Protein AF-0000000069048969 (afdb_homodimer)

Organism: Acyrthosiphon pisum (NCBI:txid7029)

Structure (mmCIF, N/CA/C/O backbone):
data_AF-0000000069048969-model_v1
#
loop_
_entity.id
_entity.type
_entity.pdbx_description
1 polymer 'Peptidase C1A papain C-terminal domain-containing protein'
#
loop_
_atom_site.group_PDB
_atom_site.id
_atom_site.type_symbol
_atom_site.label_atom_id
_atom_site.label_alt_id
_atom_site.label_comp_id
_atom_site.label_asym_id
_atom_site.label_entity_id
_atom_site.label_seq_id
_atom_site.pdbx_PDB_ins_code
_atom_site.Cartn_x
_atom_site.Cartn_y
_atom_site.Cartn_z
_atom_site.occupancy
_atom_site.B_iso_or_equiv
_atom_site.auth_seq_id
_atom_site.auth_comp_id
_atom_site.auth_asym_id
_atom_site.auth_atom_id
_atom_site.pdbx_PDB_model_num
ATOM 1 N N . MET A 1 1 ? -49.656 -63.688 37.656 1 24.09 1 MET A N 1
ATOM 2 C CA . MET A 1 1 ? -50.375 -62.5 37.188 1 24.09 1 MET A CA 1
ATOM 3 C C . MET A 1 1 ? -49.844 -61.25 37.812 1 24.09 1 MET A C 1
ATOM 5 O O . MET A 1 1 ? -50.469 -60.188 37.75 1 24.09 1 MET A O 1
ATOM 9 N N . ALA A 1 2 ? -48.75 -61.344 38.531 1 23.81 2 ALA A N 1
ATOM 10 C CA . ALA A 1 2 ? -48.031 -60.469 39.438 1 23.81 2 ALA A CA 1
ATOM 11 C C . ALA A 1 2 ? -47.594 -59.188 38.719 1 23.81 2 ALA A C 1
ATOM 13 O O . ALA A 1 2 ? -46.719 -59.219 37.844 1 23.81 2 ALA A O 1
ATOM 14 N N . LYS A 1 3 ? -48.625 -58.344 38.375 1 23.72 3 LYS A N 1
ATOM 15 C CA . LYS A 1 3 ? -48.594 -57.156 37.531 1 23.72 3 LYS A CA 1
ATOM 16 C C . LYS A 1 3 ? -47.625 -56.125 38.125 1 23.72 3 LYS A C 1
ATOM 18 O O . LYS A 1 3 ? -47.844 -55.656 39.25 1 23.72 3 LYS A O 1
ATOM 23 N N . ILE A 1 4 ? -46.312 -56.344 38.062 1 25.88 4 ILE A N 1
ATOM 24 C CA . ILE A 1 4 ? -45.25 -55.5 38.625 1 25.88 4 ILE A CA 1
ATOM 25 C C . ILE A 1 4 ? -45.469 -54.031 38.219 1 25.88 4 ILE A C 1
ATOM 27 O O . ILE A 1 4 ? -45.531 -53.75 37 1 25.88 4 ILE A O 1
ATOM 31 N N . LEU A 1 5 ? -46.219 -53.281 39 1 24.41 5 LEU A N 1
ATOM 32 C CA . LEU A 1 5 ? -46.625 -51.875 38.969 1 24.41 5 LEU A CA 1
ATOM 33 C C . LEU A 1 5 ? -45.406 -50.969 38.812 1 24.41 5 LEU A C 1
ATOM 35 O O . LEU A 1 5 ? -44.5 -50.969 39.688 1 24.41 5 LEU A O 1
ATOM 39 N N . PHE A 1 6 ? -44.75 -50.906 37.625 1 26 6 PHE A N 1
ATOM 40 C CA . PHE A 1 6 ? -43.562 -50.125 37.344 1 26 6 PHE A CA 1
ATOM 41 C C . PHE A 1 6 ? -43.781 -48.656 37.656 1 26 6 PHE A C 1
ATOM 43 O O . PHE A 1 6 ? -44.656 -48.031 37.094 1 26 6 PHE A O 1
ATOM 50 N N . LEU A 1 7 ? -43.688 -48.281 38.969 1 23.2 7 LEU A N 1
ATOM 51 C CA . LEU A 1 7 ? -43.875 -46.938 39.5 1 23.2 7 LEU A CA 1
ATOM 52 C C . LEU A 1 7 ? -42.969 -45.938 38.781 1 23.2 7 LEU A C 1
ATOM 54 O O . LEU A 1 7 ? -41.75 -46.125 38.781 1 23.2 7 LEU A O 1
ATOM 58 N N . VAL A 1 8 ? -43.375 -45.25 37.719 1 24.72 8 VAL A N 1
ATOM 59 C CA . VAL A 1 8 ? -42.781 -44.25 36.812 1 24.72 8 VAL A CA 1
ATOM 60 C C . VAL A 1 8 ? -42.438 -43 37.625 1 24.72 8 VAL A C 1
ATOM 62 O O . VAL A 1 8 ? -43.312 -42.25 38.062 1 24.72 8 VAL A O 1
ATOM 65 N N . SER A 1 9 ? -41.719 -43.094 38.75 1 21.86 9 SER A N 1
ATOM 66 C CA . SER A 1 9 ? -41.531 -41.875 39.562 1 21.86 9 SER A CA 1
ATOM 67 C C . SER A 1 9 ? -40.969 -40.719 38.719 1 21.86 9 SER A C 1
ATOM 69 O O . SER A 1 9 ? -39.969 -40.906 38.031 1 21.86 9 SER A O 1
ATOM 71 N N . ILE A 1 10 ? -41.75 -39.75 38.281 1 25.84 10 ILE A N 1
ATOM 72 C CA . ILE A 1 10 ? -41.656 -38.5 37.531 1 25.84 10 ILE A CA 1
ATOM 73 C C . ILE A 1 10 ? -40.719 -37.531 38.25 1 25.84 10 ILE A C 1
ATOM 75 O O . ILE A 1 10 ? -41.062 -37.031 39.344 1 25.84 10 ILE A O 1
ATOM 79 N N . MET A 1 11 ? -39.5 -37.906 38.656 1 23.58 11 MET A N 1
ATOM 80 C CA . MET A 1 11 ? -38.781 -36.969 39.5 1 23.58 11 MET A CA 1
ATOM 81 C C . MET A 1 11 ? -38.75 -35.562 38.844 1 23.58 11 MET A C 1
ATOM 83 O O . MET A 1 11 ? -38.5 -35.469 37.656 1 23.58 11 MET A O 1
ATOM 87 N N . LEU A 1 12 ? -39.469 -34.594 39.438 1 23.25 12 LEU A N 1
ATOM 88 C CA . LEU A 1 12 ? -39.688 -33.156 39.219 1 23.25 12 LEU A CA 1
ATOM 89 C C . LEU A 1 12 ? -38.344 -32.406 39.156 1 23.25 12 LEU A C 1
ATOM 91 O O . LEU A 1 12 ? -37.594 -32.375 40.125 1 23.25 12 LEU A O 1
ATOM 95 N N . LEU A 1 13 ? -37.469 -32.594 38.156 1 25.14 13 LEU A N 1
ATOM 96 C CA . LEU A 1 13 ? -36.219 -31.891 38.062 1 25.14 13 LEU A CA 1
ATOM 97 C C . LEU A 1 13 ? -36.406 -30.391 38.219 1 25.14 13 LEU A C 1
ATOM 99 O O . LEU A 1 13 ? -37.25 -29.797 37.5 1 25.14 13 LEU A O 1
ATOM 103 N N . GLY A 1 14 ? -36.25 -29.781 39.406 1 23.75 14 GLY A N 1
ATOM 104 C CA . GLY A 1 14 ? -36.375 -28.406 39.844 1 23.75 14 GLY A CA 1
ATOM 105 C C . GLY A 1 14 ? -35.625 -27.422 38.938 1 23.75 14 GLY A C 1
ATOM 106 O O . GLY A 1 14 ? -34.656 -27.797 38.281 1 23.75 14 GLY A O 1
ATOM 107 N N . PRO A 1 15 ? -36.312 -26.203 38.531 1 26.33 15 PRO A N 1
ATOM 108 C CA . PRO A 1 15 ? -35.938 -25.125 37.594 1 26.33 15 PRO A CA 1
ATOM 109 C C . PRO A 1 15 ? -34.688 -24.375 38.031 1 26.33 15 PRO A C 1
ATOM 111 O O . PRO A 1 15 ? -34.656 -23.828 39.156 1 26.33 15 PRO A O 1
ATOM 114 N N . TYR A 1 16 ? -33.469 -24.938 38.031 1 24.89 16 TYR A N 1
ATOM 115 C CA . TYR A 1 16 ? -32.344 -24.094 38.438 1 24.89 16 TYR A CA 1
ATOM 116 C C . TYR A 1 16 ? -32.406 -22.734 37.75 1 24.89 16 TYR A C 1
ATOM 118 O O . TYR A 1 16 ? -32.5 -22.656 36.531 1 24.89 16 TYR A O 1
ATOM 126 N N . ILE A 1 17 ? -32.969 -21.688 38.406 1 23.5 17 ILE A N 1
ATOM 127 C CA . ILE A 1 17 ? -33.062 -20.266 38.125 1 23.5 17 ILE A CA 1
ATOM 128 C C . ILE A 1 17 ? -31.656 -19.719 37.812 1 23.5 17 ILE A C 1
ATOM 130 O O . ILE A 1 17 ? -30.766 -19.734 38.656 1 23.5 17 ILE A O 1
ATOM 134 N N . THR A 1 18 ? -31.078 -20.016 36.625 1 23.17 18 THR A N 1
ATOM 135 C CA . THR A 1 18 ? -29.859 -19.375 36.156 1 23.17 18 THR A CA 1
ATOM 136 C C . THR A 1 18 ? -29.969 -17.859 36.281 1 23.17 18 THR A C 1
ATOM 138 O O . THR A 1 18 ? -30.844 -17.234 35.688 1 23.17 18 THR A O 1
ATOM 141 N N . GLU A 1 19 ? -29.75 -17.312 37.469 1 22.86 19 GLU A N 1
ATOM 142 C CA . GLU A 1 19 ? -29.578 -15.867 37.625 1 22.86 19 GLU A CA 1
ATOM 143 C C . GLU A 1 19 ? -28.656 -15.289 36.562 1 22.86 19 GLU A C 1
ATOM 145 O O . GLU A 1 19 ? -27.484 -15.648 36.5 1 22.86 19 GLU A O 1
ATOM 150 N N . GLN A 1 20 ? -29.203 -14.953 35.406 1 24.39 20 GLN A N 1
ATOM 151 C CA . GLN A 1 20 ? -28.688 -14.102 34.344 1 24.39 20 GLN A CA 1
ATOM 152 C C . GLN A 1 20 ? -28.172 -12.773 34.906 1 24.39 20 GLN A C 1
ATOM 154 O O . GLN A 1 20 ? -28.969 -11.93 35.312 1 24.39 20 GLN A O 1
ATOM 159 N N . SER A 1 21 ? -27.188 -12.773 35.781 1 23.39 21 SER A N 1
ATOM 160 C CA . SER A 1 21 ? -26.656 -11.445 36.094 1 23.39 21 SER A CA 1
ATOM 161 C C . SER A 1 21 ? -26.469 -10.609 34.812 1 23.39 21 SER A C 1
ATOM 163 O O . SER A 1 21 ? -25.812 -11.039 33.875 1 23.39 21 SER A O 1
ATOM 165 N N . LYS A 1 22 ? -27.438 -9.805 34.531 1 24.92 22 LYS A N 1
ATOM 166 C CA . LYS A 1 22 ? -27.516 -8.656 33.656 1 24.92 22 LYS A CA 1
ATOM 167 C C . LYS A 1 22 ? -26.297 -7.766 33.781 1 24.92 22 LYS A C 1
ATOM 169 O O . LYS A 1 22 ? -26.25 -6.895 34.656 1 24.92 22 LYS A O 1
ATOM 174 N N . LEU A 1 23 ? -25.078 -8.273 33.688 1 25.73 23 LEU A N 1
ATOM 175 C CA . LEU A 1 23 ? -24.047 -7.258 33.594 1 25.73 23 LEU A CA 1
ATOM 176 C C . LEU A 1 23 ? -24.406 -6.195 32.562 1 25.73 23 LEU A C 1
ATOM 178 O O . LEU A 1 23 ? -24.562 -6.508 31.391 1 25.73 23 LEU A O 1
ATOM 182 N N . SER A 1 24 ? -25.047 -5.164 33 1 24.17 24 SER A N 1
ATOM 183 C CA . SER A 1 24 ? -25.469 -4.008 32.219 1 24.17 24 SER A CA 1
ATOM 184 C C . SER A 1 24 ? -24.344 -3.506 31.312 1 24.17 24 SER A C 1
ATOM 186 O O . SER A 1 24 ? -23.25 -3.195 31.781 1 24.17 24 SER A O 1
ATOM 188 N N . LYS A 1 25 ? -24.328 -3.805 30.078 1 29.33 25 LYS A N 1
ATOM 189 C CA . LYS A 1 25 ? -23.578 -3.51 28.859 1 29.33 25 LYS A CA 1
ATOM 190 C C . LYS A 1 25 ? -23.297 -2.014 28.734 1 29.33 25 LYS A C 1
ATOM 192 O O . LYS A 1 25 ? -22.656 -1.573 27.781 1 29.33 25 LYS A O 1
ATOM 197 N N . GLY A 1 26 ? -24 -1.175 29.531 1 28.2 26 GLY A N 1
ATOM 198 C CA . GLY A 1 26 ? -23.984 0.257 29.281 1 28.2 26 GLY A CA 1
ATOM 199 C C . GLY A 1 26 ? -22.672 0.914 29.641 1 28.2 26 GLY A C 1
ATOM 200 O O . GLY A 1 26 ? -22.312 1.957 29.078 1 28.2 26 GLY A O 1
ATOM 201 N N . ASP A 1 27 ? -22.031 0.578 30.797 1 30 27 ASP A N 1
ATOM 202 C CA . ASP A 1 27 ? -21.062 1.457 31.469 1 30 27 ASP A CA 1
ATOM 203 C C . ASP A 1 27 ? -19.688 1.356 30.812 1 30 27 ASP A C 1
ATOM 205 O O . ASP A 1 27 ? -18.781 2.127 31.141 1 30 27 ASP A O 1
ATOM 209 N N . VAL A 1 28 ? -19.359 0.27 30.281 1 30.62 28 VAL A N 1
ATOM 210 C CA . VAL A 1 28 ? -17.969 0.176 29.844 1 30.62 28 VAL A CA 1
ATOM 211 C C . VAL A 1 28 ? -17.766 1.063 28.609 1 30.62 28 VAL A C 1
ATOM 213 O O . VAL A 1 28 ? -16.656 1.549 28.375 1 30.62 28 VAL A O 1
ATOM 216 N N . GLU A 1 29 ? -18.797 1.225 27.812 1 32.91 29 GLU A N 1
ATOM 217 C CA . GLU A 1 29 ? -18.734 1.897 26.516 1 32.91 29 GLU A CA 1
ATOM 218 C C . GLU A 1 29 ? -18.484 3.395 26.688 1 32.91 29 GLU A C 1
ATOM 220 O O . GLU A 1 29 ? -17.734 3.998 25.922 1 32.91 29 GLU A O 1
ATOM 225 N N . THR A 1 30 ? -19.078 4.023 27.828 1 34.31 30 THR A N 1
ATOM 226 C CA . THR A 1 30 ? -18.969 5.445 28.125 1 34.31 30 THR A CA 1
ATOM 227 C C . THR A 1 30 ? -17.594 5.785 28.688 1 34.31 30 THR A C 1
ATOM 229 O O . THR A 1 30 ? -17.062 6.859 28.406 1 34.31 30 THR A O 1
ATOM 232 N N . ASN A 1 31 ? -16.969 4.84 29.359 1 34.75 31 ASN A N 1
ATOM 233 C CA . ASN A 1 31 ? -15.773 5.191 30.109 1 34.75 31 ASN A CA 1
ATOM 234 C C . ASN A 1 31 ? -14.555 5.324 29.203 1 34.75 31 ASN A C 1
ATOM 236 O O . ASN A 1 31 ? -13.711 6.191 29.422 1 34.75 31 ASN A O 1
ATOM 240 N N . THR A 1 32 ? -14.531 4.484 28.156 1 35.5 32 THR A N 1
ATOM 241 C CA . THR A 1 32 ? -13.305 4.574 27.359 1 35.5 32 THR A CA 1
ATOM 242 C C . THR A 1 32 ? -13.312 5.82 26.484 1 35.5 32 THR A C 1
ATOM 244 O O . THR A 1 32 ? -12.289 6.492 26.344 1 35.5 32 THR A O 1
ATOM 247 N N . LEU A 1 33 ? -14.453 6.262 25.938 1 34.06 33 LEU A N 1
ATOM 248 C CA . LEU A 1 33 ? -14.539 7.555 25.266 1 34.06 33 LEU A CA 1
ATOM 249 C C . LEU A 1 33 ? -14.344 8.695 26.25 1 34.06 33 LEU A C 1
ATOM 251 O O . LEU A 1 33 ? -13.633 9.656 25.969 1 34.06 33 LEU A O 1
ATOM 255 N N . GLU A 1 34 ? -15.008 8.578 27.438 1 37 34 GLU A N 1
ATOM 256 C CA . GLU A 1 34 ? -14.844 9.578 28.5 1 37 34 GLU A CA 1
ATOM 257 C C . GLU A 1 34 ? -13.406 9.609 29.016 1 37 34 GLU A C 1
ATOM 259 O O . GLU A 1 34 ? -12.867 10.68 29.281 1 37 34 GLU A O 1
ATOM 264 N N . PHE A 1 35 ? -12.828 8.508 29.172 1 36.66 35 PHE A N 1
ATOM 265 C CA . PHE A 1 35 ? -11.438 8.461 29.609 1 36.66 35 PHE A CA 1
ATOM 266 C C . PHE A 1 35 ? -10.516 9.102 28.562 1 36.66 35 PHE A C 1
ATOM 268 O O . PHE A 1 35 ? -9.633 9.883 28.922 1 36.66 35 PHE A O 1
ATOM 275 N N . PHE A 1 36 ? -10.719 8.812 27.328 1 34.91 36 PHE A N 1
ATOM 276 C CA . PHE A 1 36 ? -9.938 9.438 26.266 1 34.91 36 PHE A CA 1
ATOM 277 C C . PHE A 1 36 ? -10.266 10.922 26.141 1 34.91 36 PHE A C 1
ATOM 279 O O . PHE A 1 36 ? -9.375 11.742 25.938 1 34.91 36 PHE A O 1
ATOM 286 N N . LEU A 1 37 ? -11.539 11.266 26.266 1 35.88 37 LEU A N 1
ATOM 287 C CA . LEU A 1 37 ? -11.898 12.68 26.344 1 35.88 37 LEU A CA 1
ATOM 288 C C . LEU A 1 37 ? -11.359 13.32 27.609 1 35.88 37 LEU A C 1
ATOM 290 O O . LEU A 1 37 ? -10.945 14.477 27.609 1 35.88 37 LEU A O 1
ATOM 294 N N . GLU A 1 38 ? -11.508 12.633 28.719 1 36.06 38 GLU A N 1
ATOM 295 C CA . GLU A 1 38 ? -11.008 13.172 29.984 1 36.06 38 GLU A CA 1
ATOM 296 C C . GLU A 1 38 ? -9.484 13.297 29.969 1 36.06 38 GLU A C 1
ATOM 298 O O . GLU A 1 38 ? -8.938 14.297 30.422 1 36.06 38 GLU A O 1
ATOM 303 N N . LYS A 1 39 ? -8.797 12.195 29.516 1 38.66 39 LYS A N 1
ATOM 304 C CA . LYS A 1 39 ? -7.344 12.336 29.469 1 38.66 39 LYS A CA 1
ATOM 305 C C . LYS A 1 39 ? -6.918 13.344 28.406 1 38.66 39 LYS A C 1
ATOM 307 O O . LYS A 1 39 ? -5.891 14.008 28.562 1 38.66 39 LYS A O 1
ATOM 312 N N . SER A 1 40 ? -7.594 13.352 27.312 1 35.75 40 SER A N 1
ATOM 313 C CA . SER A 1 40 ? -7.383 14.43 26.359 1 35.75 40 SER A CA 1
ATOM 314 C C . SER A 1 40 ? -7.715 15.789 26.969 1 35.75 40 SER A C 1
ATOM 316 O O . SER A 1 40 ? -7.109 16.797 26.609 1 35.75 40 SER A O 1
ATOM 318 N N . LYS A 1 41 ? -8.648 15.805 27.922 1 35.41 41 LYS A N 1
ATOM 319 C CA . LYS A 1 41 ? -8.914 17.016 28.688 1 35.41 41 LYS A CA 1
ATOM 320 C C . LYS A 1 41 ? -7.719 17.375 29.578 1 35.41 41 LYS A C 1
ATOM 322 O O . LYS A 1 41 ? -7.422 18.547 29.781 1 35.41 41 LYS A O 1
ATOM 327 N N . VAL A 1 42 ? -7.133 16.375 30.25 1 34.59 42 VAL A N 1
ATOM 328 C CA . VAL A 1 42 ? -6.059 16.719 31.188 1 34.59 42 VAL A CA 1
ATOM 329 C C . VAL A 1 42 ? -4.871 17.281 30.406 1 34.59 42 VAL A C 1
ATOM 331 O O . VAL A 1 42 ? -4.246 18.25 30.844 1 34.59 42 VAL A O 1
ATOM 334 N N . GLU A 1 43 ? -4.5 16.5 29.391 1 35.34 43 GLU A N 1
ATOM 335 C CA . GLU A 1 43 ? -3.297 17.031 28.766 1 35.34 43 GLU A CA 1
ATOM 336 C C . GLU A 1 43 ? -3.609 18.297 27.969 1 35.34 43 GLU A C 1
ATOM 338 O O . GLU A 1 43 ? -2.697 19 27.516 1 35.34 43 GLU A O 1
ATOM 343 N N . ALA A 1 44 ? -4.852 18.547 27.594 1 33.91 44 ALA A N 1
ATOM 344 C CA . ALA A 1 44 ? -5.219 19.844 27.016 1 33.91 44 ALA A CA 1
ATOM 345 C C . ALA A 1 44 ? -4.875 20.984 27.969 1 33.91 44 ALA A C 1
ATOM 347 O O . ALA A 1 44 ? -4.48 22.062 27.531 1 33.91 44 ALA A O 1
ATOM 348 N N . ALA A 1 45 ? -5.32 20.984 29.25 1 32.44 45 ALA A N 1
ATOM 349 C CA . ALA A 1 45 ? -5.426 22.219 30.047 1 32.44 45 ALA A CA 1
ATOM 350 C C . ALA A 1 45 ? -4.047 22.734 30.422 1 32.44 45 ALA A C 1
ATOM 352 O O . ALA A 1 45 ? -3.891 23.391 31.469 1 32.44 45 ALA A O 1
ATOM 353 N N . THR A 1 46 ? -2.961 22.125 30.234 1 32.16 46 THR A N 1
ATOM 354 C CA . THR A 1 46 ? -1.999 23.172 30.547 1 32.16 46 THR A CA 1
ATOM 355 C C . THR A 1 46 ? -2.229 24.406 29.656 1 32.16 46 THR A C 1
ATOM 357 O O . THR A 1 46 ? -2.305 24.281 28.438 1 32.16 46 THR A O 1
ATOM 360 N N . LYS A 1 47 ? -2.781 25.5 30.109 1 34.28 47 LYS A N 1
ATOM 361 C CA . LYS A 1 47 ? -3.072 26.859 29.656 1 34.28 47 LYS A CA 1
ATOM 362 C C . LYS A 1 47 ? -2 27.375 28.688 1 34.28 47 LYS A C 1
ATOM 364 O O . LYS A 1 47 ? -1.139 28.172 29.078 1 34.28 47 LYS A O 1
ATOM 369 N N . SER A 1 48 ? -1.188 26.578 28.109 1 35.84 48 SER A N 1
ATOM 370 C CA . SER A 1 48 ? -0.314 27.375 27.266 1 35.84 48 SER A CA 1
ATOM 371 C C . SER A 1 48 ? -1.122 28.234 26.281 1 35.84 48 SER A C 1
ATOM 373 O O . SER A 1 48 ? -2.225 27.859 25.891 1 35.84 48 SER A O 1
ATOM 375 N N . LYS A 1 49 ? -0.941 29.516 26.203 1 35.97 49 LYS A N 1
ATOM 376 C CA . LYS A 1 49 ? -1.511 30.562 25.359 1 35.97 49 LYS A CA 1
ATOM 377 C C . LYS A 1 49 ? -1.72 30.062 23.938 1 35.97 49 LYS A C 1
ATOM 379 O O . LYS A 1 49 ? -0.753 29.781 23.234 1 35.97 49 LYS A O 1
ATOM 384 N N . ILE A 1 50 ? -2.695 29.375 23.703 1 38.69 50 ILE A N 1
ATOM 385 C CA . ILE A 1 50 ? -3.188 29.141 22.359 1 38.69 50 ILE A CA 1
ATOM 386 C C . ILE A 1 50 ? -2.955 30.375 21.5 1 38.69 50 ILE A C 1
ATOM 388 O O . ILE A 1 50 ? -3.512 31.438 21.781 1 38.69 50 ILE A O 1
ATOM 392 N N . MET A 1 51 ? -1.76 30.672 21.109 1 39.12 51 MET A N 1
ATOM 393 C CA . MET A 1 51 ? -1.555 31.797 20.219 1 39.12 51 MET A CA 1
ATOM 394 C C . MET A 1 51 ? -2.506 31.734 19.016 1 39.12 51 MET A C 1
ATOM 396 O O . MET A 1 51 ? -2.609 30.688 18.375 1 39.12 51 MET A O 1
ATOM 400 N N . TYR A 1 52 ? -3.572 32.438 19.219 1 39.84 52 TYR A N 1
ATOM 401 C CA . TYR A 1 52 ? -4.496 32.656 18.109 1 39.84 52 TYR A CA 1
ATOM 402 C C . TYR A 1 52 ? -3.777 33.25 16.906 1 39.84 52 TYR A C 1
ATOM 404 O O . TYR A 1 52 ? -2.744 33.906 17.047 1 39.84 52 TYR A O 1
ATOM 412 N N . LYS A 1 53 ? -4.301 32.906 15.68 1 50.59 53 LYS A N 1
ATOM 413 C CA . LYS A 1 53 ? -3.936 33.281 14.312 1 50.59 53 LYS A CA 1
ATOM 414 C C . LYS A 1 53 ? -3.627 34.75 14.195 1 50.59 53 LYS A C 1
ATOM 416 O O . LYS A 1 53 ? -4.391 35.594 14.68 1 50.59 53 LYS A O 1
ATOM 421 N N . THR A 1 54 ? -2.451 35.219 14.344 1 45.75 54 THR A N 1
ATOM 422 C CA . THR A 1 54 ? -2.207 36.562 13.875 1 45.75 54 THR A CA 1
ATOM 423 C C . THR A 1 54 ? -2.463 36.688 12.375 1 45.75 54 THR A C 1
ATOM 425 O O . THR A 1 54 ? -2.287 35.719 11.641 1 45.75 54 THR A O 1
ATOM 428 N N . ARG A 1 55 ? -3.367 37.594 11.977 1 46.22 55 ARG A N 1
ATOM 429 C CA . ARG A 1 55 ? -3.654 37.906 10.586 1 46.22 55 ARG A CA 1
ATOM 430 C C . ARG A 1 55 ? -2.367 38.062 9.781 1 46.22 55 ARG A C 1
ATOM 432 O O . ARG A 1 55 ? -1.41 38.688 10.227 1 46.22 55 ARG A O 1
ATOM 439 N N . ASN A 1 56 ? -2.006 37.094 8.945 1 51.09 56 ASN A N 1
ATOM 440 C CA . ASN A 1 56 ? -0.953 37.312 7.957 1 51.09 56 ASN A CA 1
ATOM 441 C C . ASN A 1 56 ? -1.494 38 6.703 1 51.09 56 ASN A C 1
ATOM 443 O O . ASN A 1 56 ? -2.326 37.438 5.992 1 51.09 56 ASN A O 1
ATOM 447 N N . PRO A 1 57 ? -1.267 39.219 6.527 1 47.88 57 PRO A N 1
ATOM 448 C CA . PRO A 1 57 ? -1.741 40 5.383 1 47.88 57 PRO A CA 1
ATOM 449 C C . PRO A 1 57 ? -1.562 39.281 4.055 1 47.88 57 PRO A C 1
ATOM 451 O O . PRO A 1 57 ? -2.17 39.656 3.051 1 47.88 57 PRO A O 1
ATOM 454 N N . LYS A 1 58 ? -0.74 38.25 4.066 1 53 58 LYS A N 1
ATOM 455 C CA . LYS A 1 58 ? -0.499 37.625 2.775 1 53 58 LYS A CA 1
ATOM 456 C C . LYS A 1 58 ? -1.656 36.719 2.389 1 53 58 LYS A C 1
ATOM 458 O O . LYS A 1 58 ? -1.738 36.25 1.246 1 53 58 LYS A O 1
ATOM 463 N N . TYR A 1 59 ? -2.436 36.531 3.326 1 58.78 59 TYR A N 1
ATOM 464 C CA . TYR A 1 59 ? -3.58 35.688 2.979 1 58.78 59 TYR A CA 1
ATOM 465 C C . TYR A 1 59 ? -4.816 36.562 2.719 1 58.78 59 TYR A C 1
ATOM 467 O O . TYR A 1 59 ? -5.07 37.531 3.434 1 58.78 59 TYR A O 1
ATOM 475 N N . VAL A 1 60 ? -5.359 36.406 1.541 1 58.69 60 VAL A N 1
ATOM 476 C CA . VAL A 1 60 ? -6.629 37.062 1.221 1 58.69 60 VAL A CA 1
ATOM 477 C C . VAL A 1 60 ? -7.766 36.344 1.951 1 58.69 60 VAL A C 1
ATOM 479 O O . VAL A 1 60 ? -7.945 35.125 1.797 1 58.69 60 VAL A O 1
ATOM 482 N N . ILE A 1 61 ? -8.281 37.094 2.812 1 67 61 ILE A N 1
ATOM 483 C CA . ILE A 1 61 ? -9.438 36.531 3.51 1 67 61 ILE A CA 1
ATOM 484 C C . ILE A 1 61 ? -10.562 36.281 2.514 1 67 61 ILE A C 1
ATOM 486 O O . ILE A 1 61 ? -10.938 37.156 1.744 1 67 61 ILE A O 1
ATOM 490 N N . ASP A 1 62 ? -10.906 35 2.318 1 69.12 62 ASP A N 1
ATOM 491 C CA . ASP A 1 62 ? -12.039 34.562 1.501 1 69.12 62 ASP A CA 1
ATOM 492 C C . ASP A 1 62 ? -13.312 34.469 2.342 1 69.12 62 ASP A C 1
ATOM 494 O O . ASP A 1 62 ? -13.43 33.562 3.176 1 69.12 62 ASP A O 1
ATOM 498 N N . ASN A 1 63 ? -14.242 35.375 2.166 1 75.56 63 ASN A N 1
ATOM 499 C CA . ASN A 1 63 ? -15.469 35.406 2.959 1 75.56 63 ASN A CA 1
ATOM 500 C C . ASN A 1 63 ? -16.625 34.75 2.217 1 75.56 63 ASN A C 1
ATOM 502 O O . ASN A 1 63 ? -17.766 34.781 2.674 1 75.56 63 ASN A O 1
ATOM 506 N N . ARG A 1 64 ? -16.312 34.125 1.161 1 83.75 64 ARG A N 1
ATOM 507 C CA . ARG A 1 64 ? -17.359 33.406 0.421 1 83.75 64 ARG A CA 1
ATOM 508 C C . ARG A 1 64 ? -17.812 32.156 1.162 1 83.75 64 ARG A C 1
ATOM 510 O O . ARG A 1 64 ? -17.016 31.516 1.843 1 83.75 64 ARG A O 1
ATOM 517 N N . ASP A 1 65 ? -19.031 31.969 1.065 1 89.38 65 ASP A N 1
ATOM 518 C CA . ASP A 1 65 ? -19.609 30.75 1.647 1 89.38 65 ASP A CA 1
ATOM 519 C C . ASP A 1 65 ? -19.75 29.656 0.603 1 89.38 65 ASP A C 1
ATOM 521 O O . ASP A 1 65 ? -20.75 29.594 -0.116 1 89.38 65 ASP A O 1
ATOM 525 N N . TYR A 1 66 ? -18.812 28.781 0.545 1 93.94 66 TYR A N 1
ATOM 526 C CA . TYR A 1 66 ? -18.812 27.688 -0.432 1 93.94 66 TYR A CA 1
ATOM 527 C C . TYR A 1 66 ? -19.656 26.516 0.052 1 93.94 66 TYR A C 1
ATOM 529 O O . TYR A 1 66 ? -19.484 26.047 1.182 1 93.94 66 TYR A O 1
ATOM 537 N N . LYS A 1 67 ? -20.531 26.078 -0.744 1 95 67 LYS A N 1
ATOM 538 C CA . LYS A 1 67 ? -21.25 24.844 -0.445 1 95 67 LYS A CA 1
ATOM 539 C C . LYS A 1 67 ? -20.312 23.625 -0.541 1 95 67 LYS A C 1
ATOM 541 O O . LYS A 1 67 ? -20.484 22.656 0.193 1 95 67 LYS A O 1
ATOM 546 N N . GLU A 1 68 ? -19.484 23.719 -1.482 1 97.75 68 GLU A N 1
ATOM 547 C CA . GLU A 1 68 ? -18.453 22.719 -1.684 1 97.75 68 GLU A CA 1
ATOM 548 C C . GLU A 1 68 ? -17.078 23.359 -1.864 1 97.75 68 GLU A C 1
ATOM 550 O O . GLU A 1 68 ? -16.953 24.406 -2.496 1 97.75 68 GLU A O 1
ATOM 555 N N . PHE A 1 69 ? -16.109 22.734 -1.312 1 98.38 69 PHE A N 1
ATOM 556 C CA . PHE A 1 69 ? -14.742 23.266 -1.376 1 98.38 69 PHE A CA 1
ATOM 557 C C . PHE A 1 69 ? -13.734 22.125 -1.408 1 98.38 69 PHE A C 1
ATOM 559 O O . PHE A 1 69 ? -13.859 21.156 -0.668 1 98.38 69 PHE A O 1
ATOM 566 N N . ASP A 1 70 ? -12.773 22.234 -2.266 1 98.75 70 ASP A N 1
ATOM 567 C CA . ASP A 1 70 ? -11.648 21.312 -2.43 1 98.75 70 ASP A CA 1
ATOM 568 C C . ASP A 1 70 ? -10.344 22.078 -2.65 1 98.75 70 ASP A C 1
ATOM 570 O O . ASP A 1 70 ? -10.172 22.75 -3.678 1 98.75 70 ASP A O 1
ATOM 574 N N . ALA A 1 71 ? -9.516 21.969 -1.704 1 98.62 71 ALA A N 1
ATOM 575 C CA . ALA A 1 71 ? -8.273 22.75 -1.738 1 98.62 71 ALA A CA 1
ATOM 576 C C . ALA A 1 71 ? -7.461 22.406 -2.986 1 98.62 71 ALA A C 1
ATOM 578 O O . ALA A 1 71 ? -6.707 23.25 -3.482 1 98.62 71 ALA A O 1
ATOM 579 N N . ARG A 1 72 ? -7.59 21.219 -3.547 1 98.69 72 ARG A N 1
ATOM 580 C CA . ARG A 1 72 ? -6.871 20.812 -4.754 1 98.69 72 ARG A CA 1
ATOM 581 C C . ARG A 1 72 ? -7.316 21.641 -5.953 1 98.69 72 ARG A C 1
ATOM 583 O O . ARG A 1 72 ? -6.516 21.922 -6.848 1 98.69 72 ARG A O 1
ATOM 590 N N . LYS A 1 73 ? -8.516 22 -5.914 1 98.06 73 LYS A N 1
ATOM 591 C CA . LYS A 1 73 ? -9.078 22.797 -6.996 1 98.06 73 LYS A CA 1
ATOM 592 C C . LYS A 1 73 ? -8.797 24.281 -6.785 1 98.06 73 LYS A C 1
ATOM 594 O O . LYS A 1 73 ? -8.578 25.031 -7.75 1 98.06 73 LYS A O 1
ATOM 599 N N . ARG A 1 74 ? -8.875 24.688 -5.539 1 95.69 74 ARG A N 1
ATOM 600 C CA . ARG A 1 74 ? -8.648 26.094 -5.219 1 95.69 74 ARG A CA 1
ATOM 601 C C . ARG A 1 74 ? -7.215 26.516 -5.516 1 95.69 74 ARG A C 1
ATOM 603 O O . ARG A 1 74 ? -6.957 27.641 -5.93 1 95.69 74 ARG A O 1
ATOM 610 N N . TRP A 1 75 ? -6.312 25.656 -5.273 1 96.5 75 TRP A N 1
ATOM 611 C CA . TRP A 1 75 ? -4.895 25.922 -5.5 1 96.5 75 TRP A CA 1
ATOM 612 C C . TRP A 1 75 ? -4.273 24.844 -6.375 1 96.5 75 TRP A C 1
ATOM 614 O O . TRP A 1 75 ? -3.412 24.078 -5.918 1 96.5 75 TRP A O 1
ATOM 624 N N . PRO A 1 76 ? -4.52 24.781 -7.633 1 97.12 76 PRO A N 1
ATOM 625 C CA . PRO A 1 76 ? -4.098 23.688 -8.523 1 97.12 76 PRO A CA 1
ATOM 626 C C . PRO A 1 76 ? -2.586 23.641 -8.727 1 97.12 76 PRO A C 1
ATOM 628 O O . PRO A 1 76 ? -2.049 22.625 -9.148 1 97.12 76 PRO A O 1
ATOM 631 N N . LYS A 1 77 ? -1.9 24.703 -8.43 1 96.81 77 LYS A N 1
ATOM 632 C CA . LYS A 1 77 ? -0.446 24.719 -8.555 1 96.81 77 LYS A CA 1
ATOM 633 C C . LYS A 1 77 ? 0.212 23.938 -7.418 1 96.81 77 LYS A C 1
ATOM 635 O O . LYS A 1 77 ? 1.393 23.594 -7.492 1 96.81 77 LYS A O 1
ATOM 640 N N . CYS A 1 78 ? -0.484 23.766 -6.32 1 98.06 78 CYS A N 1
ATOM 641 C CA . CYS A 1 78 ? 0.039 23.078 -5.148 1 98.06 78 CYS A CA 1
ATOM 642 C C . CYS A 1 78 ? -0.314 21.594 -5.188 1 98.06 78 CYS A C 1
ATOM 644 O O . CYS A 1 78 ? -1.271 21.156 -4.543 1 98.06 78 CYS A O 1
ATOM 646 N N . LYS A 1 79 ? 0.54 20.828 -5.824 1 97.81 79 LYS A N 1
ATOM 647 C CA . LYS A 1 79 ? 0.261 19.422 -6.094 1 97.81 79 LYS A CA 1
ATOM 648 C C . LYS A 1 79 ? 0.341 18.594 -4.816 1 97.81 79 LYS A C 1
ATOM 650 O O . LYS A 1 79 ? -0.25 17.516 -4.734 1 97.81 79 LYS A O 1
ATOM 655 N N . THR A 1 80 ? 1.019 19.109 -3.812 1 97.88 80 THR A N 1
ATOM 656 C CA . THR A 1 80 ? 1.197 18.359 -2.566 1 97.88 80 THR A CA 1
ATOM 657 C C . THR A 1 80 ? -0.132 18.219 -1.833 1 97.88 80 THR A C 1
ATOM 659 O O . THR A 1 80 ? -0.281 17.328 -0.983 1 97.88 80 THR A O 1
ATOM 662 N N . ILE A 1 81 ? -1.079 19.047 -2.131 1 98.75 81 ILE A N 1
ATOM 663 C CA . ILE A 1 81 ? -2.354 19.016 -1.42 1 98.75 81 ILE A CA 1
ATOM 664 C C . ILE A 1 81 ? -3.029 17.656 -1.623 1 98.75 81 ILE A C 1
ATOM 666 O O . ILE A 1 81 ? -3.611 17.109 -0.689 1 98.75 81 ILE A O 1
ATOM 670 N N . GLY A 1 82 ? -2.896 17.125 -2.789 1 98.5 82 GLY A N 1
ATOM 671 C CA . GLY A 1 82 ? -3.588 15.883 -3.115 1 98.5 82 GLY A CA 1
ATOM 672 C C . GLY A 1 82 ? -2.738 14.648 -2.889 1 98.5 82 GLY A C 1
ATOM 673 O O . GLY A 1 82 ? -3.152 13.539 -3.219 1 98.5 82 GLY A O 1
ATOM 674 N N . GLU A 1 83 ? -1.583 14.828 -2.334 1 97.62 83 GLU A N 1
ATOM 675 C CA . GLU A 1 83 ? -0.683 13.688 -2.154 1 97.62 83 GLU A CA 1
ATOM 676 C C . GLU A 1 83 ? -1.218 12.727 -1.103 1 97.62 83 GLU A C 1
ATOM 678 O O . GLU A 1 83 ? -1.582 13.141 0 1 97.62 83 GLU A O 1
ATOM 683 N N . VAL A 1 84 ? -1.308 11.422 -1.448 1 97.19 84 VAL A N 1
ATOM 684 C CA . VAL A 1 84 ? -1.698 10.359 -0.528 1 97.19 84 VAL A CA 1
ATOM 685 C C . VAL A 1 84 ? -0.467 9.555 -0.114 1 97.19 84 VAL A C 1
ATOM 687 O O . VAL A 1 84 ? 0.281 9.07 -0.967 1 97.19 84 VAL A O 1
ATOM 690 N N . HIS A 1 85 ? -0.305 9.516 1.175 1 95.56 85 HIS A N 1
ATOM 691 C CA . HIS A 1 85 ? 0.823 8.766 1.722 1 95.56 85 HIS A CA 1
ATOM 692 C C . HIS A 1 85 ? 0.377 7.414 2.268 1 95.56 85 HIS A C 1
ATOM 694 O O . HIS A 1 85 ? -0.822 7.141 2.354 1 95.56 85 HIS A O 1
ATOM 700 N N . ASN A 1 86 ? 1.321 6.566 2.473 1 93.1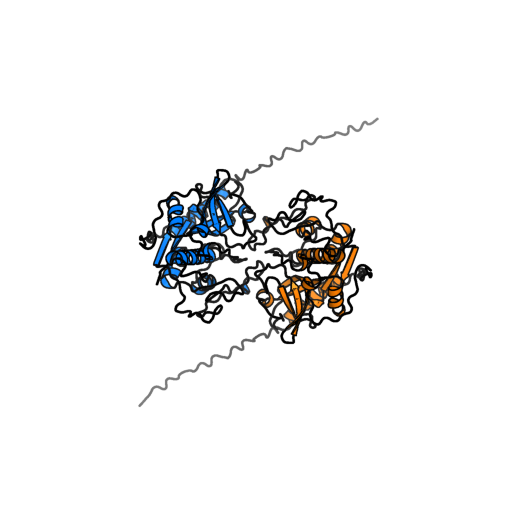2 86 ASN A N 1
ATOM 701 C CA . ASN A 1 86 ? 1.118 5.254 3.082 1 93.12 86 ASN A CA 1
ATOM 702 C C . ASN A 1 86 ? 2.029 5.047 4.289 1 93.12 86 ASN A C 1
ATOM 704 O O . ASN A 1 86 ? 3.242 4.879 4.133 1 93.12 86 ASN A O 1
ATOM 708 N N . GLU A 1 87 ? 1.382 5.012 5.438 1 90.5 87 GLU A N 1
ATOM 709 C CA . GLU A 1 87 ? 2.178 4.926 6.656 1 90.5 87 GLU A CA 1
ATOM 710 C C . GLU A 1 87 ? 2.545 3.48 6.977 1 90.5 87 GLU A C 1
ATOM 712 O O . GLU A 1 87 ? 3.357 3.223 7.867 1 90.5 87 GLU A O 1
ATOM 717 N N . GLY A 1 88 ? 1.972 2.572 6.195 1 87 88 GLY A N 1
ATOM 718 C CA . GLY A 1 88 ? 2.26 1.178 6.488 1 87 88 GLY A CA 1
ATOM 719 C C . GLY A 1 88 ? 1.862 0.769 7.895 1 87 88 GLY A C 1
ATOM 720 O O . GLY A 1 88 ? 0.771 1.104 8.359 1 87 88 GLY A O 1
ATOM 721 N N . ASN A 1 89 ? 2.684 -0.065 8.438 1 78.25 89 ASN A N 1
ATOM 722 C CA . ASN A 1 89 ? 2.398 -0.536 9.789 1 78.25 89 ASN A CA 1
ATOM 723 C C . ASN A 1 89 ? 2.98 0.401 10.844 1 78.25 89 ASN A C 1
ATOM 725 O O . ASN A 1 89 ? 3.221 -0.009 11.984 1 78.25 89 ASN A O 1
ATOM 729 N N . PHE A 1 90 ? 3.119 1.64 10.359 1 77.38 90 PHE A N 1
ATOM 730 C CA . PHE A 1 90 ? 3.711 2.619 11.266 1 77.38 90 PHE A CA 1
ATOM 731 C C . PHE A 1 90 ? 2.639 3.533 11.852 1 77.38 90 PHE A C 1
ATOM 733 O O . PHE A 1 90 ? 1.657 3.855 11.18 1 77.38 90 PHE A O 1
ATOM 740 N N . ALA A 1 91 ? 2.574 3.766 13.055 1 80.81 91 ALA A N 1
ATOM 741 C CA . ALA A 1 91 ? 1.655 4.727 13.656 1 80.81 91 ALA A CA 1
ATOM 742 C C . ALA A 1 91 ? 2.143 6.156 13.445 1 80.81 91 ALA A C 1
ATOM 744 O O . ALA A 1 91 ? 2.424 6.871 14.414 1 80.81 91 ALA A O 1
ATOM 745 N N . LEU A 1 92 ? 2.189 6.484 12.117 1 89.75 92 LEU A N 1
ATOM 746 C CA . LEU A 1 92 ? 2.838 7.75 11.797 1 89.75 92 LEU A CA 1
ATOM 747 C C . LEU A 1 92 ? 1.847 8.719 11.164 1 89.75 92 LEU A C 1
ATOM 749 O O . LEU A 1 92 ? 2.248 9.672 10.492 1 89.75 92 LEU A O 1
ATOM 753 N N . GLY A 1 93 ? 0.614 8.469 11.344 1 92.5 93 GLY A N 1
ATOM 754 C CA . GLY A 1 93 ? -0.407 9.344 10.781 1 92.5 93 GLY A CA 1
ATOM 755 C C . GLY A 1 93 ? -0.218 10.797 11.156 1 92.5 93 GLY A C 1
ATOM 756 O O . GLY A 1 93 ? -0.423 11.688 10.328 1 92.5 93 GLY A O 1
ATOM 757 N N . TRP A 1 94 ? 0.202 11.008 12.406 1 93.94 94 TRP A N 1
ATOM 758 C CA . TRP A 1 94 ? 0.392 12.375 12.875 1 93.94 94 TRP A CA 1
ATOM 759 C C . TRP A 1 94 ? 1.487 13.086 12.086 1 93.94 94 TRP A C 1
ATOM 761 O O . TRP A 1 94 ? 1.337 14.25 11.703 1 93.94 94 TRP A O 1
ATOM 771 N N . ALA A 1 95 ? 2.535 12.398 11.828 1 95.25 95 ALA A N 1
ATOM 772 C CA . ALA A 1 95 ? 3.674 12.992 11.133 1 95.25 95 ALA A CA 1
ATOM 773 C C . ALA A 1 95 ? 3.328 13.305 9.68 1 95.25 95 ALA A C 1
ATOM 775 O O . ALA A 1 95 ? 3.68 14.367 9.172 1 95.25 95 ALA A O 1
ATOM 776 N N . TYR A 1 96 ? 2.609 12.367 9.055 1 96.12 96 TYR A N 1
ATOM 777 C CA . TYR A 1 96 ? 2.203 12.602 7.676 1 96.12 96 TYR A CA 1
ATOM 778 C C . TYR A 1 96 ? 1.22 13.758 7.578 1 96.12 96 TYR A C 1
ATOM 780 O O . TYR A 1 96 ? 1.296 14.57 6.652 1 96.12 96 TYR A O 1
ATOM 788 N N . ALA A 1 97 ? 0.342 13.812 8.508 1 97.31 97 ALA A N 1
ATOM 789 C CA . ALA A 1 97 ? -0.652 14.883 8.492 1 97.31 97 ALA A CA 1
ATOM 790 C C . ALA A 1 97 ? 0.005 16.25 8.703 1 97.31 97 ALA A C 1
ATOM 792 O O . ALA A 1 97 ? -0.232 17.172 7.93 1 97.31 97 ALA A O 1
ATOM 793 N N . VAL A 1 98 ? 0.864 16.344 9.688 1 97 98 VAL A N 1
ATOM 794 C CA . VAL A 1 98 ? 1.46 17.625 10.055 1 97 98 VAL A CA 1
ATOM 795 C C . VAL A 1 98 ? 2.426 18.078 8.969 1 97 98 VAL A C 1
ATOM 797 O O . VAL A 1 98 ? 2.369 19.234 8.523 1 97 98 VAL A O 1
ATOM 800 N N . ALA A 1 99 ? 3.303 17.219 8.539 1 97.69 99 ALA A N 1
ATOM 801 C CA . ALA A 1 99 ? 4.227 17.578 7.465 1 97.69 99 ALA A CA 1
ATOM 802 C C . ALA A 1 99 ? 3.475 17.938 6.188 1 97.69 99 ALA A C 1
ATOM 804 O O . ALA A 1 99 ? 3.861 18.875 5.477 1 97.69 99 ALA A O 1
ATOM 805 N N . GLY A 1 100 ? 2.43 17.188 5.898 1 98.38 100 GLY A N 1
ATOM 806 C CA . GLY A 1 100 ? 1.621 17.469 4.723 1 98.38 100 GLY A CA 1
ATOM 807 C C . GLY A 1 100 ? 0.953 18.828 4.766 1 98.38 100 GLY A C 1
ATOM 808 O O . GLY A 1 100 ? 0.981 19.562 3.783 1 98.38 100 GLY A O 1
ATOM 809 N N . VAL A 1 101 ? 0.363 19.141 5.863 1 98.31 101 VAL A N 1
ATOM 810 C CA . VAL A 1 101 ? -0.323 20.422 6.02 1 98.31 101 VAL A CA 1
ATOM 811 C C . VAL A 1 101 ? 0.682 21.562 5.902 1 98.31 101 VAL A C 1
ATOM 813 O O . VAL A 1 101 ? 0.414 22.562 5.238 1 98.31 101 VAL A O 1
ATOM 816 N N . LEU A 1 102 ? 1.798 21.422 6.543 1 97.56 102 LEU A N 1
ATOM 817 C CA . LEU A 1 102 ? 2.812 22.469 6.453 1 97.56 102 LEU A CA 1
ATOM 818 C C . LEU A 1 102 ? 3.281 22.641 5.012 1 97.56 102 LEU A C 1
ATOM 820 O O . LEU A 1 102 ? 3.449 23.766 4.543 1 97.56 102 LEU A O 1
ATOM 824 N N . ALA A 1 103 ? 3.521 21.562 4.293 1 98.06 103 ALA A N 1
ATO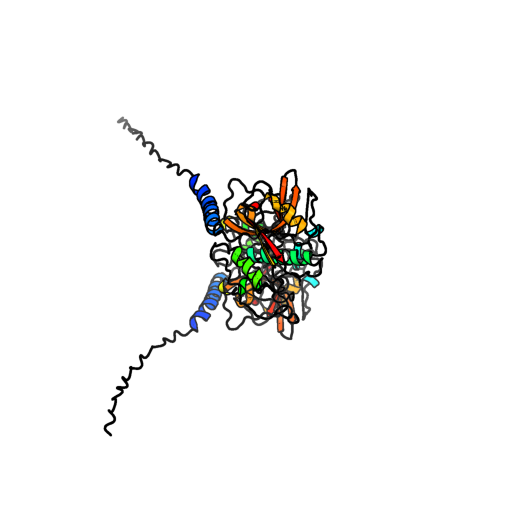M 825 C CA . ALA A 1 103 ? 3.912 21.641 2.887 1 98.06 103 ALA A CA 1
ATOM 826 C C . 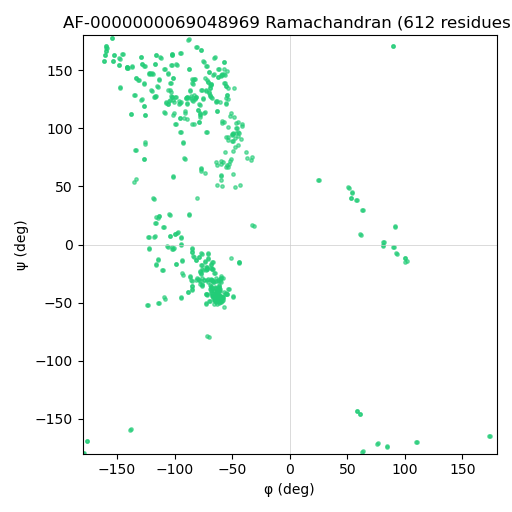ALA A 1 103 ? 2.855 22.375 2.064 1 98.06 103 ALA A C 1
ATOM 828 O O . ALA A 1 103 ? 3.182 23.281 1.282 1 98.06 103 ALA A O 1
ATOM 829 N N . ASP A 1 104 ? 1.639 22 2.262 1 98.19 104 ASP A N 1
ATOM 830 C CA . ASP A 1 104 ? 0.535 22.578 1.511 1 98.19 104 ASP A CA 1
ATOM 831 C C . ASP A 1 104 ? 0.433 24.094 1.77 1 98.19 104 ASP A C 1
ATOM 833 O O . ASP A 1 104 ? 0.331 24.875 0.831 1 98.19 104 ASP A O 1
ATOM 837 N N . ARG A 1 105 ? 0.439 24.422 3.018 1 96.06 105 ARG A N 1
ATOM 838 C CA . ARG A 1 105 ? 0.268 25.812 3.383 1 96.06 105 ARG A CA 1
ATOM 839 C C . ARG A 1 105 ? 1.475 26.656 2.955 1 96.06 105 ARG A C 1
ATOM 841 O O . ARG A 1 105 ? 1.341 27.828 2.646 1 96.06 105 ARG A O 1
ATOM 848 N N . THR A 1 106 ? 2.645 26.062 2.918 1 95.88 106 THR A N 1
ATOM 849 C CA . THR A 1 106 ? 3.809 26.766 2.381 1 95.88 106 THR A CA 1
ATOM 850 C C . THR A 1 106 ? 3.641 27.016 0.887 1 95.88 106 THR A C 1
ATOM 852 O O . THR A 1 106 ? 3.938 28.125 0.405 1 95.88 106 THR A O 1
ATOM 855 N N . CYS A 1 107 ? 3.188 26.016 0.203 1 96.44 107 CYS A N 1
ATOM 856 C CA . CYS A 1 107 ? 2.924 26.188 -1.222 1 96.44 107 CYS A CA 1
ATOM 857 C C . CYS A 1 107 ? 1.913 27.312 -1.457 1 96.44 107 CYS A C 1
ATOM 859 O O . CYS A 1 107 ? 2.119 28.172 -2.314 1 96.44 107 CYS A O 1
ATOM 861 N N . ILE A 1 108 ? 0.889 27.297 -0.694 1 94 108 ILE A N 1
ATOM 862 C CA . ILE A 1 108 ? -0.175 28.281 -0.841 1 94 108 ILE A CA 1
ATOM 863 C C . ILE A 1 108 ? 0.365 29.688 -0.518 1 94 108 ILE A C 1
ATOM 865 O O . ILE A 1 108 ? 0.137 30.625 -1.269 1 94 108 ILE A O 1
ATOM 869 N N . ALA A 1 109 ? 1.105 29.781 0.52 1 91.75 109 ALA A N 1
ATOM 870 C CA . ALA A 1 109 ? 1.646 31.062 0.958 1 91.75 109 ALA A CA 1
ATOM 871 C C . ALA A 1 109 ? 2.631 31.609 -0.065 1 91.75 109 ALA A C 1
ATOM 873 O O . ALA A 1 109 ? 2.82 32.844 -0.155 1 91.75 109 ALA A O 1
ATOM 874 N N . THR A 1 110 ? 3.219 30.766 -0.855 1 93.12 110 THR A N 1
ATOM 875 C CA . THR A 1 110 ? 4.211 31.203 -1.834 1 93.12 110 THR A CA 1
ATOM 876 C C . THR A 1 110 ? 3.613 31.219 -3.238 1 93.12 110 THR A C 1
ATOM 878 O O . THR A 1 110 ? 4.344 31.328 -4.227 1 93.12 110 THR A O 1
ATOM 881 N N . ASN A 1 111 ? 2.363 31 -3.301 1 91.06 111 ASN A N 1
ATOM 882 C CA . ASN A 1 111 ? 1.661 30.953 -4.578 1 91.06 111 ASN A CA 1
ATOM 883 C C . ASN A 1 111 ? 2.307 29.969 -5.543 1 91.06 111 ASN A C 1
ATOM 885 O O . ASN A 1 111 ? 2.615 30.312 -6.684 1 91.06 111 ASN A O 1
ATOM 889 N N . GLY A 1 112 ? 2.604 28.828 -4.953 1 93.75 112 GLY A N 1
ATOM 890 C CA . GLY A 1 112 ? 3.141 27.75 -5.777 1 93.75 112 GLY A CA 1
ATOM 891 C C . GLY A 1 112 ? 4.656 27.766 -5.871 1 93.75 112 GLY A C 1
ATOM 892 O O . GLY A 1 112 ? 5.254 26.906 -6.512 1 93.75 112 GLY A O 1
ATOM 893 N N . GLY A 1 113 ? 5.266 28.719 -5.277 1 93.38 113 GLY A N 1
ATOM 894 C CA . GLY A 1 113 ? 6.715 28.812 -5.324 1 93.38 113 GLY A CA 1
ATOM 895 C C . GLY A 1 113 ? 7.41 27.641 -4.66 1 93.38 113 GLY A C 1
ATOM 896 O O . GLY A 1 113 ? 8.445 27.172 -5.137 1 93.38 113 GLY A O 1
ATOM 897 N N . TYR A 1 114 ? 6.883 27.234 -3.553 1 95 114 TYR A N 1
ATOM 898 C CA . TYR A 1 114 ? 7.316 26.016 -2.889 1 95 114 TYR A CA 1
ATOM 899 C C . TYR A 1 114 ? 6.34 24.875 -3.15 1 95 114 TYR A C 1
ATOM 901 O O . TYR A 1 114 ? 5.207 24.891 -2.662 1 95 114 TYR A O 1
ATOM 909 N N . ASN A 1 115 ? 6.754 23.891 -3.887 1 96.62 115 ASN A N 1
ATOM 910 C CA . ASN A 1 115 ? 5.859 22.797 -4.242 1 96.62 115 ASN A CA 1
ATOM 911 C C . ASN A 1 115 ? 6.523 21.438 -4.047 1 96.62 115 ASN A C 1
ATOM 913 O O . ASN A 1 115 ? 6.617 20.641 -4.984 1 96.62 115 ASN A O 1
ATOM 917 N N . LYS A 1 116 ? 6.988 21.234 -2.801 1 97.19 116 LYS A N 1
ATOM 918 C CA . LYS A 1 116 ? 7.66 20 -2.404 1 97.19 116 LYS A CA 1
ATOM 919 C C . LYS A 1 116 ? 7.012 19.391 -1.163 1 97.19 116 LYS A C 1
ATOM 921 O O . LYS A 1 116 ? 6.43 20.109 -0.347 1 97.19 116 LYS A O 1
ATOM 926 N N . LEU A 1 117 ? 7.188 18.062 -1.11 1 98.25 117 LEU A N 1
ATOM 927 C CA . LEU A 1 117 ? 6.824 17.438 0.149 1 98.25 117 LEU A CA 1
ATOM 928 C C . LEU A 1 117 ? 7.832 17.766 1.242 1 98.25 117 LEU A C 1
ATOM 930 O O . LEU A 1 117 ? 8.992 18.078 0.95 1 98.25 117 LEU A O 1
ATOM 934 N N . LEU A 1 118 ? 7.34 17.719 2.457 1 98.56 118 LEU A N 1
ATOM 935 C CA . LEU A 1 118 ? 8.234 17.875 3.598 1 98.56 118 LEU A CA 1
ATOM 936 C C . LEU A 1 118 ? 8.531 16.516 4.246 1 98.56 118 LEU A C 1
ATOM 938 O O . LEU A 1 118 ? 7.73 15.586 4.133 1 98.56 118 LEU A O 1
ATOM 942 N N . SER A 1 119 ? 9.641 16.422 4.891 1 98.31 119 SER A N 1
ATOM 943 C CA . SER A 1 119 ? 10.203 15.164 5.344 1 98.31 119 SER A CA 1
ATOM 944 C C . SER A 1 119 ? 9.516 14.68 6.617 1 98.31 119 SER A C 1
ATOM 946 O O . SER A 1 119 ? 9.805 15.164 7.711 1 98.31 119 SER A O 1
ATOM 948 N N . THR A 1 120 ? 8.719 13.703 6.406 1 96.31 120 THR A N 1
ATOM 949 C CA . THR A 1 120 ? 8.18 12.984 7.559 1 96.31 120 THR A CA 1
ATOM 950 C C . THR A 1 120 ? 9.289 12.242 8.297 1 96.31 120 THR A C 1
ATOM 952 O O . THR A 1 120 ? 9.258 12.125 9.523 1 96.31 120 THR A O 1
ATOM 955 N N . GLU A 1 121 ? 10.281 11.805 7.582 1 95.81 121 GLU A N 1
ATOM 956 C CA . GLU A 1 121 ? 11.414 11.078 8.148 1 95.81 121 GLU A CA 1
ATOM 957 C C . GLU A 1 121 ? 12.156 11.93 9.172 1 95.81 121 GLU A C 1
ATOM 959 O O . GLU A 1 121 ? 12.438 11.477 10.289 1 95.81 121 GLU A O 1
ATOM 964 N N . GLU A 1 122 ? 12.445 13.133 8.812 1 97.31 122 GLU A N 1
ATOM 965 C CA . GLU A 1 122 ? 13.141 13.992 9.766 1 97.31 122 GLU A CA 1
ATOM 966 C C . GLU A 1 122 ? 12.281 14.266 10.992 1 97.31 122 GLU A C 1
ATOM 968 O O . GLU A 1 122 ? 12.773 14.242 12.125 1 97.31 122 GLU A O 1
ATOM 973 N N . LEU A 1 123 ? 11.047 14.57 10.758 1 95.94 123 LEU A N 1
ATOM 974 C CA . LEU A 1 123 ? 10.125 14.891 11.844 1 95.94 123 LEU A CA 1
ATOM 975 C C . LEU A 1 123 ? 10.094 13.773 12.875 1 95.94 123 LEU A C 1
ATOM 977 O O . LEU A 1 123 ? 10.156 14.031 14.078 1 95.94 123 LEU A O 1
ATOM 981 N N . ILE A 1 124 ? 10.062 12.539 12.477 1 93 124 ILE A N 1
ATOM 982 C CA . ILE A 1 124 ? 9.891 11.445 13.422 1 93 124 ILE A CA 1
ATOM 983 C C . ILE A 1 124 ? 11.242 11.031 13.984 1 93 124 ILE A C 1
ATOM 985 O O . ILE A 1 124 ? 11.328 10.523 15.102 1 93 124 ILE A O 1
ATOM 989 N N . SER A 1 125 ? 12.32 11.227 13.242 1 94.19 125 SER A N 1
ATOM 990 C CA . SER A 1 125 ? 13.617 10.703 13.656 1 94.19 125 SER A CA 1
ATOM 991 C C . SER A 1 125 ? 14.398 11.727 14.461 1 94.19 125 SER A C 1
ATOM 993 O O . SER A 1 125 ? 15.219 11.367 15.312 1 94.19 125 SER A O 1
ATOM 995 N N . CYS A 1 126 ? 14.148 12.945 14.266 1 95.25 126 CYS A N 1
ATOM 996 C CA . CYS A 1 126 ? 15.008 13.953 14.859 1 95.25 126 CYS A CA 1
ATOM 997 C C . CYS A 1 126 ? 14.289 14.703 15.977 1 95.25 126 CYS A C 1
ATOM 999 O O . CYS A 1 126 ? 14.922 15.352 16.812 1 95.25 126 CYS A O 1
ATOM 1001 N N . SER A 1 127 ? 12.992 14.703 15.977 1 92.38 127 SER A N 1
ATOM 1002 C CA . SER A 1 127 ? 12.242 15.539 16.906 1 92.38 127 SER A CA 1
ATOM 1003 C C . SER A 1 127 ? 12.227 14.93 18.312 1 92.38 127 SER A C 1
ATOM 1005 O O . SER A 1 127 ? 11.961 15.625 19.297 1 92.38 127 SER A O 1
ATOM 1007 N N . GLY A 1 128 ? 12.391 13.625 18.375 1 87.38 128 GLY A N 1
ATOM 1008 C CA . GLY A 1 128 ? 12.242 12.914 19.625 1 87.38 128 GLY A CA 1
ATOM 1009 C C . GLY A 1 128 ? 10.789 12.625 19.984 1 87.38 128 GLY A C 1
ATOM 1010 O O . GLY A 1 128 ? 10.508 11.984 21 1 87.38 128 GLY A O 1
ATOM 1011 N N . ILE A 1 129 ? 9.953 13.07 19.125 1 84.19 129 ILE A N 1
ATOM 1012 C CA . ILE A 1 129 ? 8.531 12.844 19.344 1 84.19 129 ILE A CA 1
ATOM 1013 C C . ILE A 1 129 ? 8.164 11.422 18.922 1 84.19 129 ILE A C 1
ATOM 1015 O O . ILE A 1 129 ? 8.492 10.992 17.828 1 84.19 129 ILE A O 1
ATOM 1019 N N . LYS A 1 130 ? 7.762 10.617 19.812 1 72.06 130 LYS A N 1
ATOM 1020 C CA . LYS A 1 130 ? 7.391 9.242 19.484 1 72.06 130 LYS A CA 1
ATOM 1021 C C . LYS A 1 130 ? 5.938 8.961 19.844 1 72.06 130 LYS A C 1
ATOM 1023 O O . LYS A 1 130 ? 5.395 9.578 20.766 1 72.06 130 LYS A O 1
ATOM 1028 N N . GLU A 1 131 ? 5.293 8.352 18.828 1 63.53 131 GLU A N 1
ATOM 1029 C CA . GLU A 1 131 ? 4.047 7.742 19.266 1 63.53 131 GLU A CA 1
ATOM 1030 C C . GLU A 1 131 ? 4.309 6.492 20.109 1 63.53 131 GLU A C 1
ATOM 1032 O O . GLU A 1 131 ? 5.141 5.656 19.75 1 63.53 131 GLU A O 1
ATOM 1037 N N . ASN A 1 132 ? 4.316 6.512 21.312 1 52.56 132 ASN A N 1
ATOM 1038 C CA . ASN A 1 132 ? 4.496 5.359 22.188 1 52.56 132 ASN A CA 1
ATOM 1039 C C . ASN A 1 132 ? 3.168 4.676 22.5 1 52.56 132 ASN A C 1
ATOM 1041 O O . ASN A 1 132 ? 2.266 5.301 23.062 1 52.56 132 ASN A O 1
ATOM 1045 N N . ASN A 1 133 ? 3.164 3.342 22.219 1 48.72 133 ASN A N 1
ATOM 1046 C CA . ASN A 1 133 ? 2.152 2.385 22.656 1 48.72 133 ASN A CA 1
ATOM 1047 C C . ASN A 1 133 ? 0.817 3.07 22.938 1 48.72 133 ASN A C 1
ATOM 1049 O O . ASN A 1 133 ? 0.334 3.061 24.062 1 48.72 133 ASN A O 1
ATOM 1053 N N . GLY A 1 134 ? 0.235 3.785 22.031 1 52.69 134 GLY A N 1
ATOM 1054 C CA . GLY A 1 134 ? -1.104 4.301 22.266 1 52.69 134 GLY A CA 1
ATOM 1055 C C . GLY A 1 134 ? -1.119 5.766 22.656 1 52.69 134 GLY A C 1
ATOM 1056 O O . GLY A 1 134 ? -2.18 6.391 22.703 1 52.69 134 GLY A O 1
ATOM 1057 N N . SER A 1 135 ? 0.094 6.246 23.016 1 59.84 135 SER A N 1
ATOM 1058 C CA . SER A 1 135 ? 0.022 7.641 23.438 1 59.84 135 SER A CA 1
ATOM 1059 C C . SER A 1 135 ? 0.229 8.586 22.25 1 59.84 135 SER A C 1
ATOM 1061 O O . SER A 1 135 ? 1.085 8.344 21.406 1 59.84 135 SER A O 1
ATOM 1063 N N . VAL A 1 136 ? -0.744 9.469 22.109 1 66.31 136 VAL A N 1
ATOM 1064 C CA . VAL A 1 136 ? -0.785 10.508 21.094 1 66.31 136 VAL A CA 1
ATOM 1065 C C . VAL A 1 136 ? 0.309 11.539 21.359 1 66.31 136 VAL A C 1
ATOM 1067 O O . VAL A 1 136 ? 0.5 11.969 22.5 1 66.31 136 VAL A O 1
ATOM 1070 N N . PRO A 1 137 ? 1.099 11.781 20.391 1 76.31 137 PRO A N 1
ATOM 1071 C CA . PRO A 1 137 ? 2.088 12.844 20.609 1 76.31 137 PRO A CA 1
ATOM 1072 C C . PRO A 1 137 ? 1.446 14.188 20.938 1 76.31 137 PRO A C 1
ATOM 1074 O O . PRO A 1 137 ? 0.329 14.469 20.484 1 76.31 137 PRO A O 1
ATOM 1077 N N . SER A 1 138 ? 2.154 14.906 21.766 1 80.19 138 SER A N 1
ATOM 1078 C CA . SER A 1 138 ? 1.703 16.25 22.078 1 80.19 138 SER A CA 1
ATOM 1079 C C . SER A 1 138 ? 1.725 17.156 20.859 1 80.19 138 SER A C 1
ATOM 1081 O O . SER A 1 138 ? 2.768 17.328 20.219 1 80.19 138 SER A O 1
ATOM 1083 N N . GLU A 1 139 ? 0.562 17.688 20.594 1 83.31 139 GLU A N 1
ATOM 1084 C CA . GLU A 1 139 ? 0.481 18.656 19.484 1 83.31 139 GLU A CA 1
ATOM 1085 C C . GLU A 1 139 ? 1.463 19.797 19.688 1 83.31 139 GLU A C 1
ATOM 1087 O O . GLU A 1 139 ? 2.08 20.266 18.734 1 83.31 139 GLU A O 1
ATOM 1092 N N . ARG A 1 140 ? 1.544 20.25 20.922 1 86.25 140 ARG A N 1
ATOM 1093 C CA . ARG A 1 140 ? 2.453 21.344 21.25 1 86.25 140 ARG A CA 1
ATOM 1094 C C . ARG A 1 140 ? 3.893 20.984 20.891 1 86.25 140 ARG A C 1
ATOM 1096 O O . ARG A 1 140 ? 4.617 21.781 20.312 1 86.25 140 ARG A O 1
ATOM 1103 N N . SER A 1 141 ? 4.277 19.812 21.25 1 89.12 141 SER A N 1
ATOM 1104 C CA . SER A 1 141 ? 5.656 19.406 21 1 89.12 141 SER A CA 1
ATOM 1105 C C . SER A 1 141 ? 5.957 19.344 19.5 1 89.12 141 SER A C 1
ATOM 1107 O O . SER A 1 141 ? 7.047 19.734 19.078 1 89.12 141 SER A O 1
ATOM 1109 N N . ILE A 1 142 ? 5.027 18.922 18.766 1 92.75 142 ILE A N 1
ATOM 1110 C CA . ILE A 1 142 ? 5.203 18.781 17.328 1 92.75 142 ILE A CA 1
ATOM 1111 C C . ILE A 1 142 ? 5.414 20.172 16.703 1 92.75 142 ILE A C 1
ATOM 1113 O O . ILE A 1 142 ? 6.398 20.391 16 1 92.75 142 ILE A O 1
ATOM 1117 N N . TRP A 1 143 ? 4.574 21.047 17.062 1 91.62 143 TRP A N 1
ATOM 1118 C CA . TRP A 1 143 ? 4.59 22.344 16.375 1 91.62 143 TRP A CA 1
ATOM 1119 C C . TRP A 1 143 ? 5.703 23.234 16.922 1 91.62 143 TRP A C 1
ATOM 1121 O O . TRP A 1 143 ? 6.262 24.047 16.188 1 91.62 143 TRP A O 1
ATOM 1131 N N . GLU A 1 144 ? 6.027 23.047 18.188 1 93.31 144 GLU A N 1
ATOM 1132 C CA . GLU A 1 144 ? 7.195 23.75 18.719 1 93.31 144 GLU A CA 1
ATOM 1133 C C . GLU A 1 144 ? 8.469 23.312 18 1 93.31 144 GLU A C 1
ATOM 1135 O O . GLU A 1 144 ? 9.352 24.141 17.719 1 93.31 144 GLU A O 1
ATOM 1140 N N . TYR A 1 145 ? 8.555 22.062 17.75 1 95.75 145 TYR A N 1
ATOM 1141 C CA . TYR A 1 145 ? 9.68 21.578 16.969 1 95.75 145 TYR A CA 1
ATOM 1142 C C . TYR A 1 145 ? 9.711 22.203 15.586 1 95.75 145 TYR A C 1
ATOM 1144 O O . TYR A 1 145 ? 10.766 22.625 15.109 1 95.75 145 TYR A O 1
ATOM 1152 N N . LEU A 1 146 ? 8.617 22.281 14.953 1 96.69 146 LEU A N 1
ATOM 1153 C CA . LEU A 1 146 ? 8.523 22.859 13.609 1 96.69 146 LEU A CA 1
ATOM 1154 C C . LEU A 1 146 ? 8.797 24.359 13.633 1 96.69 146 LEU A C 1
ATOM 1156 O O . LEU A 1 146 ? 9.297 24.906 12.648 1 96.69 146 LEU A O 1
ATOM 1160 N N . LYS A 1 147 ? 8.461 24.984 14.734 1 94.94 147 LYS A N 1
ATOM 1161 C CA . LYS A 1 147 ? 8.727 26.422 14.883 1 94.94 147 LYS A CA 1
ATOM 1162 C C . LYS A 1 147 ? 10.219 26.688 15.062 1 94.94 147 LYS A C 1
ATOM 1164 O O . LYS A 1 147 ? 10.773 27.578 14.43 1 94.94 147 LYS A O 1
ATOM 1169 N N . SER A 1 148 ? 10.875 25.922 15.844 1 95.81 148 SER A N 1
ATOM 1170 C CA . SER A 1 148 ? 12.266 26.188 16.219 1 95.81 148 SER A CA 1
ATOM 1171 C C . SER A 1 148 ? 13.234 25.562 15.211 1 95.81 148 SER A C 1
ATOM 1173 O O . SER A 1 148 ? 14.25 26.172 14.859 1 95.81 148 SER A O 1
ATOM 1175 N N . HIS A 1 149 ? 12.977 24.375 14.742 1 96.5 149 HIS A N 1
ATOM 1176 C CA . HIS A 1 149 ? 13.891 23.625 13.891 1 96.5 149 HIS A CA 1
ATOM 1177 C C . HIS A 1 149 ? 13.375 23.531 12.461 1 96.5 149 HIS A C 1
ATOM 1179 O O . HIS A 1 149 ? 14.117 23.781 11.508 1 96.5 149 HIS A O 1
ATOM 1185 N N . GLY A 1 150 ? 12.031 23.203 12.336 1 97.56 150 GLY A N 1
ATOM 1186 C CA . GLY A 1 150 ? 11.477 22.922 11.023 1 97.56 150 GLY A CA 1
ATOM 1187 C C . GLY A 1 150 ? 11.852 21.547 10.5 1 97.56 150 GLY A C 1
ATOM 1188 O O . GLY A 1 150 ? 12.32 20.688 11.258 1 97.56 150 GLY A O 1
ATOM 1189 N N . VAL A 1 151 ? 11.531 21.312 9.227 1 98.19 151 VAL A N 1
ATOM 1190 C CA . VAL A 1 151 ? 11.914 20.078 8.562 1 98.19 151 VAL A CA 1
ATOM 1191 C C . VAL A 1 151 ? 12.32 20.359 7.121 1 98.19 151 VAL A C 1
ATOM 1193 O O . VAL A 1 151 ? 11.852 21.328 6.52 1 98.19 151 VAL A O 1
ATOM 1196 N N . VAL A 1 152 ? 13.18 19.516 6.617 1 98.69 152 VAL A N 1
ATOM 1197 C CA . VAL A 1 152 ? 13.648 19.641 5.242 1 98.69 152 VAL A CA 1
ATOM 1198 C C . VAL A 1 152 ? 12.617 19.031 4.289 1 98.69 152 VAL A C 1
ATOM 1200 O O . VAL A 1 152 ? 11.633 18.438 4.73 1 98.69 152 VAL A O 1
ATOM 1203 N N . SER A 1 153 ? 12.844 19.281 2.953 1 98.69 153 SER A N 1
ATOM 1204 C CA . SER A 1 153 ? 12.023 18.594 1.957 1 98.69 153 SER A CA 1
ATOM 1205 C C . SER A 1 153 ? 12.219 17.094 2.033 1 98.69 153 SER A C 1
ATOM 1207 O O . SER A 1 153 ? 13.242 16.609 2.531 1 98.69 153 SER A O 1
ATOM 1209 N N . GLY A 1 154 ? 11.211 16.391 1.67 1 98.19 154 GLY A N 1
ATOM 1210 C CA . GLY A 1 154 ? 11.234 14.938 1.723 1 98.19 154 GLY A CA 1
ATOM 1211 C C . GLY A 1 154 ? 10.602 14.281 0.509 1 98.19 154 GLY A C 1
ATOM 1212 O O . GLY A 1 154 ? 10.594 14.859 -0.58 1 98.19 154 GLY A O 1
ATOM 1213 N N . GLY A 1 155 ? 10.211 13.055 0.681 1 96.19 155 GLY A N 1
ATOM 1214 C CA . GLY A 1 155 ? 9.617 12.242 -0.373 1 96.19 155 GLY A CA 1
ATOM 1215 C C . GLY A 1 155 ? 9.234 10.852 0.088 1 96.19 155 GLY A C 1
ATOM 1216 O O . GLY A 1 155 ? 9.336 10.531 1.273 1 96.19 155 GLY A O 1
ATOM 1217 N N . LYS A 1 156 ? 8.719 10.109 -0.833 1 93.94 156 LYS A N 1
ATOM 1218 C CA . LYS A 1 156 ? 8.281 8.75 -0.549 1 93.94 156 LYS A CA 1
ATOM 1219 C C . LYS A 1 156 ? 9.469 7.797 -0.468 1 93.94 156 LYS A C 1
ATOM 1221 O O . LYS A 1 156 ? 10.586 8.148 -0.862 1 93.94 156 LYS A O 1
ATOM 1226 N N . TYR A 1 157 ? 9.266 6.562 0.048 1 92.75 157 TYR A N 1
ATOM 1227 C CA . TYR A 1 157 ? 10.273 5.512 0.085 1 92.75 157 TYR A CA 1
ATOM 1228 C C . TYR A 1 157 ? 10.805 5.215 -1.313 1 92.75 157 TYR A C 1
ATOM 1230 O O . TYR A 1 157 ? 10.039 5.18 -2.279 1 92.75 157 TYR A O 1
ATOM 1238 N N . ASN A 1 158 ? 12.07 5.023 -1.391 1 89.94 158 ASN A N 1
ATOM 1239 C CA . ASN A 1 158 ? 12.758 4.625 -2.613 1 89.94 158 ASN A CA 1
ATOM 1240 C C . ASN A 1 158 ? 12.641 5.695 -3.695 1 89.94 158 ASN A C 1
ATOM 1242 O O . ASN A 1 158 ? 12.492 5.375 -4.875 1 89.94 158 ASN A O 1
ATOM 1246 N N . SER A 1 159 ? 12.531 6.926 -3.242 1 90.19 159 SER A N 1
ATOM 1247 C CA . SER A 1 159 ? 12.562 8.055 -4.168 1 90.19 159 SER A CA 1
ATOM 1248 C C . SER A 1 159 ? 13.812 8.898 -3.973 1 90.19 159 SER A C 1
ATOM 1250 O O . SER A 1 159 ? 14.523 8.734 -2.979 1 90.19 159 SER A O 1
ATOM 1252 N N . ASN A 1 160 ? 14.125 9.68 -4.98 1 90.38 160 ASN A N 1
ATOM 1253 C CA . ASN A 1 160 ? 15.195 10.672 -4.871 1 90.38 160 ASN A CA 1
ATOM 1254 C C . ASN A 1 160 ? 14.641 12.078 -4.719 1 90.38 160 ASN A C 1
ATOM 1256 O O . ASN A 1 160 ? 15.312 13.055 -5.059 1 90.38 160 ASN A O 1
ATOM 1260 N N . ASP A 1 161 ? 13.43 12.07 -4.195 1 93.06 161 ASP A N 1
ATOM 1261 C CA . ASP A 1 161 ? 12.766 13.359 -4.016 1 93.06 161 ASP A CA 1
ATOM 1262 C C . ASP A 1 161 ? 13.195 14.023 -2.713 1 93.06 161 ASP A C 1
ATOM 1264 O O . ASP A 1 161 ? 13.398 13.352 -1.701 1 93.06 161 ASP A O 1
ATOM 1268 N N . GLY A 1 162 ? 13.367 15.359 -2.732 1 97.44 162 GLY A N 1
ATOM 1269 C CA . GLY A 1 162 ? 13.617 16.125 -1.524 1 97.44 162 GLY A CA 1
ATOM 1270 C C . GLY A 1 162 ? 14.922 15.758 -0.839 1 97.44 162 GLY A C 1
ATOM 1271 O O . GLY A 1 162 ? 15.703 14.961 -1.364 1 97.44 162 GLY A O 1
ATOM 1272 N N . CYS A 1 163 ? 15.188 16.375 0.264 1 98.44 163 CYS A N 1
ATOM 1273 C CA . CYS A 1 163 ? 16.391 16.172 1.06 1 98.44 163 CYS A CA 1
ATOM 1274 C C . CYS A 1 163 ? 16.359 14.836 1.78 1 98.44 163 CYS A C 1
ATOM 1276 O O . CYS A 1 163 ? 17.266 14.016 1.609 1 98.44 163 CYS A O 1
ATOM 1278 N N . GLN A 1 164 ? 15.297 14.5 2.494 1 98.25 164 GLN A N 1
ATOM 1279 C CA . GLN A 1 164 ? 15.227 13.289 3.299 1 98.25 164 GLN A CA 1
ATOM 1280 C C . GLN A 1 164 ? 13.906 12.562 3.084 1 98.25 164 GLN A C 1
ATOM 1282 O O . GLN A 1 164 ? 12.992 12.656 3.908 1 98.25 164 GLN A O 1
ATOM 1287 N N . PRO A 1 165 ? 13.82 11.758 1.952 1 97 165 PRO A N 1
ATOM 1288 C CA . PRO A 1 165 ? 12.648 10.906 1.771 1 97 165 PRO A CA 1
ATOM 1289 C C . PRO A 1 165 ? 12.547 9.812 2.832 1 97 165 PRO A C 1
ATOM 1291 O O . PRO A 1 165 ? 13.508 9.562 3.561 1 97 165 PRO A O 1
ATOM 1294 N N . PHE A 1 166 ? 11.305 9.266 2.965 1 95.31 166 PHE A N 1
ATOM 1295 C CA . PHE A 1 166 ? 11.07 8.227 3.959 1 95.31 166 PHE A CA 1
ATOM 1296 C C . PHE A 1 166 ? 12.008 7.047 3.736 1 95.31 166 PHE A C 1
ATOM 1298 O O . PHE A 1 166 ? 12.25 6.648 2.596 1 95.31 166 PHE A O 1
ATOM 1305 N N . LYS A 1 167 ? 12.43 6.387 4.824 1 92.62 167 LYS A N 1
ATOM 1306 C CA . LYS A 1 167 ? 13.531 5.438 4.719 1 92.62 167 LYS A CA 1
ATOM 1307 C C . LYS A 1 167 ? 13.023 4.004 4.613 1 92.62 167 LYS A C 1
ATOM 1309 O O . LYS A 1 167 ? 13.766 3.1 4.227 1 92.62 167 LYS A O 1
ATOM 1314 N N . PHE A 1 168 ? 11.812 3.768 4.949 1 91.81 168 PHE A N 1
ATOM 1315 C CA . PHE A 1 168 ? 11.328 2.395 5.039 1 91.81 168 PHE A CA 1
ATOM 1316 C C . PHE A 1 168 ? 10.133 2.178 4.113 1 91.81 168 PHE A C 1
ATOM 1318 O O . PHE A 1 168 ? 9.359 3.104 3.867 1 91.81 168 PHE A O 1
ATOM 1325 N N . PRO A 1 169 ? 10.008 0.942 3.555 1 90.75 169 PRO A N 1
ATOM 1326 C CA . PRO A 1 169 ? 8.828 0.67 2.727 1 90.75 169 PRO A CA 1
ATOM 1327 C C . PRO A 1 169 ? 7.539 0.63 3.537 1 90.75 169 PRO A C 1
ATOM 1329 O O . PRO A 1 169 ? 7.527 0.135 4.668 1 90.75 169 PRO A O 1
ATOM 1332 N N . PRO A 1 170 ? 6.527 1.238 2.953 1 88.25 170 PRO A N 1
ATOM 1333 C CA . PRO A 1 170 ? 5.25 1.246 3.67 1 88.25 170 PRO A CA 1
ATOM 1334 C C . PRO A 1 170 ? 4.516 -0.091 3.584 1 88.25 170 PRO A C 1
ATOM 1336 O O . PRO A 1 170 ? 3.412 -0.159 3.037 1 88.25 170 PRO A O 1
ATOM 1339 N N . ILE A 1 171 ? 5.102 -1.147 4.18 1 84.81 171 ILE A N 1
ATOM 1340 C CA . ILE A 1 171 ? 4.516 -2.482 4.133 1 84.81 171 ILE A CA 1
ATOM 1341 C C . ILE A 1 171 ? 4.156 -2.943 5.543 1 84.81 171 ILE A C 1
ATOM 1343 O O . ILE A 1 171 ? 4.676 -2.41 6.527 1 84.81 171 ILE A O 1
ATOM 1347 N N . ALA A 1 172 ? 3.225 -3.832 5.637 1 75.44 172 ALA A N 1
ATOM 1348 C CA . ALA A 1 172 ? 2.641 -4.25 6.906 1 75.44 172 ALA A CA 1
ATOM 1349 C C . ALA A 1 172 ? 3.566 -5.211 7.645 1 75.44 172 ALA A C 1
ATOM 1351 O O . ALA A 1 172 ? 3.545 -5.281 8.875 1 75.44 172 ALA A O 1
ATOM 1352 N N . ASN A 1 173 ? 4.445 -5.887 7.062 1 75.94 173 ASN A N 1
ATOM 1353 C CA . ASN A 1 173 ? 5.031 -7.066 7.688 1 75.94 173 ASN A CA 1
ATOM 1354 C C . ASN A 1 173 ? 6.523 -6.883 7.941 1 75.94 173 ASN A C 1
ATOM 1356 O O . ASN A 1 173 ? 7.25 -7.859 8.133 1 75.94 173 ASN A O 1
ATOM 1360 N N . ILE A 1 174 ? 6.859 -5.641 8.023 1 80.56 174 ILE A N 1
ATOM 1361 C CA . ILE A 1 174 ? 8.258 -5.406 8.375 1 80.56 174 ILE A CA 1
ATOM 1362 C C . ILE A 1 174 ? 8.438 -5.52 9.883 1 80.56 174 ILE A C 1
ATOM 1364 O O . ILE A 1 174 ? 7.699 -4.895 10.656 1 80.56 174 ILE A O 1
ATOM 1368 N N . PRO A 1 175 ? 9.391 -6.359 10.305 1 82.25 175 PRO A N 1
ATOM 1369 C CA . PRO A 1 175 ? 9.641 -6.449 11.742 1 82.25 175 PRO A CA 1
ATOM 1370 C C . PRO A 1 175 ? 10.055 -5.109 12.352 1 82.25 175 PRO A C 1
ATOM 1372 O O . PRO A 1 175 ? 10.805 -4.352 11.734 1 82.25 175 PRO A O 1
ATOM 1375 N N . LYS A 1 176 ? 9.617 -4.93 13.57 1 77.56 176 LYS A N 1
ATOM 1376 C CA . LYS A 1 176 ? 9.82 -3.648 14.25 1 77.56 176 LYS A CA 1
ATOM 1377 C C . LYS A 1 176 ? 11.305 -3.336 14.406 1 77.56 176 LYS A C 1
ATOM 1379 O O . LYS A 1 176 ? 11.711 -2.178 14.312 1 77.56 176 LYS A O 1
ATOM 1384 N N . HIS A 1 177 ? 12.062 -4.375 14.625 1 81.44 177 HIS A N 1
ATOM 1385 C CA . HIS A 1 177 ? 13.484 -4.152 14.898 1 81.44 177 HIS A CA 1
ATOM 1386 C C . HIS A 1 177 ? 14.219 -3.695 13.648 1 81.44 177 HIS A C 1
ATOM 1388 O O . HIS A 1 177 ? 15.352 -3.203 13.727 1 81.44 177 HIS A O 1
ATOM 1394 N N . LEU A 1 178 ? 13.594 -3.797 12.484 1 79.81 178 LEU A N 1
ATOM 1395 C CA . LEU A 1 178 ? 14.211 -3.385 11.227 1 79.81 178 LEU A CA 1
ATOM 1396 C C . LEU A 1 178 ? 13.836 -1.947 10.883 1 79.81 178 LEU A C 1
ATOM 1398 O O . LEU A 1 178 ? 14.43 -1.344 9.984 1 79.81 178 LEU A O 1
ATOM 1402 N N . HIS A 1 179 ? 12.891 -1.432 11.547 1 79.31 179 HIS A N 1
ATOM 1403 C CA . HIS A 1 179 ? 12.391 -0.099 11.234 1 79.31 179 HIS A CA 1
ATOM 1404 C C . HIS A 1 179 ? 12.938 0.938 12.211 1 79.31 179 HIS A C 1
ATOM 1406 O O . HIS A 1 179 ? 12.172 1.661 12.852 1 79.31 179 HIS A O 1
ATOM 1412 N N . LYS A 1 180 ? 14.188 1.044 12.289 1 83.5 180 LYS A N 1
ATOM 1413 C CA . LYS A 1 180 ? 14.82 2.037 13.156 1 83.5 180 LYS A CA 1
ATOM 1414 C C . LYS A 1 180 ? 15.156 3.309 12.375 1 83.5 180 LYS A C 1
ATOM 1416 O O . LYS A 1 180 ? 16.078 3.316 11.562 1 83.5 180 LYS A O 1
ATOM 1421 N N . HIS A 1 181 ? 14.422 4.32 12.656 1 88.44 181 HIS A N 1
ATOM 1422 C CA . HIS A 1 181 ? 14.656 5.621 12.031 1 88.44 181 HIS A CA 1
ATOM 1423 C C . HIS A 1 181 ? 15.773 6.379 12.75 1 88.44 181 HIS A C 1
ATOM 1425 O O . HIS A 1 181 ? 15.781 6.465 13.977 1 88.44 181 HIS A O 1
ATOM 1431 N N . THR A 1 182 ? 16.734 6.781 11.969 1 91.88 182 THR A N 1
ATOM 1432 C CA . THR A 1 182 ? 17.828 7.555 12.531 1 91.88 182 THR A CA 1
ATOM 1433 C C . THR A 1 182 ? 17.828 8.984 11.992 1 91.88 182 THR A C 1
ATOM 1435 O O . THR A 1 182 ? 17.531 9.203 10.812 1 91.88 182 THR A O 1
ATOM 1438 N N . CYS A 1 183 ? 18.156 9.844 12.922 1 96 183 CYS A N 1
ATOM 1439 C CA . CYS A 1 183 ? 18.219 11.258 12.547 1 96 183 CYS A CA 1
ATOM 1440 C C . CYS A 1 183 ? 19.469 11.555 11.734 1 96 183 CYS A C 1
ATOM 1442 O O . CYS A 1 183 ? 20.578 11.305 12.188 1 96 183 CYS A O 1
ATOM 1444 N N . ASP A 1 184 ? 19.281 12.117 10.57 1 96.5 184 ASP A N 1
ATOM 1445 C CA . ASP A 1 184 ? 20.391 12.516 9.703 1 96.5 184 ASP A CA 1
ATOM 1446 C C . ASP A 1 184 ? 20.531 14.031 9.648 1 96.5 184 ASP A C 1
ATOM 1448 O O . ASP A 1 184 ? 19.531 14.758 9.734 1 96.5 184 ASP A O 1
ATOM 1452 N N . ASP A 1 185 ? 21.766 14.438 9.438 1 97.06 185 ASP A N 1
ATOM 1453 C CA . ASP A 1 185 ? 22.016 15.867 9.305 1 97.06 185 ASP A CA 1
ATOM 1454 C C . ASP A 1 185 ? 22.469 16.219 7.891 1 97.06 185 ASP A C 1
ATOM 1456 O O . ASP A 1 185 ? 23.25 17.156 7.699 1 97.06 185 ASP A O 1
ATOM 1460 N N . HIS A 1 186 ? 22.109 15.398 6.984 1 97.94 186 HIS A N 1
ATOM 1461 C CA . HIS A 1 186 ? 22.422 15.602 5.578 1 97.94 186 HIS A CA 1
ATOM 1462 C C . HIS A 1 186 ? 21.297 15.094 4.68 1 97.94 186 HIS A C 1
ATOM 1464 O O . HIS A 1 186 ? 20.422 14.359 5.137 1 97.94 186 HIS A O 1
ATOM 1470 N N . CYS A 1 187 ? 21.344 15.516 3.453 1 98.06 187 CYS A N 1
ATOM 1471 C CA . CYS A 1 187 ? 20.359 15.07 2.471 1 98.06 187 CYS A CA 1
ATOM 1472 C C . CYS A 1 187 ? 20.828 13.797 1.775 1 98.06 187 CYS A C 1
ATOM 1474 O O . CYS A 1 187 ? 21.953 13.734 1.279 1 98.06 187 CYS A O 1
ATOM 1476 N N . TYR A 1 188 ? 19.969 12.758 1.781 1 96.19 188 TYR A N 1
ATOM 1477 C CA . TYR A 1 188 ? 20.344 11.508 1.136 1 96.19 188 TYR A CA 1
ATOM 1478 C C . TYR A 1 188 ? 19.422 11.211 -0.046 1 96.19 188 TYR A C 1
ATOM 1480 O O . TYR A 1 188 ? 19.719 10.328 -0.857 1 96.19 188 TYR A O 1
ATOM 1488 N N . GLY A 1 189 ? 18.297 11.836 -0.099 1 95.88 189 GLY A N 1
ATOM 1489 C CA . GLY A 1 189 ? 17.469 11.734 -1.293 1 95.88 189 GLY A CA 1
ATOM 1490 C C . GLY A 1 189 ? 18.062 12.461 -2.488 1 95.88 189 GLY A C 1
ATOM 1491 O O . GLY A 1 189 ? 18.703 11.844 -3.34 1 95.88 189 GLY A O 1
ATOM 1492 N N . ASN A 1 190 ? 17.906 13.703 -2.537 1 96.81 190 ASN A N 1
ATOM 1493 C CA . ASN A 1 190 ? 18.609 14.594 -3.451 1 96.81 190 ASN A CA 1
ATOM 1494 C C . ASN A 1 190 ? 19.797 15.273 -2.766 1 96.81 190 ASN A C 1
ATOM 1496 O O . ASN A 1 190 ? 19.625 16.266 -2.057 1 96.81 190 ASN A O 1
ATOM 1500 N N . SER A 1 191 ? 20.984 14.82 -3.039 1 94.25 191 SER A N 1
ATOM 1501 C CA . SER A 1 191 ? 22.188 15.234 -2.305 1 94.25 191 SER A CA 1
ATOM 1502 C C . SER A 1 191 ? 22.641 16.625 -2.723 1 94.25 191 SER A C 1
ATOM 1504 O O . SER A 1 191 ? 23.516 17.219 -2.086 1 94.25 191 SER A O 1
ATOM 1506 N N . THR A 1 192 ? 22.016 17.141 -3.746 1 96.44 192 THR A N 1
ATOM 1507 C CA . THR A 1 192 ? 22.406 18.484 -4.184 1 96.44 192 THR A CA 1
ATOM 1508 C C . THR A 1 192 ? 21.734 19.547 -3.32 1 96.44 192 THR A C 1
ATOM 1510 O O . THR A 1 192 ? 22.125 20.719 -3.346 1 96.44 192 THR A O 1
ATOM 1513 N N . ILE A 1 193 ? 20.75 19.156 -2.545 1 97.38 193 ILE A N 1
ATOM 1514 C CA . ILE A 1 193 ? 20.062 20.094 -1.656 1 97.38 193 ILE A CA 1
ATOM 1515 C C . ILE A 1 193 ? 20.938 20.375 -0.438 1 97.38 193 ILE A C 1
ATOM 1517 O O . ILE A 1 193 ? 21.547 19.469 0.128 1 97.38 193 ILE A O 1
ATOM 1521 N N . ASN A 1 194 ? 21.047 21.625 -0.131 1 97.75 194 ASN A N 1
ATOM 1522 C CA . ASN A 1 194 ? 21.75 22.016 1.088 1 97.75 194 ASN A CA 1
ATOM 1523 C C . ASN A 1 194 ? 20.891 21.812 2.324 1 97.75 194 ASN A C 1
ATOM 1525 O O . ASN A 1 194 ? 19.906 22.531 2.52 1 97.75 194 ASN A O 1
ATOM 1529 N N . TYR A 1 195 ? 21.25 20.891 3.191 1 98.12 195 TYR A N 1
ATOM 1530 C CA . TYR A 1 195 ? 20.469 20.5 4.371 1 98.12 195 TYR A CA 1
ATOM 1531 C C . TYR A 1 195 ? 20.188 21.719 5.258 1 98.12 195 TYR A C 1
ATOM 1533 O O . TYR A 1 195 ? 19.062 21.906 5.711 1 98.12 195 TYR A O 1
ATOM 1541 N N . ASN A 1 196 ? 21.141 22.562 5.461 1 96.88 196 ASN A N 1
ATOM 1542 C CA . ASN A 1 196 ? 21.047 23.656 6.422 1 96.88 196 ASN A CA 1
ATOM 1543 C C . ASN A 1 196 ? 20.125 24.766 5.922 1 96.88 196 ASN A C 1
ATOM 1545 O O . ASN A 1 196 ? 19.672 25.609 6.707 1 96.88 196 ASN A O 1
ATOM 1549 N N . HIS A 1 197 ? 19.797 24.766 4.633 1 96.56 197 HIS A N 1
ATOM 1550 C CA . HIS A 1 197 ? 19.016 25.859 4.078 1 96.56 197 HIS A CA 1
ATOM 1551 C C . HIS A 1 197 ? 17.672 25.359 3.551 1 96.56 197 HIS A C 1
ATOM 1553 O O . HIS A 1 197 ? 16.938 26.109 2.898 1 96.56 197 HIS A O 1
ATOM 1559 N N . ASP A 1 198 ? 17.344 24.062 3.814 1 97.88 198 ASP A N 1
ATOM 1560 C CA . ASP A 1 198 ? 16.156 23.469 3.191 1 97.88 198 ASP A CA 1
ATOM 1561 C C . ASP A 1 198 ? 14.992 23.406 4.172 1 97.88 198 ASP A C 1
ATOM 1563 O O . ASP A 1 198 ? 13.875 23.031 3.805 1 97.88 198 ASP A O 1
ATOM 1567 N N . HIS A 1 199 ? 15.188 23.828 5.414 1 98.31 199 HIS A N 1
ATOM 1568 C CA . HIS A 1 199 ? 14.164 23.672 6.441 1 98.31 199 HIS A CA 1
ATOM 1569 C C . HIS A 1 199 ? 13.016 24.641 6.223 1 98.31 199 HIS A C 1
ATOM 1571 O O . HIS A 1 199 ? 13.234 25.812 5.926 1 98.31 199 HIS A O 1
ATOM 1577 N N . VAL A 1 200 ? 11.867 24.156 6.297 1 97.69 200 VAL A N 1
ATOM 1578 C CA . VAL A 1 200 ? 10.648 24.953 6.371 1 97.69 200 VAL A CA 1
ATOM 1579 C C . VAL A 1 200 ? 10.133 24.984 7.809 1 97.69 200 VAL A C 1
ATOM 1581 O O . VAL A 1 200 ? 9.961 23.922 8.43 1 97.69 200 VAL A O 1
ATOM 1584 N N . ARG A 1 201 ? 9.914 26.125 8.328 1 97.06 201 ARG A N 1
ATOM 1585 C CA . ARG A 1 201 ? 9.453 26.328 9.703 1 97.06 201 ARG A CA 1
ATOM 1586 C C . ARG A 1 201 ? 8.07 26.969 9.727 1 97.06 201 ARG A C 1
ATOM 1588 O O . ARG A 1 201 ? 7.598 27.469 8.703 1 97.06 201 ARG A O 1
ATOM 1595 N N . VAL A 1 202 ? 7.504 26.844 10.852 1 95.5 202 VAL A N 1
ATOM 1596 C CA . VAL A 1 202 ? 6.27 27.594 11.07 1 95.5 202 VAL A CA 1
ATOM 1597 C C . VAL A 1 202 ? 6.562 28.828 11.906 1 95.5 202 VAL A C 1
ATOM 1599 O O . VAL A 1 202 ? 7.43 28.812 12.789 1 95.5 202 VAL A O 1
ATOM 1602 N N . ARG A 1 203 ? 5.906 29.875 11.602 1 91.44 203 ARG A N 1
ATOM 1603 C CA . ARG A 1 203 ? 6.043 31.094 12.398 1 91.44 203 ARG A CA 1
ATOM 1604 C C . ARG A 1 203 ? 5.105 31.062 13.602 1 91.44 203 ARG A C 1
ATOM 1606 O O . ARG A 1 203 ? 5.387 31.688 14.625 1 91.44 203 ARG A O 1
ATOM 1613 N N . ASN A 1 204 ? 3.949 30.375 13.398 1 89.31 204 ASN A N 1
ATOM 1614 C CA . ASN A 1 204 ? 2.951 30.203 14.445 1 89.31 204 ASN A CA 1
ATOM 1615 C C . ASN A 1 204 ? 2.125 28.938 14.242 1 89.31 204 ASN A C 1
ATOM 1617 O O . ASN A 1 204 ? 2.125 28.359 13.148 1 89.31 204 ASN A O 1
ATOM 1621 N N . TYR A 1 205 ? 1.531 28.469 15.414 1 91.31 205 TYR A N 1
ATOM 1622 C CA . TYR A 1 205 ? 0.625 27.312 15.383 1 91.31 205 TYR A CA 1
ATOM 1623 C C . TYR A 1 205 ? -0.542 27.531 16.344 1 91.31 205 TYR A C 1
ATOM 1625 O O . TYR A 1 205 ? -0.44 28.297 17.297 1 91.31 205 TYR A O 1
ATOM 1633 N N . TYR A 1 206 ? -1.721 26.891 16.031 1 90.12 206 TYR A N 1
ATOM 1634 C CA . TYR A 1 206 ? -2.932 27.141 16.812 1 90.12 206 TYR A CA 1
ATOM 1635 C C . TYR A 1 206 ? -3.957 26.031 16.594 1 90.12 206 TYR A C 1
ATOM 1637 O O . TYR A 1 206 ? -3.865 25.266 15.633 1 90.12 206 TYR A O 1
ATOM 1645 N N . THR A 1 207 ? -4.836 25.922 17.547 1 91.44 207 THR A N 1
ATOM 1646 C CA . THR A 1 207 ? -6.02 25.078 17.406 1 91.44 207 THR A CA 1
ATOM 1647 C C . THR A 1 207 ? -7.16 25.859 16.75 1 91.44 207 THR A C 1
ATOM 1649 O O . THR A 1 207 ? -7.215 27.094 16.844 1 91.44 207 THR A O 1
ATOM 1652 N N . ILE A 1 208 ? -7.98 25.172 16.078 1 92.31 208 ILE A N 1
ATOM 1653 C CA . ILE A 1 208 ? -9.078 25.781 15.344 1 92.31 208 ILE A CA 1
ATOM 1654 C C . ILE A 1 208 ? -10.414 25.297 15.906 1 92.31 208 ILE A C 1
ATOM 1656 O O . ILE A 1 208 ? -10.633 24.094 16.047 1 92.31 208 ILE A O 1
ATOM 1660 N N . ARG A 1 209 ? -11.289 26.297 16.234 1 91.19 209 ARG A N 1
ATOM 1661 C CA . ARG A 1 209 ? -12.633 25.938 16.688 1 91.19 209 ARG A CA 1
ATOM 1662 C C . ARG A 1 209 ? -13.461 25.375 15.539 1 91.19 209 ARG A C 1
ATOM 1664 O 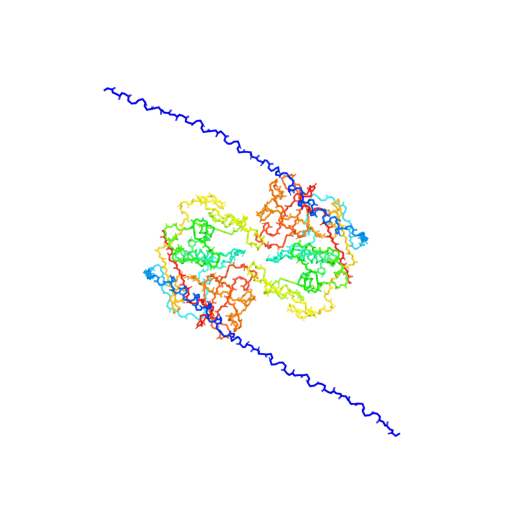O . ARG A 1 209 ? -13.297 25.781 14.391 1 91.19 209 ARG A O 1
ATOM 1671 N N . THR A 1 210 ? -14.305 24.516 15.875 1 93.56 210 THR A N 1
ATOM 1672 C CA . THR A 1 210 ? -15.141 23.828 14.891 1 93.56 210 THR A CA 1
ATOM 1673 C C . THR A 1 210 ? -15.789 24.844 13.945 1 93.56 210 THR A C 1
ATOM 1675 O O . THR A 1 210 ? -15.773 24.656 12.727 1 93.56 210 THR A O 1
ATOM 1678 N N . ARG A 1 211 ? -16.344 25.953 14.453 1 90.88 211 ARG A N 1
ATOM 1679 C CA . ARG A 1 211 ? -17.094 26.938 13.664 1 90.88 211 ARG A CA 1
ATOM 1680 C C . ARG A 1 211 ? -16.172 27.656 12.695 1 90.88 211 ARG A C 1
ATOM 1682 O O . ARG A 1 211 ? -16.641 28.328 11.766 1 90.88 211 ARG A O 1
ATOM 1689 N N . ASP A 1 212 ? -14.875 27.562 12.883 1 92.62 212 ASP A N 1
ATOM 1690 C CA . ASP A 1 212 ? -13.922 28.328 12.094 1 92.62 212 ASP A CA 1
ATOM 1691 C C . ASP A 1 212 ? -13.203 27.453 11.078 1 92.62 212 ASP A C 1
ATOM 1693 O O . ASP A 1 212 ? -12.398 27.938 10.273 1 92.62 212 ASP A O 1
ATOM 1697 N N . ILE A 1 213 ? -13.453 26.188 11.047 1 95.56 213 ILE A N 1
ATOM 1698 C CA . ILE A 1 213 ? -12.695 25.234 10.242 1 95.56 213 ILE A CA 1
ATOM 1699 C C . ILE A 1 213 ? -12.805 25.594 8.766 1 95.56 213 ILE A C 1
ATOM 1701 O O . ILE A 1 213 ? -11.797 25.688 8.062 1 95.56 213 ILE A O 1
ATOM 1705 N N . GLN A 1 214 ? -13.984 25.859 8.297 1 95.56 214 GLN A N 1
ATOM 1706 C CA . GLN A 1 214 ? -14.172 26.156 6.879 1 95.56 214 GLN A CA 1
ATOM 1707 C C . GLN A 1 214 ? -13.414 27.422 6.484 1 95.56 214 GLN A C 1
ATOM 1709 O O . GLN A 1 214 ? -12.703 27.438 5.48 1 95.56 214 GLN A O 1
ATOM 1714 N N . LYS A 1 215 ? -13.586 28.453 7.27 1 92.81 215 LYS A N 1
ATOM 1715 C CA . LYS A 1 215 ? -12.906 29.719 6.977 1 92.81 215 LYS A CA 1
ATOM 1716 C C . LYS A 1 215 ? -11.391 29.547 6.992 1 92.81 215 LYS A C 1
ATOM 1718 O O . LYS A 1 215 ? -10.68 30.125 6.164 1 92.81 215 LYS A O 1
ATOM 1723 N N . GLU A 1 216 ? -10.93 28.75 7.918 1 93.88 216 GLU A N 1
ATOM 1724 C CA . GLU A 1 216 ? -9.5 28.484 8.016 1 93.88 216 GLU A CA 1
ATOM 1725 C C . GLU A 1 216 ? -8.992 27.797 6.754 1 93.88 216 GLU A C 1
ATOM 1727 O O . GLU A 1 216 ? -7.988 28.219 6.168 1 93.88 216 GLU A O 1
ATOM 1732 N N . VAL A 1 217 ? -9.648 26.797 6.328 1 96.5 217 VAL A N 1
ATOM 1733 C CA . VAL A 1 217 ? -9.227 25.984 5.199 1 96.5 217 VAL A CA 1
ATOM 1734 C C . VAL A 1 217 ? -9.273 26.812 3.914 1 96.5 217 VAL A C 1
ATOM 1736 O O . VAL A 1 217 ? -8.336 26.781 3.113 1 96.5 217 VAL A O 1
ATOM 1739 N N . GLN A 1 218 ? -10.328 27.562 3.711 1 94.62 218 GLN A N 1
ATOM 1740 C CA . GLN A 1 218 ? -10.477 28.297 2.449 1 94.62 218 GLN A CA 1
ATOM 1741 C C . GLN A 1 218 ? -9.5 29.453 2.369 1 94.62 218 GLN A C 1
ATOM 1743 O O . GLN A 1 218 ? -9.219 29.969 1.28 1 94.62 218 GLN A O 1
ATOM 1748 N N . THR A 1 219 ? -9.016 29.875 3.535 1 91.62 219 THR A N 1
ATOM 1749 C CA . THR A 1 219 ? -8.133 31.031 3.543 1 91.62 219 THR A CA 1
ATOM 1750 C C . THR A 1 219 ? -6.668 30.594 3.5 1 91.62 219 THR A C 1
ATOM 1752 O O . THR A 1 219 ? -5.871 31.156 2.734 1 91.62 219 THR A O 1
ATOM 1755 N N . TYR A 1 220 ? -6.336 29.578 4.355 1 92.81 220 TYR A N 1
ATOM 1756 C CA . TYR A 1 220 ? -4.922 29.297 4.582 1 92.81 220 TYR A CA 1
ATOM 1757 C C . TYR A 1 220 ? -4.539 27.922 4.051 1 92.81 220 TYR A C 1
ATOM 1759 O O . TYR A 1 220 ? -3.355 27.594 3.955 1 92.81 220 TYR A O 1
ATOM 1767 N N . GLY A 1 221 ? -5.551 27.094 3.713 1 96.25 221 GLY A N 1
ATOM 1768 C CA . GLY A 1 221 ? -5.27 25.766 3.211 1 96.25 221 GLY A CA 1
ATOM 1769 C C . GLY A 1 221 ? -5.633 24.656 4.191 1 96.25 221 GLY A C 1
ATOM 1770 O O . GLY A 1 221 ? -6.266 24.922 5.219 1 96.25 221 GLY A O 1
ATOM 1771 N N . PRO A 1 222 ? -5.238 23.469 3.9 1 98.5 222 PRO A N 1
ATOM 1772 C CA . PRO A 1 222 ? -5.605 22.281 4.676 1 98.5 222 PRO A CA 1
ATOM 1773 C C . PRO A 1 222 ? -5.207 22.391 6.145 1 98.5 222 PRO A C 1
ATOM 1775 O O . PRO A 1 222 ? -4.297 23.141 6.488 1 98.5 222 PRO A O 1
ATOM 1778 N N . VAL A 1 223 ? -5.895 21.609 6.988 1 98.31 223 VAL A N 1
ATOM 1779 C CA . VAL A 1 223 ? -5.621 21.562 8.422 1 98.31 223 VAL A CA 1
ATOM 1780 C C . VAL A 1 223 ? -5.465 20.109 8.875 1 98.31 223 VAL A C 1
ATOM 1782 O O . VAL A 1 223 ? -5.887 19.188 8.18 1 98.31 223 VAL A O 1
ATOM 1785 N N . VAL A 1 224 ? -4.844 19.891 10.039 1 97.94 224 VAL A N 1
ATOM 1786 C CA . VAL A 1 224 ? -4.703 18.578 10.648 1 97.94 224 VAL A CA 1
ATOM 1787 C C . VAL A 1 224 ? -5.934 18.266 11.492 1 97.94 224 VAL A C 1
ATOM 1789 O O . VAL A 1 224 ? -6.379 19.094 12.281 1 97.94 224 VAL A O 1
ATOM 1792 N N . VAL A 1 225 ? -6.426 17.125 11.305 1 97.69 225 VAL A N 1
ATOM 1793 C CA . VAL A 1 225 ? -7.5 16.656 12.172 1 97.69 225 VAL A CA 1
ATOM 1794 C C . VAL A 1 225 ? -7.07 15.383 12.883 1 97.69 225 VAL A C 1
ATOM 1796 O O . VAL A 1 225 ? -6.312 14.578 12.336 1 97.69 225 VAL A O 1
ATOM 1799 N N . ARG A 1 226 ? -7.527 15.234 14.062 1 94.44 226 ARG A N 1
ATOM 1800 C CA . ARG A 1 226 ? -7.387 14.023 14.875 1 94.44 226 ARG A CA 1
ATOM 1801 C C . ARG A 1 226 ? -8.742 13.383 15.133 1 94.44 226 ARG A C 1
ATOM 1803 O O . ARG A 1 226 ? -9.727 14.07 15.414 1 94.44 226 ARG A O 1
ATOM 1810 N N . PHE A 1 227 ? -8.789 12.094 14.992 1 93.75 227 PHE A N 1
ATOM 1811 C CA . PHE A 1 227 ? -10.062 11.406 15.211 1 93.75 227 PHE A CA 1
ATOM 1812 C C . PHE A 1 227 ? -9.828 9.969 15.664 1 93.75 227 PHE A C 1
ATOM 1814 O O . PHE A 1 227 ? -8.711 9.453 15.57 1 93.75 227 PHE A O 1
ATOM 1821 N N . MET A 1 228 ? -10.828 9.43 16.188 1 92.62 228 MET A N 1
ATOM 1822 C CA . MET A 1 228 ? -10.805 8.031 16.609 1 92.62 228 MET A CA 1
ATOM 1823 C C . MET A 1 228 ? -11.234 7.105 15.484 1 92.62 228 MET A C 1
ATOM 1825 O O . MET A 1 228 ? -12.336 7.238 14.945 1 92.62 228 MET A O 1
ATOM 1829 N N . VAL A 1 229 ? -10.352 6.211 15.141 1 92.44 229 VAL A N 1
ATOM 1830 C CA . VAL A 1 229 ? -10.695 5.191 14.148 1 92.44 229 VAL A CA 1
ATOM 1831 C C . VAL A 1 229 ? -11.547 4.102 14.805 1 92.44 229 VAL A C 1
ATOM 1833 O O . VAL A 1 229 ? -11.133 3.496 15.797 1 92.44 229 VAL A O 1
ATOM 1836 N N . CYS A 1 230 ? -12.711 3.951 14.289 1 90.94 230 CYS A N 1
ATOM 1837 C CA . CYS A 1 230 ? -13.586 2.873 14.75 1 90.94 230 CYS A CA 1
ATOM 1838 C C . CYS A 1 230 ? -13.438 1.64 13.867 1 90.94 230 CYS A C 1
ATOM 1840 O O . CYS A 1 230 ? -12.875 1.716 12.773 1 90.94 230 CYS A O 1
ATOM 1842 N N . ASP A 1 231 ? -13.914 0.526 14.344 1 89.69 231 ASP A N 1
ATOM 1843 C CA . ASP A 1 231 ? -13.719 -0.755 13.672 1 89.69 231 ASP A CA 1
ATOM 1844 C C . ASP A 1 231 ? -14.367 -0.754 12.289 1 89.69 231 ASP A C 1
ATOM 1846 O O . ASP A 1 231 ? -13.859 -1.378 11.352 1 89.69 231 ASP A O 1
ATOM 1850 N N . ASP A 1 232 ? -15.445 -0.016 12.148 1 91.56 232 ASP A N 1
ATOM 1851 C CA . ASP A 1 232 ? -16.125 -0.016 10.859 1 91.56 232 ASP A CA 1
ATOM 1852 C C . ASP A 1 232 ? -15.477 0.967 9.891 1 91.56 232 ASP A C 1
ATOM 1854 O O . ASP A 1 232 ? -15.805 0.982 8.703 1 91.56 232 ASP A O 1
ATOM 1858 N N . PHE A 1 233 ? -14.562 1.817 10.391 1 94.44 233 PHE A N 1
ATOM 1859 C CA . PHE A 1 233 ? -13.875 2.797 9.562 1 94.44 233 PHE A CA 1
ATOM 1860 C C . PHE A 1 233 ? -12.82 2.121 8.68 1 94.44 233 PHE A C 1
ATOM 1862 O O . PHE A 1 233 ? -12.578 2.557 7.555 1 94.44 233 PHE A O 1
ATOM 1869 N N . PHE A 1 234 ? -12.25 1.05 9.164 1 91.38 234 PHE A N 1
ATOM 1870 C CA . PHE A 1 234 ? -11.203 0.337 8.438 1 91.38 234 PHE A CA 1
ATOM 1871 C C . PHE A 1 234 ? -11.727 -0.157 7.094 1 91.38 234 PHE A C 1
ATOM 1873 O O . PHE A 1 234 ? -10.961 -0.259 6.129 1 91.38 234 PHE A O 1
ATOM 1880 N N . LEU A 1 235 ? -12.984 -0.4 7.051 1 90.69 235 LEU A N 1
ATOM 1881 C CA . LEU A 1 235 ? -13.562 -1.032 5.871 1 90.69 235 LEU A CA 1
ATOM 1882 C C . LEU A 1 235 ? -14.219 0.004 4.965 1 90.69 235 LEU A C 1
ATOM 1884 O O . LEU A 1 235 ? -14.891 -0.351 3.996 1 90.69 235 LEU A O 1
ATOM 1888 N N . TYR A 1 236 ? -13.992 1.31 5.297 1 93.38 236 TYR A N 1
ATOM 1889 C CA . TYR A 1 236 ? -14.555 2.391 4.496 1 93.38 236 TYR A CA 1
ATOM 1890 C C . TYR A 1 236 ? -14.148 2.262 3.035 1 93.38 236 TYR A C 1
ATOM 1892 O O . TYR A 1 236 ? -12.977 1.995 2.736 1 93.38 236 TYR A O 1
ATOM 1900 N N . LYS A 1 237 ? -15.102 2.471 2.115 1 92.62 237 LYS A N 1
ATOM 1901 C CA . LYS A 1 237 ? -14.844 2.393 0.681 1 92.62 237 LYS A CA 1
ATOM 1902 C C . LYS A 1 237 ? -15.227 3.693 -0.02 1 92.62 237 LYS A C 1
ATOM 1904 O O . LYS A 1 237 ? -14.438 4.25 -0.783 1 92.62 237 LYS A O 1
ATOM 1909 N N . SER A 1 238 ? -16.469 4.137 0.235 1 94.19 238 SER A N 1
ATOM 1910 C CA . SER A 1 238 ? -17.016 5.309 -0.441 1 94.19 238 SER A CA 1
ATOM 1911 C C . SER A 1 238 ? -18.188 5.895 0.332 1 94.19 238 SER A C 1
ATOM 1913 O O . SER A 1 238 ? -18.609 5.332 1.343 1 94.19 238 SER A O 1
ATOM 1915 N N . GLY A 1 239 ? -18.641 7.113 -0.127 1 96.75 239 GLY A N 1
ATOM 1916 C CA . GLY A 1 239 ? -19.75 7.773 0.544 1 96.75 239 GLY A CA 1
ATOM 1917 C C . GLY A 1 239 ? -19.312 8.594 1.747 1 96.75 239 GLY A C 1
ATOM 1918 O O . GLY A 1 239 ? -18.109 8.781 1.974 1 96.75 239 GLY A O 1
ATOM 1919 N N . VAL A 1 240 ? -20.359 9.102 2.453 1 98.31 240 VAL A N 1
ATOM 1920 C CA . VAL A 1 240 ? -20.078 9.875 3.656 1 98.31 240 VAL A CA 1
ATOM 1921 C C . VAL A 1 240 ? -20.062 8.953 4.875 1 98.31 240 VAL A C 1
ATOM 1923 O O . VAL A 1 240 ? -21.094 8.352 5.207 1 98.31 240 VAL A O 1
ATOM 1926 N N . TYR A 1 241 ? -18.969 8.836 5.449 1 97.44 241 TYR A N 1
ATOM 1927 C CA . TYR A 1 241 ? -18.812 7.961 6.605 1 97.44 241 TYR A CA 1
ATOM 1928 C C . TYR A 1 241 ? -19.531 8.531 7.82 1 97.44 241 TYR A C 1
ATOM 1930 O O . TYR A 1 241 ? -19.391 9.711 8.133 1 97.44 241 TYR A O 1
ATOM 1938 N N . ALA A 1 242 ? -20.25 7.75 8.414 1 94.5 242 ALA A N 1
ATOM 1939 C CA . ALA A 1 242 ? -20.812 7.91 9.758 1 94.5 242 ALA A CA 1
ATOM 1940 C C . ALA A 1 242 ? -20.672 6.625 10.57 1 94.5 242 ALA A C 1
ATOM 1942 O O . ALA A 1 242 ? -21.016 5.539 10.086 1 94.5 242 ALA A O 1
ATOM 1943 N N . LYS A 1 243 ? -20.156 6.766 11.68 1 92 243 LYS A N 1
ATOM 1944 C CA . LYS A 1 243 ? -19.922 5.566 12.477 1 92 243 LYS A CA 1
ATOM 1945 C C . LYS A 1 243 ? -21.234 4.859 12.812 1 92 243 LYS A C 1
ATOM 1947 O O . LYS A 1 243 ? -22.234 5.512 13.078 1 92 243 LYS A O 1
ATOM 1952 N N . SER A 1 244 ? -21.109 3.602 12.82 1 91.31 244 SER A N 1
ATOM 1953 C CA . SER A 1 244 ? -22.266 2.828 13.25 1 91.31 244 SER A CA 1
ATOM 1954 C C . SER A 1 244 ? -22.453 2.9 14.758 1 91.31 244 SER A C 1
ATOM 1956 O O . SER A 1 244 ? -21.516 3.199 15.492 1 91.31 244 SER A O 1
ATOM 1958 N N . ASP A 1 245 ? -23.672 2.646 15.148 1 89.88 245 ASP A N 1
ATOM 1959 C CA . ASP A 1 245 ? -23.984 2.693 16.562 1 89.88 245 ASP A CA 1
ATOM 1960 C C . ASP A 1 245 ? -23.156 1.675 17.359 1 89.88 245 ASP A C 1
ATOM 1962 O O . ASP A 1 245 ? -22.812 1.908 18.516 1 89.88 245 ASP A O 1
ATOM 1966 N N . LYS A 1 246 ? -22.844 0.612 16.75 1 88.5 246 LYS A N 1
ATOM 1967 C CA . LYS A 1 246 ? -22.141 -0.475 17.438 1 88.5 246 LYS A CA 1
ATOM 1968 C C . LYS A 1 246 ? -20.641 -0.378 17.234 1 88.5 246 LYS A C 1
ATOM 1970 O O . LYS A 1 246 ? -19.875 -1.195 17.766 1 88.5 246 LYS A O 1
ATOM 1975 N N . ALA A 1 247 ? -20.219 0.616 16.516 1 88.56 247 ALA A N 1
ATOM 1976 C CA . ALA A 1 247 ? -18.797 0.702 16.203 1 88.56 247 ALA A CA 1
ATOM 1977 C C . ALA A 1 247 ? -17.984 1.025 17.438 1 88.56 247 ALA A C 1
ATOM 1979 O O . ALA A 1 247 ? -18.375 1.853 18.266 1 88.56 247 ALA A O 1
ATOM 1980 N N . LYS A 1 248 ? -16.891 0.31 17.609 1 89.5 248 LYS A N 1
ATOM 1981 C CA . LYS A 1 248 ? -15.984 0.509 18.734 1 89.5 248 LYS A CA 1
ATOM 1982 C C . LYS A 1 248 ? -14.727 1.259 18.297 1 89.5 248 LYS A C 1
ATOM 1984 O O . LYS A 1 248 ? -14.188 1.004 17.219 1 89.5 248 LYS A O 1
ATOM 1989 N N . GLY A 1 249 ? -14.32 2.199 19.188 1 89.62 249 GLY A N 1
ATOM 1990 C CA . GLY A 1 249 ? -13.07 2.893 18.922 1 89.62 249 GLY A CA 1
ATOM 1991 C C . GLY A 1 249 ? -11.852 1.998 19.062 1 89.62 249 GLY A C 1
ATOM 1992 O O . GLY A 1 249 ? -11.758 1.207 20 1 89.62 249 GLY A O 1
ATOM 1993 N N . ILE A 1 250 ? -10.93 2.113 18.141 1 88.12 250 ILE A N 1
ATOM 1994 C CA . ILE A 1 250 ? -9.773 1.23 18.109 1 88.12 250 ILE A CA 1
ATOM 1995 C C . ILE A 1 250 ? -8.508 2.035 18.406 1 88.12 250 ILE A C 1
ATOM 1997 O O . ILE A 1 250 ? -7.727 1.678 19.281 1 88.12 250 ILE A O 1
ATOM 2001 N N . ARG A 1 251 ? -8.273 3.162 17.719 1 86.88 251 ARG A N 1
ATOM 2002 C CA . ARG A 1 251 ? -7.055 3.953 17.859 1 86.88 251 ARG A CA 1
ATOM 2003 C C . ARG A 1 251 ? -7.25 5.371 17.344 1 86.88 251 ARG A C 1
ATOM 2005 O O . ARG A 1 251 ? -8.172 5.625 16.562 1 86.88 251 ARG A O 1
ATOM 2012 N N . THR A 1 252 ? -6.348 6.172 17.75 1 90.56 252 THR A N 1
ATOM 2013 C CA . THR A 1 252 ? -6.336 7.547 17.266 1 90.56 252 THR A CA 1
ATOM 2014 C C . THR A 1 252 ? -5.633 7.641 15.914 1 90.56 252 THR A C 1
ATOM 2016 O O . THR A 1 252 ? -4.656 6.934 15.664 1 90.56 252 THR A O 1
ATOM 2019 N N . GLN A 1 253 ? -6.141 8.477 15.07 1 92.88 253 GLN A N 1
ATOM 2020 C CA . GLN A 1 253 ? -5.562 8.734 13.758 1 92.88 253 GLN A CA 1
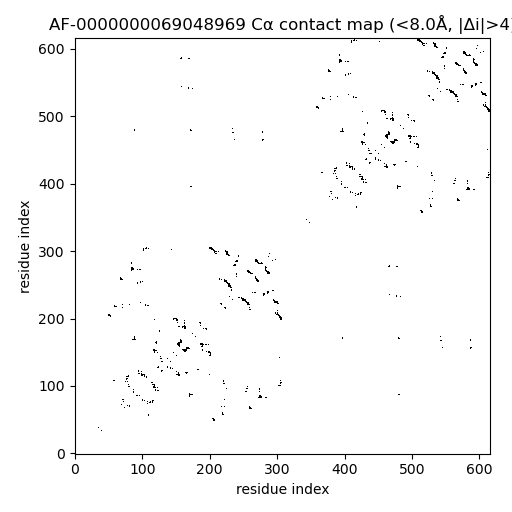ATOM 2021 C C . GLN A 1 253 ? -5.555 10.227 13.438 1 92.88 253 GLN A C 1
ATOM 2023 O O . GLN A 1 253 ? -6.324 10.992 14.023 1 92.88 253 GLN A O 1
ATOM 2028 N N . TYR A 1 254 ? -4.605 10.57 12.625 1 95.31 254 TYR A N 1
ATOM 2029 C CA . TYR A 1 254 ? -4.48 11.938 12.125 1 95.31 254 TYR A CA 1
ATOM 2030 C C . TYR A 1 254 ? -4.574 11.977 10.609 1 95.31 254 TYR A C 1
ATOM 2032 O O . TYR A 1 254 ? -4.176 11.031 9.93 1 95.31 254 TYR A O 1
ATOM 2040 N N . ALA A 1 255 ? -5.125 13.047 10.141 1 97.81 255 ALA A N 1
ATOM 2041 C CA . ALA A 1 255 ? -5.273 13.188 8.695 1 97.81 255 ALA A CA 1
ATOM 2042 C C . ALA A 1 255 ? -5.328 14.664 8.289 1 97.81 255 ALA A C 1
ATOM 2044 O O . ALA A 1 255 ? -5.215 15.547 9.141 1 97.81 255 ALA A O 1
ATOM 2045 N N . LYS A 1 256 ? -5.41 14.852 7.012 1 98.5 256 LYS A N 1
ATOM 2046 C CA . LYS A 1 256 ? -5.434 16.188 6.434 1 98.5 256 LYS A CA 1
ATOM 2047 C C . LYS A 1 256 ? -6.816 16.531 5.887 1 98.5 256 LYS A C 1
ATOM 2049 O O . LYS A 1 256 ? -7.297 15.883 4.953 1 98.5 256 LYS A O 1
ATOM 2054 N N . LEU A 1 257 ? -7.445 17.516 6.543 1 98.88 257 LEU A N 1
ATOM 2055 C CA . LEU A 1 257 ? -8.727 18.016 6.047 1 98.88 257 LEU A CA 1
ATOM 2056 C C . LEU A 1 257 ? -8.531 19.062 4.961 1 98.88 257 LEU A C 1
ATOM 2058 O O . LEU A 1 257 ? -7.883 20.078 5.195 1 98.88 257 LEU A O 1
ATOM 2062 N N . ILE A 1 258 ? -9.148 18.812 3.736 1 98.94 258 ILE A N 1
ATOM 2063 C CA . ILE A 1 258 ? -8.797 19.672 2.602 1 98.94 258 ILE A CA 1
ATOM 2064 C C . ILE A 1 258 ? -10.055 20.344 2.059 1 98.94 258 ILE A C 1
ATOM 2066 O O . ILE A 1 258 ? -9.977 21.172 1.142 1 98.94 258 ILE A O 1
ATOM 2070 N N . GLY A 1 259 ? -11.219 20.016 2.627 1 98.81 259 GLY A N 1
ATOM 2071 C CA . GLY A 1 259 ? -12.43 20.625 2.082 1 98.81 259 GLY A CA 1
ATOM 2072 C C . GLY A 1 259 ? -13.703 20.062 2.688 1 98.81 259 GLY A C 1
ATOM 2073 O O . GLY A 1 259 ? -13.68 19.516 3.791 1 98.81 259 GLY A O 1
ATOM 2074 N N . TRP A 1 260 ? -14.789 20.359 1.988 1 98.69 260 TRP A N 1
ATOM 2075 C CA . TRP A 1 260 ? -16.109 19.922 2.43 1 98.69 260 TRP A CA 1
ATOM 2076 C C . TRP A 1 260 ? -17.094 19.922 1.267 1 98.69 260 TRP A C 1
ATOM 2078 O O . TRP A 1 260 ? -16.781 20.391 0.17 1 98.69 260 TRP A O 1
ATOM 2088 N N . GLY A 1 261 ? -18.234 19.328 1.553 1 98.5 261 GLY A N 1
ATOM 2089 C CA . GLY A 1 261 ? -19.297 19.297 0.557 1 98.5 261 GLY A CA 1
ATOM 2090 C C . GLY A 1 261 ? -20.578 18.672 1.068 1 98.5 261 GLY A C 1
ATOM 2091 O O . GLY A 1 261 ? -20.812 18.609 2.277 1 98.5 261 GLY A O 1
ATOM 2092 N N . VAL A 1 262 ? -21.484 18.422 0.078 1 98.25 262 VAL A N 1
ATOM 2093 C CA . VAL A 1 262 ? -22.766 17.766 0.353 1 98.25 262 VAL A CA 1
ATOM 2094 C C . VAL A 1 262 ? -22.953 16.594 -0.605 1 98.25 262 VAL A C 1
ATOM 2096 O O . VAL A 1 262 ? -22.734 16.719 -1.812 1 98.25 262 VAL A O 1
ATOM 2099 N N . GLU A 1 263 ? -23.172 15.461 -0.061 1 98.06 263 GLU A N 1
ATOM 2100 C CA . GLU A 1 263 ? -23.5 14.273 -0.85 1 98.06 263 GLU A CA 1
ATOM 2101 C C . GLU A 1 263 ? -24.781 13.625 -0.359 1 98.06 263 GLU A C 1
ATOM 2103 O O . GLU A 1 263 ? -24.891 13.25 0.812 1 98.06 263 GLU A O 1
ATOM 2108 N N . ASN A 1 264 ? -25.828 13.539 -1.229 1 97.25 264 ASN A N 1
ATOM 2109 C CA . ASN A 1 264 ? -27.141 12.984 -0.9 1 97.25 264 ASN A CA 1
ATOM 2110 C C . ASN A 1 264 ? -27.734 13.648 0.336 1 97.25 264 ASN A C 1
ATOM 2112 O O . ASN A 1 264 ? -28.203 12.969 1.249 1 97.25 264 ASN A O 1
ATOM 2116 N N . GLY A 1 265 ? -27.547 14.961 0.406 1 97.25 265 GLY A N 1
ATOM 2117 C CA . GLY A 1 265 ? -28.141 15.766 1.467 1 97.25 265 GLY A CA 1
ATOM 2118 C C . GLY A 1 265 ? -27.344 15.719 2.762 1 97.25 265 GLY A C 1
ATOM 2119 O O . GLY A 1 265 ? -27.75 16.297 3.766 1 97.25 265 GLY A O 1
ATOM 2120 N N . VAL A 1 266 ? -26.203 15 2.76 1 97.75 266 VAL A N 1
ATOM 2121 C CA . VAL A 1 266 ? -25.391 14.883 3.973 1 97.75 266 VAL A CA 1
ATOM 2122 C C . VAL A 1 266 ? -24.125 15.703 3.83 1 97.75 266 VAL A C 1
ATOM 2124 O O . VAL A 1 266 ? -23.359 15.516 2.877 1 97.75 266 VAL A O 1
ATOM 2127 N N . ASP A 1 267 ? -23.938 16.641 4.777 1 97.94 267 ASP A N 1
ATOM 2128 C CA . ASP A 1 267 ? -22.734 17.453 4.801 1 97.94 267 ASP A CA 1
ATOM 2129 C C . ASP A 1 267 ? -21.531 16.609 5.234 1 97.94 267 ASP A C 1
ATOM 2131 O O . ASP A 1 267 ? -21.625 15.781 6.137 1 97.94 267 ASP A O 1
ATOM 2135 N N . TYR A 1 268 ? -20.422 16.828 4.594 1 98.62 268 TYR A N 1
ATOM 2136 C CA . TYR A 1 268 ? -19.234 16.047 4.945 1 98.62 268 TYR A CA 1
ATOM 2137 C C . TYR A 1 268 ? -17.984 16.906 4.914 1 98.62 268 TYR A C 1
ATOM 2139 O O . TYR A 1 268 ? -17.969 17.953 4.273 1 98.62 268 TYR A O 1
ATOM 2147 N N . TRP A 1 269 ? -16.984 16.531 5.719 1 98.69 269 TRP A N 1
ATOM 2148 C CA . TRP A 1 269 ? -15.594 16.969 5.539 1 98.69 269 TRP A CA 1
ATOM 2149 C C . TRP A 1 269 ? -14.875 16.062 4.539 1 98.69 269 TRP A C 1
ATOM 2151 O O . TRP A 1 269 ? -15.062 14.844 4.543 1 98.69 269 TRP A O 1
ATOM 2161 N N . LEU A 1 270 ? -14.078 16.625 3.674 1 98.88 270 LEU A N 1
ATOM 2162 C CA . LEU A 1 270 ? -13.203 15.891 2.766 1 98.88 270 LEU A CA 1
ATOM 2163 C C . LEU A 1 270 ? -11.797 15.781 3.338 1 98.88 270 LEU A C 1
ATOM 2165 O O . LEU A 1 270 ? -11.148 16.797 3.6 1 98.88 270 LEU A O 1
ATOM 2169 N N . VAL A 1 271 ? -11.344 14.5 3.512 1 98.81 271 VAL A N 1
ATOM 2170 C CA . VAL A 1 271 ? -10.125 14.281 4.281 1 98.81 271 VAL A CA 1
ATOM 2171 C C . VAL A 1 271 ? -9.211 13.312 3.537 1 98.81 271 VAL A C 1
ATOM 2173 O O . VAL A 1 271 ? -9.688 12.383 2.879 1 98.81 271 VAL A O 1
ATOM 2176 N N . ILE A 1 272 ? -7.914 13.516 3.586 1 98.75 272 ILE A N 1
ATOM 2177 C CA . ILE A 1 272 ? -6.918 12.625 3.006 1 98.75 272 ILE A CA 1
ATOM 2178 C C . ILE A 1 272 ? -6.211 11.852 4.117 1 98.75 272 ILE A C 1
ATOM 2180 O O . ILE A 1 272 ? -5.621 12.453 5.02 1 98.75 272 ILE A O 1
ATOM 2184 N N . ASN A 1 273 ? -6.301 10.562 4.062 1 97 273 ASN A N 1
ATOM 2185 C CA . ASN A 1 273 ? -5.637 9.672 5.008 1 97 273 ASN A CA 1
ATOM 2186 C C . ASN A 1 273 ? -4.223 9.328 4.555 1 97 273 ASN A C 1
ATOM 2188 O O . ASN A 1 273 ? -3.77 9.789 3.508 1 97 273 ASN A O 1
ATOM 2192 N N . SER A 1 274 ? -3.537 8.562 5.434 1 96.56 274 SER A N 1
ATOM 2193 C CA . SER A 1 274 ? -2.189 8.117 5.094 1 96.56 274 SER A CA 1
ATOM 2194 C C . SER A 1 274 ? -2.111 6.594 5.039 1 96.56 274 SER A C 1
ATOM 2196 O O . SER A 1 274 ? -1.134 6 5.496 1 96.56 274 SER A O 1
ATOM 2198 N N . TRP A 1 275 ? -3.141 5.961 4.5 1 94.19 275 TRP A N 1
ATOM 2199 C CA . TRP A 1 275 ? -3.197 4.504 4.445 1 94.19 275 TRP A CA 1
ATOM 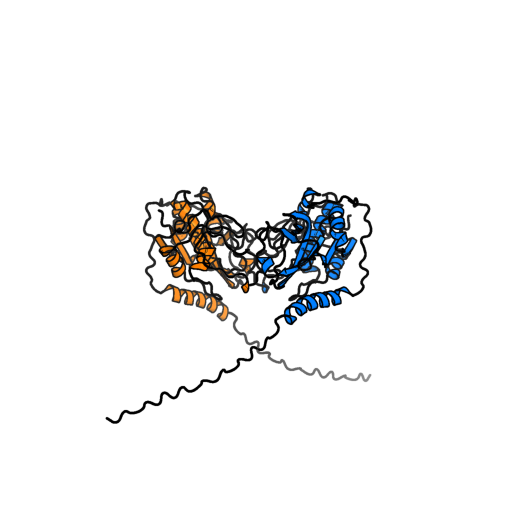2200 C C . TRP A 1 275 ? -3.045 4.008 3.01 1 94.19 275 TRP A C 1
ATOM 2202 O O . TRP A 1 275 ? -3.396 2.867 2.701 1 94.19 275 TRP A O 1
ATOM 2212 N N . GLY A 1 276 ? -2.58 4.902 2.139 1 93.19 276 GLY A N 1
ATOM 2213 C CA . GLY A 1 276 ? -2.338 4.516 0.759 1 93.19 276 GLY A CA 1
ATOM 2214 C C . GLY A 1 276 ? -3.547 4.707 -0.136 1 93.19 276 GLY A C 1
ATOM 2215 O O . GLY A 1 276 ? -4.664 4.883 0.352 1 93.19 276 GLY A O 1
ATOM 2216 N N . HIS A 1 277 ? -3.309 4.547 -1.447 1 93.88 277 HIS A N 1
ATOM 2217 C CA . HIS A 1 277 ? -4.34 4.805 -2.447 1 93.88 277 HIS A CA 1
ATOM 2218 C C . HIS A 1 277 ? -5.348 3.662 -2.508 1 93.88 277 HIS A C 1
ATOM 2220 O O . HIS A 1 277 ? -6.434 3.816 -3.068 1 93.88 277 HIS A O 1
ATOM 2226 N N . GLU A 1 278 ? -4.977 2.52 -1.968 1 91.5 278 GLU A N 1
ATOM 2227 C CA . GLU A 1 278 ? -5.832 1.344 -2.105 1 91.5 278 GLU A CA 1
ATOM 2228 C C . GLU A 1 278 ? -6.91 1.316 -1.026 1 91.5 278 GLU A C 1
ATOM 2230 O O . GLU A 1 278 ? -7.801 0.465 -1.053 1 91.5 278 GLU A O 1
ATOM 2235 N N . TRP A 1 279 ? -6.852 2.271 -0.147 1 93.56 279 TRP A N 1
ATOM 2236 C CA . TRP A 1 279 ? -7.855 2.373 0.909 1 93.56 279 TRP A CA 1
ATOM 2237 C C . TRP A 1 279 ? -8.828 3.512 0.627 1 93.56 279 TRP A C 1
ATOM 2239 O O . TRP A 1 279 ? -8.438 4.559 0.104 1 93.56 279 TRP A O 1
ATOM 2249 N N . GLY A 1 280 ? -10.062 3.312 1.04 1 95.31 280 GLY A N 1
ATOM 2250 C CA . GLY A 1 280 ? -11.055 4.371 0.902 1 95.31 280 GLY A CA 1
ATOM 2251 C C . GLY A 1 280 ? -11.289 4.781 -0.54 1 95.31 280 GLY A C 1
ATOM 2252 O O . GLY A 1 280 ? -11.344 3.928 -1.43 1 95.31 280 GLY A O 1
ATOM 2253 N N . GLN A 1 281 ? -11.539 6.031 -0.681 1 96.25 281 GLN A N 1
ATOM 2254 C CA . GLN A 1 281 ? -11.695 6.57 -2.027 1 96.25 281 GLN A CA 1
ATOM 2255 C C . GLN A 1 281 ? -10.367 7.078 -2.574 1 96.25 281 GLN A C 1
ATOM 2257 O O . GLN A 1 281 ? -10.125 8.289 -2.617 1 96.25 281 GLN A O 1
ATOM 2262 N N . LYS A 1 282 ? -9.531 6.086 -2.92 1 95.38 282 LYS A N 1
ATOM 2263 C CA . LYS A 1 282 ? -8.188 6.363 -3.418 1 95.38 282 LYS A CA 1
ATOM 2264 C C . LYS A 1 282 ? -7.379 7.164 -2.398 1 95.38 282 LYS A C 1
ATOM 2266 O O . LYS A 1 282 ? -6.758 8.172 -2.744 1 95.38 282 LYS A O 1
ATOM 2271 N N . GLY A 1 283 ? -7.582 6.812 -1.138 1 96.81 283 GLY A N 1
ATOM 2272 C CA . GLY A 1 283 ? -6.82 7.414 -0.056 1 96.81 283 GLY A CA 1
ATOM 2273 C C . GLY A 1 283 ? -7.582 8.5 0.678 1 96.81 283 GLY A C 1
ATOM 2274 O O . GLY A 1 283 ? -7.141 8.977 1.729 1 96.81 283 GLY A O 1
ATOM 2275 N N . LEU A 1 284 ? -8.719 8.922 0.104 1 98.5 284 LEU A N 1
ATOM 2276 C CA . LEU A 1 284 ? -9.555 9.945 0.719 1 98.5 284 LEU A CA 1
ATOM 2277 C C . LEU A 1 284 ? -10.766 9.32 1.404 1 98.5 284 LEU A C 1
ATOM 2279 O O . LEU A 1 284 ? -11.078 8.148 1.177 1 98.5 284 LEU A O 1
ATOM 2283 N N . PHE A 1 285 ? -11.367 10.133 2.279 1 98.38 285 PHE A N 1
ATOM 2284 C CA . PHE A 1 285 ? -12.672 9.781 2.826 1 98.38 285 PHE A CA 1
ATOM 2285 C C . PHE A 1 285 ? -13.492 11.031 3.119 1 98.38 285 PHE A C 1
ATOM 2287 O O . PHE A 1 285 ? -12.938 12.125 3.242 1 98.38 285 PHE A O 1
ATOM 2294 N N . LYS A 1 286 ? -14.719 10.82 3.092 1 98.75 286 LYS A N 1
ATOM 2295 C CA . LYS A 1 286 ? -15.688 11.805 3.561 1 98.75 286 LYS A CA 1
ATOM 2296 C C . LYS A 1 286 ? -16.25 11.422 4.922 1 98.75 286 LYS A C 1
ATOM 2298 O O . LYS A 1 286 ? -16.578 10.25 5.156 1 98.75 286 LYS A O 1
ATOM 2303 N N . ILE A 1 287 ? -16.281 12.328 5.781 1 98.31 287 ILE A N 1
ATOM 2304 C CA . ILE A 1 287 ? -16.859 12.07 7.094 1 98.31 287 ILE A CA 1
ATOM 2305 C C . ILE A 1 287 ? -17.922 13.117 7.41 1 98.31 287 ILE A C 1
ATOM 2307 O O . ILE A 1 287 ? -17.734 14.305 7.125 1 98.31 287 ILE A O 1
ATOM 2311 N N . LYS A 1 288 ? -19 12.68 7.973 1 97.88 288 LYS A N 1
ATOM 2312 C CA . LYS A 1 288 ? -20.125 13.57 8.25 1 97.88 288 LYS A CA 1
ATOM 2313 C C . LYS A 1 288 ? -19.672 14.773 9.078 1 97.88 288 LYS A C 1
ATOM 2315 O O . LYS A 1 288 ? -19 14.625 10.094 1 97.88 288 LYS A O 1
ATOM 2320 N N . SER A 1 289 ? -20.031 15.922 8.586 1 97.25 289 SER A N 1
ATOM 2321 C CA . SER A 1 289 ? -19.688 17.156 9.297 1 97.25 289 SER A CA 1
ATOM 2322 C C . SER A 1 289 ? -20.859 17.656 10.133 1 97.25 289 SER A C 1
ATOM 2324 O O . SER A 1 289 ? -22.016 17.297 9.875 1 97.25 289 SER A O 1
ATOM 2326 N N . GLY A 1 290 ? -20.531 18.422 11.203 1 94.69 290 GLY A N 1
ATOM 2327 C CA . GLY A 1 290 ? -21.562 19.062 12.016 1 94.69 290 GLY A CA 1
ATOM 2328 C C . GLY A 1 290 ? -21.984 18.219 13.211 1 94.69 290 GLY A C 1
ATOM 2329 O O . GLY A 1 290 ? -22.688 18.703 14.102 1 94.69 290 GLY A O 1
ATOM 2330 N N . THR A 1 291 ? -21.5 16.953 13.281 1 92.12 291 THR A N 1
ATOM 2331 C CA . THR A 1 291 ? -21.891 16.094 14.391 1 92.12 291 THR A CA 1
ATOM 2332 C C . THR A 1 291 ? -20.656 15.602 15.141 1 92.12 291 THR A C 1
ATOM 2334 O O . THR A 1 291 ? -20.75 14.758 16.031 1 92.12 291 THR A O 1
ATOM 2337 N N . ASN A 1 292 ? -19.484 16.109 14.781 1 92.5 292 ASN A N 1
ATOM 2338 C CA . ASN A 1 292 ? -18.203 15.734 15.383 1 92.5 292 ASN A CA 1
ATOM 2339 C C . ASN A 1 292 ? -18.016 14.219 15.391 1 92.5 292 ASN A C 1
ATOM 2341 O O . ASN A 1 292 ? -17.703 13.633 16.422 1 92.5 292 ASN A O 1
ATOM 2345 N N . GLN A 1 293 ? -18.266 13.641 14.227 1 88.06 293 GLN A N 1
ATOM 2346 C CA . GLN A 1 293 ? -18.094 12.203 14.031 1 88.06 293 GLN A CA 1
ATOM 2347 C C . GLN A 1 293 ? -16.672 11.766 14.414 1 88.06 293 GLN A C 1
ATOM 2349 O O . GLN A 1 293 ? -15.695 12.312 13.922 1 88.06 293 GLN A O 1
ATOM 2354 N N . CYS A 1 294 ? -16.625 10.789 15.43 1 89.31 294 CYS A N 1
ATOM 2355 C CA . CYS A 1 294 ? -15.367 10.195 15.852 1 89.31 294 CYS A CA 1
ATOM 2356 C C . CYS A 1 294 ? -14.43 11.258 16.406 1 89.31 294 CYS A C 1
ATOM 2358 O O . CYS A 1 294 ? -13.227 11.016 16.531 1 89.31 294 CYS A O 1
ATOM 2360 N N . GLY A 1 295 ? -14.859 12.469 16.609 1 90.88 295 GLY A N 1
ATOM 2361 C CA . GLY A 1 295 ? -14.055 13.523 17.203 1 90.88 295 GLY A CA 1
ATOM 2362 C C . GLY A 1 295 ? -13.297 14.344 16.172 1 90.88 295 GLY A C 1
ATOM 2363 O O . GLY A 1 295 ? -12.383 15.094 16.531 1 90.88 295 GLY A O 1
ATOM 2364 N N . VAL A 1 296 ? -13.633 14.266 14.961 1 94.31 296 VAL A N 1
ATOM 2365 C CA . VAL A 1 296 ? -12.859 14.82 13.859 1 94.31 296 VAL A CA 1
ATOM 2366 C C . VAL A 1 296 ? -12.852 16.344 13.945 1 94.31 296 VAL A C 1
ATOM 2368 O O . VAL A 1 296 ? -11.969 17 13.391 1 94.31 296 VAL A O 1
ATOM 2371 N N . GLU A 1 297 ? -13.859 16.953 14.68 1 95.56 297 GLU A N 1
ATOM 2372 C CA . GLU A 1 297 ? -13.969 18.406 14.734 1 95.56 297 GLU A CA 1
ATOM 2373 C C . GLU A 1 297 ? -13.43 18.938 16.047 1 95.56 297 GLU A C 1
ATOM 2375 O O . GLU A 1 297 ? -13.344 20.156 16.234 1 95.56 297 GLU A O 1
ATOM 2380 N N . SER A 1 298 ? -13.039 18.031 16.922 1 91.38 298 SER A N 1
ATOM 2381 C CA . SER A 1 298 ? -12.688 18.438 18.281 1 91.38 298 SER A CA 1
ATOM 2382 C C . SER A 1 298 ? -11.227 18.891 18.344 1 91.38 298 SER A C 1
ATOM 2384 O O . SER A 1 298 ? -10.883 19.75 19.172 1 91.38 298 SER A O 1
ATOM 2386 N N . PHE A 1 299 ? -10.438 18.234 17.578 1 90.12 299 PHE A N 1
ATOM 2387 C CA . PHE A 1 299 ? -9.016 18.547 17.609 1 90.12 299 PHE A CA 1
ATOM 2388 C C . PHE A 1 299 ? -8.5 18.875 16.219 1 90.12 299 PHE A C 1
ATOM 2390 O O . PHE A 1 299 ? -7.98 17.984 15.523 1 90.12 299 PHE A O 1
ATOM 2397 N N . VAL A 1 300 ? -8.625 20.078 15.883 1 95.44 300 VAL A N 1
ATOM 2398 C CA . VAL A 1 300 ? -8.195 20.609 14.594 1 95.44 300 VAL A CA 1
ATOM 2399 C C . VAL A 1 300 ? -7.094 21.641 14.797 1 95.44 300 VAL A C 1
ATOM 2401 O O . VAL A 1 300 ? -7.227 22.531 15.633 1 95.44 300 VAL A O 1
ATOM 2404 N N . TYR A 1 301 ? -6.004 21.484 14.133 1 93.25 301 TYR A N 1
ATOM 2405 C CA . TYR A 1 301 ? -4.898 22.422 14.344 1 93.25 301 TYR A CA 1
ATOM 2406 C C . TYR A 1 301 ? -4.102 22.609 13.062 1 93.25 301 TYR A C 1
ATOM 2408 O O . TYR A 1 301 ? -4.223 21.828 12.117 1 93.25 301 TYR A O 1
ATOM 2416 N N . ALA A 1 302 ? -3.377 23.688 13.016 1 94.62 302 ALA A N 1
ATOM 2417 C CA . ALA A 1 302 ? -2.51 24.031 11.883 1 94.62 302 ALA A CA 1
ATOM 2418 C C . ALA A 1 302 ? -1.441 25.031 12.297 1 94.62 302 ALA A C 1
ATOM 2420 O O . ALA A 1 302 ? -1.442 25.516 13.438 1 94.62 302 ALA A O 1
ATOM 2421 N N . GLY A 1 303 ? -0.489 25.156 11.422 1 92.5 303 GLY A N 1
ATOM 2422 C CA . GLY A 1 303 ? 0.526 26.188 11.547 1 92.5 303 GLY A CA 1
ATOM 2423 C C . GLY A 1 303 ? 0.691 27.031 10.289 1 92.5 303 GLY A C 1
ATOM 2424 O O . GLY A 1 303 ? 0.315 26.594 9.203 1 92.5 303 GLY A O 1
ATOM 2425 N N . LEU A 1 304 ? 1.191 28.266 10.531 1 92.31 304 LEU A N 1
ATOM 2426 C CA . LEU A 1 304 ? 1.51 29.141 9.406 1 92.31 304 LEU A CA 1
ATOM 2427 C C . LEU A 1 304 ? 3.002 29.109 9.102 1 92.31 304 LEU A C 1
ATOM 2429 O O . LEU A 1 304 ? 3.83 29.297 9.992 1 92.31 304 LEU A O 1
ATOM 2433 N N . PRO A 1 305 ? 3.303 28.828 7.816 1 94.56 305 PRO A N 1
ATOM 2434 C CA . PRO A 1 305 ? 4.719 28.703 7.465 1 94.56 305 PRO A CA 1
ATOM 2435 C C . PRO A 1 305 ? 5.477 30.031 7.594 1 94.56 305 PRO A C 1
ATOM 2437 O O . PRO A 1 305 ? 4.898 31.094 7.398 1 94.56 305 PRO A O 1
ATOM 2440 N N . GLU A 1 306 ? 6.707 29.906 7.973 1 91.31 306 GLU A N 1
ATOM 2441 C CA . GLU A 1 306 ? 7.641 31.031 7.859 1 91.31 306 GLU A CA 1
ATOM 2442 C C . GLU A 1 306 ? 8.125 31.188 6.422 1 91.31 306 GLU A C 1
ATOM 2444 O O . GLU A 1 306 ? 8.773 30.297 5.871 1 91.31 306 GLU A O 1
ATOM 2449 N N . ILE A 1 307 ? 7.746 32.25 5.746 1 86.62 307 ILE A N 1
ATOM 2450 C CA . ILE A 1 307 ? 8.148 32.438 4.359 1 86.62 307 ILE A CA 1
ATOM 2451 C C . ILE A 1 307 ? 9.383 33.344 4.309 1 86.62 307 ILE A C 1
ATOM 2453 O O . ILE A 1 307 ? 9.422 34.406 4.957 1 86.62 307 ILE A O 1
ATOM 2457 N N . LYS A 1 308 ? 10.398 32.844 3.709 1 69.06 308 LYS A N 1
ATOM 2458 C CA . LYS A 1 308 ? 11.617 33.625 3.545 1 69.06 308 LYS A CA 1
ATOM 2459 C C . LYS A 1 308 ? 11.461 34.688 2.451 1 69.06 308 LYS A C 1
ATOM 2461 O O . LYS A 1 308 ? 10.695 34.5 1.503 1 69.06 308 LYS A O 1
ATOM 2466 N N . MET B 1 1 ? 64.062 17.953 56.375 1 23.7 1 MET B N 1
ATOM 2467 C CA . MET B 1 1 ? 64.625 16.625 56.281 1 23.7 1 MET B CA 1
ATOM 2468 C C . MET B 1 1 ? 63.562 15.57 56.031 1 23.7 1 MET B C 1
ATOM 2470 O O . MET B 1 1 ? 63.75 14.695 55.156 1 23.7 1 MET B O 1
ATOM 2474 N N . ALA B 1 2 ? 62.781 15.297 57.094 1 21.45 2 ALA B N 1
ATOM 2475 C CA . ALA B 1 2 ? 62.312 14 57.562 1 21.45 2 ALA B CA 1
ATOM 2476 C C . ALA B 1 2 ? 61.125 13.516 56.781 1 21.45 2 ALA B C 1
ATOM 2478 O O . ALA B 1 2 ? 59.969 13.852 57.094 1 21.45 2 ALA B O 1
ATOM 2479 N N . LYS B 1 3 ? 61.125 13.734 55.375 1 24.7 3 LYS B N 1
ATOM 2480 C CA . LYS B 1 3 ? 59.938 13.641 54.562 1 24.7 3 LYS B CA 1
ATOM 2481 C C . LYS B 1 3 ? 59.312 12.258 54.656 1 24.7 3 LYS B C 1
ATOM 2483 O O . LYS B 1 3 ? 60 11.234 54.594 1 24.7 3 LYS B O 1
ATOM 2488 N N . ILE B 1 4 ? 58.188 12.156 55.406 1 26.14 4 ILE B N 1
ATOM 2489 C CA . ILE B 1 4 ? 57.219 11.141 55.812 1 26.14 4 ILE B CA 1
ATOM 2490 C C . ILE B 1 4 ? 56.875 10.242 54.656 1 26.14 4 ILE B C 1
ATOM 2492 O O . ILE B 1 4 ? 56.469 10.734 53.594 1 26.14 4 ILE B O 1
ATOM 2496 N N . LEU B 1 5 ? 57.438 9.008 54.594 1 25.28 5 LEU B N 1
ATOM 2497 C CA . LEU B 1 5 ? 57.469 7.867 53.688 1 25.28 5 LEU B CA 1
ATOM 2498 C C . LEU B 1 5 ? 56.031 7.32 53.469 1 25.28 5 LEU B C 1
ATOM 2500 O O . LEU B 1 5 ? 55.438 6.793 54.406 1 25.28 5 LEU B O 1
ATOM 2504 N N . PHE B 1 6 ? 55.125 8.203 52.938 1 26.45 6 PHE B N 1
ATOM 2505 C CA . PHE B 1 6 ? 53.719 7.824 52.812 1 26.45 6 PHE B CA 1
ATOM 2506 C C . PHE B 1 6 ? 53.562 6.477 52.125 1 26.45 6 PHE B C 1
ATOM 2508 O O . PHE B 1 6 ? 54.094 6.293 51 1 26.45 6 PHE B O 1
ATOM 2515 N N . LEU B 1 7 ? 53.562 5.348 52.906 1 23.72 7 LEU B N 1
ATOM 2516 C CA . LEU B 1 7 ? 53.469 3.93 52.562 1 23.72 7 LEU B CA 1
ATOM 2517 C C . LEU B 1 7 ? 52.25 3.65 51.719 1 23.72 7 LEU B C 1
ATOM 2519 O O . LEU B 1 7 ? 51.125 3.824 52.188 1 23.72 7 LEU B O 1
ATOM 2523 N N . VAL B 1 8 ? 52.125 4.094 50.469 1 25.03 8 VAL B N 1
ATOM 2524 C CA . VAL B 1 8 ? 51 3.984 49.531 1 25.03 8 VAL B CA 1
ATOM 2525 C C . VAL B 1 8 ? 50.656 2.512 49.312 1 25.03 8 VAL B C 1
ATOM 2527 O O . VAL B 1 8 ? 51.5 1.763 48.781 1 25.03 8 VAL B O 1
ATOM 2530 N N . SER B 1 9 ? 50.062 1.783 50.312 1 22.52 9 SER B N 1
ATOM 2531 C CA . SER B 1 9 ? 49.781 0.361 50.219 1 22.52 9 SER B CA 1
ATOM 2532 C C . SER B 1 9 ? 48.938 0.059 48.969 1 22.52 9 SER B C 1
ATOM 2534 O O . SER B 1 9 ? 47.875 0.65 48.75 1 22.52 9 SER B O 1
ATOM 2536 N N . ILE B 1 10 ? 49.531 -0.279 47.812 1 26.25 10 ILE B N 1
ATOM 2537 C CA . ILE B 1 10 ? 49.094 -0.647 46.469 1 26.25 10 ILE B CA 1
ATOM 2538 C C . ILE B 1 10 ? 48.219 -1.905 46.531 1 26.25 10 ILE B C 1
ATOM 2540 O O . ILE B 1 10 ? 48.719 -2.984 46.875 1 26.25 10 ILE B O 1
ATOM 2544 N N . MET B 1 11 ? 47.094 -1.898 47.344 1 24.17 11 MET B N 1
ATOM 2545 C CA . MET B 1 11 ? 46.406 -3.166 47.469 1 24.17 11 MET B CA 1
ATOM 2546 C C . MET B 1 11 ? 46.125 -3.777 46.094 1 24.17 11 MET B C 1
ATOM 2548 O O . MET B 1 11 ? 45.719 -3.08 45.156 1 24.17 11 MET B O 1
ATOM 2552 N N . LEU B 1 12 ? 46.75 -4.906 45.75 1 23.36 12 LEU B N 1
ATOM 2553 C CA . LEU B 1 12 ? 46.812 -5.801 44.594 1 23.36 12 LEU B CA 1
ATOM 2554 C C . LEU B 1 12 ? 45.438 -6.367 44.281 1 23.36 12 LEU B C 1
ATOM 2556 O O . LEU B 1 12 ? 44.875 -7.117 45.062 1 23.36 12 LEU B O 1
ATOM 2560 N N . LEU B 1 13 ? 44.406 -5.543 44 1 25.84 13 LEU B N 1
ATOM 2561 C CA . LEU B 1 13 ? 43.094 -6.125 43.75 1 25.84 13 LEU B CA 1
ATOM 2562 C C . LEU B 1 13 ? 43.188 -7.266 42.75 1 25.84 13 LEU B C 1
ATOM 2564 O O . LEU B 1 13 ? 43.812 -7.133 41.719 1 25.84 13 LEU B O 1
ATOM 2568 N N . GLY B 1 14 ? 43 -8.547 43.156 1 24.3 14 GLY B N 1
ATOM 2569 C CA . GLY B 1 14 ? 43.062 -9.844 42.469 1 24.3 14 GLY B CA 1
ATOM 2570 C C . GLY B 1 14 ? 42.188 -9.898 41.25 1 24.3 14 GLY B C 1
ATOM 2571 O O . GLY B 1 14 ? 41.188 -9.172 41.125 1 24.3 14 GLY B O 1
ATOM 2572 N N . PRO B 1 15 ? 42.688 -10.461 40 1 26.02 15 PRO B N 1
ATOM 2573 C CA . PRO B 1 15 ? 42.156 -10.562 38.625 1 26.02 15 PRO B CA 1
ATOM 2574 C C . PRO B 1 15 ? 40.906 -11.414 38.562 1 26.02 15 PRO B C 1
ATOM 2576 O O . PRO B 1 15 ? 40.906 -12.586 38.938 1 26.02 15 PRO B O 1
ATOM 2579 N N . TYR B 1 16 ? 39.719 -11 39.062 1 24.88 16 TYR B N 1
ATOM 2580 C CA . TYR B 1 16 ? 38.562 -11.859 38.875 1 24.88 16 TYR B CA 1
ATOM 2581 C C . TYR B 1 16 ? 38.469 -12.352 37.438 1 24.88 16 TYR B C 1
ATOM 2583 O O . TYR B 1 16 ? 38.469 -11.555 36.5 1 24.88 16 TYR B O 1
ATOM 2591 N N . ILE B 1 17 ? 38.906 -13.617 37.125 1 23.33 17 ILE B N 1
ATOM 2592 C CA . ILE B 1 17 ? 38.875 -14.422 35.906 1 23.33 17 ILE B CA 1
ATOM 2593 C C . ILE B 1 17 ? 37.438 -14.539 35.406 1 23.33 17 ILE B C 1
ATOM 2595 O O . ILE B 1 17 ? 36.594 -15.141 36.062 1 23.33 17 ILE B O 1
ATOM 2599 N N . THR B 1 18 ? 36.719 -13.492 34.938 1 23.34 18 THR B N 1
ATOM 2600 C CA . THR B 1 18 ? 35.406 -13.656 34.344 1 23.34 18 THR B CA 1
ATOM 2601 C C . THR B 1 18 ? 35.469 -14.688 33.219 1 23.34 18 THR B C 1
ATOM 2603 O O . THR B 1 18 ? 36.25 -14.555 32.281 1 23.34 18 THR B O 1
ATOM 2606 N N . GLU B 1 19 ? 35.25 -15.984 33.531 1 22.92 19 GLU B N 1
ATOM 2607 C CA . GLU B 1 19 ? 35.031 -17.062 32.562 1 22.92 19 GLU B CA 1
ATOM 2608 C C . GLU B 1 19 ? 34 -16.656 31.516 1 22.92 19 GLU B C 1
ATOM 2610 O O . GLU B 1 19 ? 32.844 -16.422 31.844 1 22.92 19 GLU B O 1
ATOM 2615 N N . GLN B 1 20 ? 34.406 -15.938 30.453 1 24.25 20 GLN B N 1
ATOM 2616 C CA . GLN B 1 20 ? 33.688 -15.68 29.203 1 24.25 20 GLN B CA 1
ATOM 2617 C C . GLN B 1 20 ? 33.219 -16.984 28.562 1 24.25 20 GLN B C 1
ATOM 2619 O O . GLN B 1 20 ? 34.031 -17.781 28.109 1 24.25 20 GLN B O 1
ATOM 2624 N N . SER B 1 21 ? 32.219 -17.703 29.172 1 24.75 21 SER B N 1
ATOM 2625 C CA . SER B 1 21 ? 31.672 -18.828 28.453 1 24.75 21 SER B CA 1
ATOM 2626 C C . SER B 1 21 ? 31.391 -18.484 27 1 24.75 21 SER B C 1
ATOM 2628 O O . SER B 1 21 ? 30.672 -17.516 26.719 1 24.75 21 SER B O 1
ATOM 2630 N N . LYS B 1 22 ? 32.312 -18.812 26.125 1 26.86 22 LYS B N 1
ATOM 2631 C CA . LYS B 1 22 ? 32.25 -18.922 24.656 1 26.86 22 LYS B CA 1
ATOM 2632 C C . LYS B 1 22 ? 31.031 -19.703 24.203 1 26.86 22 LYS B C 1
ATOM 2634 O O . LYS B 1 22 ? 31.078 -20.938 24.141 1 26.86 22 LYS B O 1
ATOM 2639 N N . LEU B 1 23 ? 29.828 -19.438 24.656 1 26.66 23 LEU B N 1
ATOM 2640 C CA . LEU B 1 23 ? 28.766 -20.109 23.922 1 26.66 23 LEU B CA 1
ATOM 2641 C C . LEU B 1 23 ? 28.906 -19.891 22.422 1 26.66 23 LEU B C 1
ATOM 2643 O O . LEU B 1 23 ? 28.875 -18.75 21.953 1 26.66 23 LEU B O 1
ATOM 2647 N N . SER B 1 24 ? 29.547 -20.797 21.75 1 24.61 24 SER B N 1
ATOM 2648 C CA . SER B 1 24 ? 29.812 -20.844 20.312 1 24.61 24 SER B CA 1
ATOM 2649 C C . SER B 1 24 ? 28.562 -20.547 19.5 1 24.61 24 SER B C 1
ATOM 2651 O O . SER B 1 24 ? 27.547 -21.219 19.672 1 24.61 24 SER B O 1
ATOM 2653 N N . LYS B 1 25 ? 28.406 -19.422 18.922 1 29.42 25 LYS B N 1
ATOM 2654 C CA . LYS B 1 25 ? 27.469 -18.734 18.047 1 29.42 25 LYS B CA 1
ATOM 2655 C C . LYS B 1 25 ? 27.141 -19.578 16.812 1 29.42 25 LYS B C 1
ATOM 2657 O O . LYS B 1 25 ? 26.359 -19.172 15.961 1 29.42 25 LYS B O 1
ATOM 2662 N N . GLY B 1 26 ? 27.906 -20.656 16.594 1 28.34 26 GLY B N 1
ATOM 2663 C CA . GLY B 1 26 ? 27.797 -21.344 15.312 1 28.34 26 GLY B CA 1
ATOM 2664 C C . GLY B 1 26 ? 26.516 -22.141 15.164 1 28.34 26 GLY B C 1
ATOM 2665 O O . GLY B 1 26 ? 26.062 -22.406 14.047 1 28.34 26 GLY B O 1
ATOM 2666 N N . ASP B 1 27 ? 26.062 -22.891 16.203 1 29.86 27 ASP B N 1
ATOM 2667 C CA . ASP B 1 27 ? 25.172 -24.031 16.031 1 29.86 27 ASP B CA 1
ATOM 2668 C C . ASP B 1 27 ? 23.719 -23.562 15.852 1 29.86 27 ASP B C 1
ATOM 2670 O O . ASP B 1 27 ? 22.844 -24.375 15.555 1 29.86 27 ASP B O 1
ATOM 2674 N N . VAL B 1 28 ? 23.375 -22.484 16.391 1 30.67 28 VAL B N 1
ATOM 2675 C CA . VAL B 1 28 ? 21.953 -22.188 16.344 1 30.67 28 VAL B CA 1
ATOM 2676 C C . VAL B 1 28 ? 21.531 -21.828 14.922 1 30.67 28 VAL B C 1
ATOM 2678 O O . VAL B 1 28 ? 20.375 -22.016 14.539 1 30.67 28 VAL B O 1
ATOM 2681 N N . GLU B 1 29 ? 22.469 -21.25 14.164 1 32.53 29 GLU B N 1
ATOM 2682 C CA . GLU B 1 29 ? 22.172 -20.688 12.852 1 32.53 29 GLU B CA 1
ATOM 2683 C C . GLU B 1 29 ? 21.891 -21.781 11.828 1 32.53 29 GLU B C 1
ATOM 2685 O O . GLU B 1 29 ? 21.016 -21.609 10.969 1 32.53 29 GLU B O 1
ATOM 2690 N N . THR B 1 30 ? 22.578 -23.016 11.992 1 34.16 30 THR B N 1
ATOM 2691 C CA . THR B 1 30 ? 22.469 -24.141 11.078 1 34.16 30 THR B CA 1
ATOM 2692 C C . THR B 1 30 ? 21.156 -24.891 11.32 1 34.16 30 THR B C 1
ATOM 2694 O O . THR B 1 30 ? 20.547 -25.406 10.375 1 34.16 30 THR B O 1
ATOM 2697 N N . ASN B 1 31 ? 20.688 -24.906 12.547 1 34.03 31 ASN B N 1
ATOM 2698 C CA . ASN B 1 31 ? 19.578 -25.797 12.875 1 34.03 31 ASN B CA 1
ATOM 2699 C C . ASN B 1 31 ? 18.25 -25.266 12.352 1 34.03 31 ASN B C 1
ATOM 2701 O O . ASN B 1 31 ? 17.391 -26.047 11.914 1 34.03 31 ASN B O 1
ATOM 2705 N N . THR B 1 32 ? 18.125 -23.922 12.352 1 35.28 32 THR B N 1
ATOM 2706 C CA . THR B 1 32 ? 16.797 -23.469 11.945 1 35.28 32 THR B CA 1
ATOM 2707 C C . THR B 1 32 ? 16.625 -23.578 10.438 1 35.28 32 THR B C 1
ATOM 2709 O O . THR B 1 32 ? 15.547 -23.938 9.961 1 35.28 32 THR B O 1
ATOM 2712 N N . LEU B 1 33 ? 17.656 -23.359 9.602 1 33.38 33 LEU B N 1
ATOM 2713 C CA . LEU B 1 33 ? 17.578 -23.672 8.172 1 33.38 33 LEU B CA 1
ATOM 2714 C C . LEU B 1 33 ? 17.438 -25.172 7.945 1 33.38 33 LEU B C 1
ATOM 2716 O O . LEU B 1 33 ? 16.641 -25.609 7.109 1 33.38 33 LEU B O 1
ATOM 2720 N N . GLU B 1 34 ? 18.25 -25.984 8.695 1 36.5 34 GLU B N 1
ATOM 2721 C CA . GLU B 1 34 ? 18.172 -27.438 8.609 1 36.5 34 GLU B CA 1
ATOM 2722 C C . GLU B 1 34 ? 16.812 -27.953 9.078 1 36.5 34 GLU B C 1
ATOM 2724 O O . GLU B 1 34 ? 16.25 -28.875 8.5 1 36.5 34 GLU B O 1
ATOM 2729 N N . PHE B 1 35 ? 16.312 -27.422 10.094 1 35.56 35 PHE B N 1
ATOM 2730 C CA . PHE B 1 35 ? 14.992 -27.828 10.578 1 35.56 35 PHE B CA 1
ATOM 2731 C C . PHE B 1 35 ? 13.906 -27.5 9.555 1 35.56 35 PHE B C 1
ATOM 2733 O O . PHE B 1 35 ? 13.039 -28.328 9.281 1 35.56 35 PHE B O 1
ATOM 2740 N N . PHE B 1 36 ? 13.945 -26.328 8.977 1 34.56 36 PHE B N 1
ATOM 2741 C CA . PHE B 1 36 ? 12.984 -25.969 7.941 1 34.56 36 PHE B CA 1
ATOM 2742 C C . PHE B 1 36 ? 13.219 -26.781 6.68 1 34.56 36 PHE B C 1
ATOM 2744 O O . PHE B 1 36 ? 12.266 -27.219 6.031 1 34.56 36 PHE B O 1
ATOM 2751 N N . LEU B 1 37 ? 14.469 -27.031 6.336 1 35.34 37 LEU B N 1
ATOM 2752 C CA . LEU B 1 37 ? 14.758 -27.938 5.238 1 35.34 37 LEU B CA 1
ATOM 2753 C C . LEU B 1 37 ? 14.359 -29.375 5.602 1 35.34 37 LEU B C 1
ATOM 2755 O O . LEU B 1 37 ? 13.883 -30.125 4.75 1 35.34 37 LEU B O 1
ATOM 2759 N N . GLU B 1 38 ? 14.695 -29.797 6.809 1 35.22 38 GLU B N 1
ATOM 2760 C CA . GLU B 1 38 ? 14.336 -31.141 7.234 1 35.22 38 GLU B CA 1
ATOM 2761 C C . GLU B 1 38 ? 12.82 -31.297 7.336 1 35.22 38 GLU B C 1
ATOM 2763 O O . GLU B 1 38 ? 12.266 -32.312 6.918 1 35.22 38 GLU B O 1
ATOM 2768 N N . LYS B 1 39 ? 12.141 -30.312 7.996 1 37.94 39 LYS B N 1
ATOM 2769 C CA . LYS B 1 39 ? 10.688 -30.453 8.07 1 37.94 39 LYS B CA 1
ATOM 2770 C C . LYS B 1 39 ? 10.055 -30.281 6.688 1 37.94 39 LYS B C 1
ATOM 2772 O O . LYS B 1 39 ? 9.039 -30.906 6.391 1 37.94 39 LYS B O 1
ATOM 2777 N N . SER B 1 40 ? 10.625 -29.391 5.895 1 35.78 40 SER B N 1
ATOM 2778 C CA . SER B 1 40 ? 10.188 -29.359 4.504 1 35.78 40 SER B CA 1
ATOM 2779 C C . SER B 1 40 ? 10.523 -30.656 3.781 1 35.78 40 SER B C 1
ATOM 2781 O O . SER B 1 40 ? 9.93 -30.969 2.746 1 35.78 40 SER B O 1
ATOM 2783 N N . LYS B 1 41 ? 11.57 -31.281 4.242 1 37.25 41 LYS B N 1
ATOM 2784 C CA . LYS B 1 41 ? 11.898 -32.625 3.74 1 37.25 41 LYS B CA 1
ATOM 2785 C C . LYS B 1 41 ? 10.844 -33.625 4.148 1 37.25 41 LYS B C 1
ATOM 2787 O O . LYS B 1 41 ? 10.578 -34.594 3.414 1 37.25 41 LYS B O 1
ATOM 2792 N N . VAL B 1 42 ? 10.469 -33.562 5.434 1 33.47 42 VAL B N 1
ATOM 27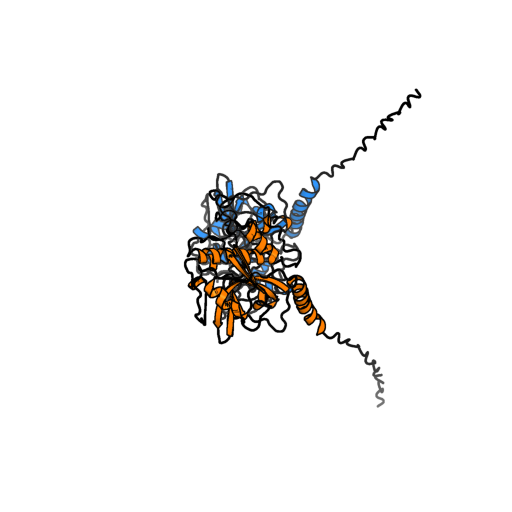93 C CA . VAL B 1 42 ? 9.539 -34.594 5.879 1 33.47 42 VAL B CA 1
ATOM 2794 C C . VAL B 1 42 ? 8.227 -34.469 5.117 1 33.47 42 VAL B C 1
ATOM 2796 O O . VAL B 1 42 ? 7.641 -35.469 4.707 1 33.47 42 VAL B O 1
ATOM 2799 N N . GLU B 1 43 ? 7.707 -33.156 5.148 1 35.47 43 GLU B N 1
ATOM 2800 C CA . GLU B 1 43 ? 6.395 -33.094 4.512 1 35.47 43 GLU B CA 1
ATOM 2801 C C . GLU B 1 43 ? 6.508 -33.219 2.996 1 35.47 43 GLU B C 1
ATOM 2803 O O . GLU B 1 43 ? 5.516 -33.5 2.314 1 35.47 43 GLU B O 1
ATOM 2808 N N . ALA B 1 44 ? 7.629 -32.938 2.404 1 34.53 44 ALA B N 1
ATOM 2809 C CA . ALA B 1 44 ? 7.82 -33.25 0.988 1 34.53 44 ALA B CA 1
ATOM 2810 C C . ALA B 1 44 ? 7.668 -34.75 0.717 1 34.53 44 ALA B C 1
ATOM 2812 O O . ALA B 1 44 ? 7.152 -35.125 -0.33 1 34.53 44 ALA B O 1
ATOM 2813 N N . ALA B 1 45 ? 8.336 -35.625 1.48 1 32.94 45 ALA B N 1
ATOM 2814 C CA . ALA B 1 45 ? 8.508 -37 0.99 1 32.94 45 ALA B CA 1
ATOM 2815 C C . ALA B 1 45 ? 7.191 -37.75 1.029 1 32.94 45 ALA B C 1
ATOM 2817 O O . ALA B 1 45 ? 7.184 -38.969 1.16 1 32.94 45 ALA B O 1
ATOM 2818 N N . THR B 1 46 ? 6.141 -37.312 1.55 1 32.31 46 THR B N 1
ATOM 2819 C CA . THR B 1 46 ? 5.168 -38.312 1.082 1 32.31 46 THR B CA 1
ATOM 2820 C C . THR B 1 46 ? 5.141 -38.344 -0.443 1 32.31 46 THR B C 1
ATOM 2822 O O . THR B 1 46 ? 5.012 -37.312 -1.101 1 32.31 46 THR B O 1
ATOM 2825 N N . LYS B 1 47 ? 5.66 -39.312 -1.143 1 34.47 47 LYS B N 1
ATOM 2826 C CA . LYS B 1 47 ? 5.754 -39.812 -2.518 1 34.47 47 LYS B CA 1
ATOM 2827 C C . LYS B 1 47 ? 4.488 -39.469 -3.305 1 34.47 47 LYS B C 1
ATOM 2829 O O . LYS B 1 47 ? 3.635 -40.344 -3.506 1 34.47 47 LYS B O 1
ATOM 2834 N N . SER B 1 48 ? 3.65 -38.594 -2.914 1 35.53 48 SER B N 1
ATOM 2835 C CA . SER B 1 48 ? 2.594 -38.5 -3.916 1 35.53 48 SER B CA 1
ATOM 2836 C C . SER B 1 48 ? 3.17 -38.25 -5.305 1 35.53 48 SER B C 1
ATOM 2838 O O . SER B 1 48 ? 4.242 -37.656 -5.441 1 35.53 48 SER B O 1
ATOM 2840 N N . LYS B 1 49 ? 2.889 -39.031 -6.293 1 35.47 49 LYS B N 1
ATOM 2841 C CA . LYS B 1 49 ? 3.232 -39 -7.715 1 35.47 49 LYS B CA 1
ATOM 2842 C C . LYS B 1 49 ? 3.242 -37.562 -8.25 1 35.47 49 LYS B C 1
ATOM 2844 O O . LYS B 1 49 ? 2.195 -36.938 -8.336 1 35.47 49 LYS B O 1
ATOM 2849 N N . ILE B 1 50 ? 4.188 -36.844 -7.945 1 39 50 ILE B N 1
ATOM 2850 C CA . ILE B 1 50 ? 4.473 -35.625 -8.672 1 39 50 ILE B CA 1
ATOM 2851 C C . ILE B 1 50 ? 4.098 -35.781 -10.141 1 39 50 ILE B C 1
ATOM 2853 O O . ILE B 1 50 ? 4.664 -36.625 -10.836 1 39 50 ILE B O 1
ATOM 2857 N N . MET B 1 51 ? 2.842 -35.75 -10.484 1 39.66 51 MET B N 1
ATOM 2858 C CA . MET B 1 51 ? 2.473 -35.812 -11.891 1 39.66 51 MET B CA 1
ATOM 2859 C C . MET B 1 51 ? 3.27 -34.812 -12.711 1 39.66 51 MET B C 1
ATOM 2861 O O . MET B 1 51 ? 3.334 -33.625 -12.352 1 39.66 51 MET B O 1
ATOM 2865 N N . TYR B 1 52 ? 4.312 -35.375 -13.258 1 40.56 52 TYR B N 1
ATOM 2866 C CA . TYR B 1 52 ? 5.086 -34.594 -14.227 1 40.56 52 TYR B CA 1
ATOM 2867 C C . TYR B 1 52 ? 4.199 -34.125 -15.359 1 40.56 52 TYR B C 1
ATOM 2869 O O . TYR B 1 52 ? 3.164 -34.719 -15.656 1 40.56 52 TYR B O 1
ATOM 2877 N N . LYS B 1 53 ? 4.582 -32.969 -15.945 1 51 53 LYS B N 1
ATOM 2878 C CA . LYS B 1 53 ? 4.035 -32.156 -17.047 1 51 53 LYS B CA 1
ATOM 2879 C C . LYS B 1 53 ? 3.641 -33.062 -18.219 1 51 53 LYS B C 1
ATOM 2881 O O . LYS B 1 53 ? 4.414 -33.938 -18.641 1 51 53 LYS B O 1
ATOM 2886 N N . THR B 1 54 ? 2.457 -33.5 -18.328 1 45.69 54 THR B N 1
ATOM 2887 C CA . THR B 1 54 ? 2.082 -34.062 -19.625 1 45.69 54 THR B CA 1
ATOM 2888 C C . THR B 1 54 ? 2.148 -32.969 -20.703 1 45.69 54 THR B C 1
ATOM 2890 O O . THR B 1 54 ? 1.96 -31.781 -20.406 1 45.69 54 THR B O 1
ATOM 2893 N N . ARG B 1 55 ? 2.938 -33.188 -21.766 1 46.5 55 ARG B N 1
ATOM 2894 C CA . ARG B 1 55 ? 3.008 -32.344 -22.938 1 46.5 55 ARG B CA 1
ATOM 2895 C C . ARG B 1 55 ? 1.616 -31.875 -23.375 1 46.5 55 ARG B C 1
ATOM 2897 O O . ARG B 1 55 ? 0.683 -32.688 -23.422 1 46.5 55 ARG B O 1
ATOM 2904 N N . ASN B 1 56 ? 1.214 -30.625 -23.125 1 51.53 56 ASN B N 1
ATOM 2905 C CA . ASN B 1 56 ? 0.018 -30.062 -23.766 1 51.53 56 ASN B CA 1
ATOM 2906 C C . ASN B 1 56 ? 0.324 -29.484 -25.141 1 51.53 56 ASN B C 1
ATOM 2908 O O . ASN B 1 56 ? 1.075 -28.516 -25.25 1 51.53 56 ASN B O 1
ATOM 2912 N N . PRO B 1 57 ? -0.02 -30.156 -26.172 1 48.59 57 PRO B N 1
ATOM 2913 C CA . PRO B 1 57 ? 0.228 -29.719 -27.547 1 48.59 57 PRO B CA 1
ATOM 2914 C C . PRO B 1 57 ? -0.098 -28.25 -27.781 1 48.59 57 PRO B C 1
ATOM 2916 O O . PRO B 1 57 ? 0.333 -27.656 -28.781 1 48.59 57 PRO B O 1
ATOM 2919 N N . LYS B 1 58 ? -0.839 -27.672 -26.844 1 54.22 58 LYS B N 1
ATOM 2920 C CA . LYS B 1 58 ? -1.229 -26.297 -27.109 1 54.22 58 LYS B CA 1
ATOM 2921 C C . LYS B 1 58 ? -0.083 -25.328 -26.812 1 54.22 58 LYS B C 1
ATOM 2923 O O . LYS B 1 58 ? -0.142 -24.156 -27.172 1 54.22 58 LYS B O 1
ATOM 2928 N N . TYR B 1 59 ? 0.843 -25.906 -26.219 1 59.88 59 TYR B N 1
ATOM 2929 C CA . TYR B 1 59 ? 1.983 -25.047 -25.953 1 59.88 59 TYR B CA 1
ATOM 2930 C C . TYR B 1 59 ? 3.109 -25.297 -26.953 1 59.88 59 TYR B C 1
ATOM 2932 O O . TYR B 1 59 ? 3.383 -26.453 -27.312 1 59.88 59 TYR B O 1
ATOM 2940 N N . VAL B 1 60 ? 3.52 -24.25 -27.609 1 59.5 60 VAL B N 1
ATOM 2941 C CA . VAL B 1 60 ? 4.688 -24.328 -28.484 1 59.5 60 VAL B CA 1
ATOM 2942 C C . VAL B 1 60 ? 5.961 -24.391 -27.641 1 59.5 60 VAL B C 1
ATOM 2944 O O . VAL B 1 60 ? 6.211 -23.516 -26.812 1 59.5 60 VAL B O 1
ATOM 2947 N N . ILE B 1 61 ? 6.535 -25.516 -27.766 1 67.5 61 ILE B N 1
ATOM 2948 C CA . ILE B 1 61 ? 7.809 -25.641 -27.062 1 67.5 61 ILE B CA 1
ATOM 2949 C C . ILE B 1 61 ? 8.82 -24.641 -27.641 1 67.5 61 ILE B C 1
ATOM 2951 O O . ILE B 1 61 ? 9.023 -24.594 -28.859 1 67.5 61 ILE B O 1
ATOM 2955 N N . ASP B 1 62 ? 9.227 -23.672 -26.812 1 69.38 62 ASP B N 1
ATOM 2956 C CA . ASP B 1 62 ? 10.273 -22.703 -27.172 1 69.38 62 ASP B CA 1
ATOM 2957 C C . ASP B 1 62 ? 11.641 -23.203 -26.719 1 69.38 62 ASP B C 1
ATOM 2959 O O . ASP B 1 62 ? 11.922 -23.25 -25.516 1 69.38 62 ASP B O 1
ATOM 2963 N N . ASN B 1 63 ? 12.492 -23.609 -27.656 1 75.88 63 ASN B N 1
ATOM 2964 C CA . ASN B 1 63 ? 13.805 -24.156 -27.328 1 75.88 63 ASN B CA 1
ATOM 2965 C C . ASN B 1 63 ? 14.898 -23.094 -27.438 1 75.88 63 ASN B C 1
ATOM 2967 O O . ASN B 1 63 ? 16.078 -23.406 -27.328 1 75.88 63 ASN B O 1
ATOM 2971 N N . ARG B 1 64 ? 14.492 -21.891 -27.578 1 84 64 ARG B N 1
ATOM 2972 C CA . ARG B 1 64 ? 15.484 -20.828 -27.656 1 84 64 ARG B CA 1
ATOM 2973 C C . ARG B 1 64 ? 16.109 -20.547 -26.297 1 84 64 ARG B C 1
ATOM 2975 O O . ARG B 1 64 ? 15.438 -20.703 -25.266 1 84 64 ARG B O 1
ATOM 2982 N N . ASP B 1 65 ? 17.312 -20.266 -26.344 1 89.31 65 ASP B N 1
ATOM 2983 C CA . ASP B 1 65 ? 18.031 -19.891 -25.141 1 89.31 65 ASP B CA 1
ATOM 2984 C C . ASP B 1 65 ? 18.078 -18.375 -24.969 1 89.31 65 ASP B C 1
ATOM 2986 O O . ASP B 1 65 ? 18.953 -17.719 -25.531 1 89.31 65 ASP B O 1
ATOM 2990 N N . TYR B 1 66 ? 17.203 -17.844 -24.203 1 94 66 TYR B N 1
ATOM 2991 C CA . TYR B 1 66 ? 17.141 -16.406 -24 1 94 66 TYR B CA 1
ATOM 2992 C C . TYR B 1 66 ? 18.094 -15.961 -22.891 1 94 66 TYR B C 1
ATOM 2994 O O . TYR B 1 66 ? 18.109 -16.531 -21.797 1 94 66 TYR B O 1
ATOM 3002 N N . LYS B 1 67 ? 18.891 -15.023 -23.188 1 95 67 LYS B N 1
ATOM 3003 C CA . LYS B 1 67 ? 19.703 -14.414 -22.141 1 95 67 LYS B CA 1
ATOM 3004 C C . LYS B 1 67 ? 18.859 -13.617 -21.156 1 95 67 LYS B C 1
ATOM 3006 O O . LYS B 1 67 ? 19.172 -13.555 -19.969 1 95 67 LYS B O 1
ATOM 3011 N N . GLU B 1 68 ? 17.891 -13.008 -21.719 1 97.75 68 GLU B N 1
ATOM 3012 C CA . GLU B 1 68 ? 16.906 -12.266 -20.938 1 97.75 68 GLU B CA 1
ATOM 3013 C C . GLU B 1 68 ? 15.492 -12.633 -21.375 1 97.75 68 GLU B C 1
ATOM 3015 O O . GLU B 1 68 ? 15.219 -12.828 -22.562 1 97.75 68 GLU B O 1
ATOM 3020 N N . PHE B 1 69 ? 14.633 -12.711 -20.422 1 98.38 69 PHE B N 1
ATOM 3021 C CA . PHE B 1 69 ? 13.25 -13.086 -20.672 1 98.38 69 PHE B CA 1
ATOM 3022 C C . PHE B 1 69 ? 12.312 -12.398 -19.703 1 98.38 69 PHE B C 1
ATOM 3024 O O . PHE B 1 69 ? 12.594 -12.328 -18.5 1 98.38 69 PHE B O 1
ATOM 3031 N N . ASP B 1 70 ? 11.258 -11.875 -20.188 1 98.75 70 ASP B N 1
ATOM 3032 C CA . ASP B 1 70 ? 10.172 -11.234 -19.453 1 98.75 70 ASP B CA 1
ATOM 3033 C C . ASP B 1 70 ? 8.812 -11.633 -20 1 98.75 70 ASP B C 1
ATOM 3035 O O . ASP B 1 70 ? 8.469 -11.289 -21.141 1 98.75 70 ASP B O 1
ATOM 3039 N N . ALA B 1 71 ? 8.125 -12.336 -19.219 1 98.62 71 ALA B N 1
ATOM 3040 C CA . ALA B 1 71 ? 6.844 -12.875 -19.656 1 98.62 71 ALA B CA 1
ATOM 3041 C C . ALA B 1 71 ? 5.895 -11.758 -20.094 1 98.62 71 ALA B C 1
ATOM 3043 O O . ALA B 1 71 ? 5.031 -11.961 -20.938 1 98.62 71 ALA B O 1
ATOM 3044 N N . ARG B 1 72 ? 6.02 -10.555 -19.531 1 98.69 72 ARG B N 1
ATOM 3045 C CA . ARG B 1 72 ? 5.176 -9.422 -19.906 1 98.69 72 ARG B CA 1
ATOM 3046 C C . ARG B 1 72 ? 5.406 -9.008 -21.359 1 98.69 72 ARG B C 1
ATOM 3048 O O . ARG B 1 72 ? 4.48 -8.555 -22.031 1 98.69 72 ARG B O 1
ATOM 3055 N N . LYS B 1 73 ? 6.574 -9.195 -21.766 1 98 73 LYS B N 1
ATOM 3056 C CA . LYS B 1 73 ? 6.945 -8.844 -23.125 1 98 73 LYS B CA 1
ATOM 3057 C C . LYS B 1 73 ? 6.594 -9.977 -24.094 1 98 73 LYS B C 1
ATOM 3059 O O . LYS B 1 73 ? 6.207 -9.727 -25.234 1 98 73 LYS B O 1
ATOM 3064 N N . ARG B 1 74 ? 6.82 -11.188 -23.625 1 95.62 74 ARG B N 1
ATOM 3065 C CA . ARG B 1 74 ? 6.559 -12.352 -24.469 1 95.62 74 ARG B CA 1
ATOM 3066 C C . ARG B 1 74 ? 5.07 -12.477 -24.781 1 95.62 74 ARG B C 1
ATOM 3068 O O . ARG B 1 74 ? 4.695 -12.898 -25.875 1 95.62 74 ARG B O 1
ATOM 3075 N N . TRP B 1 75 ? 4.258 -12.172 -23.875 1 96.5 75 TRP B N 1
ATOM 3076 C CA . TRP B 1 75 ? 2.809 -12.258 -24.031 1 96.5 75 TRP B CA 1
ATOM 3077 C C . TRP B 1 75 ? 2.145 -10.93 -23.672 1 96.5 75 TRP B C 1
ATOM 3079 O O . TRP B 1 75 ? 1.403 -10.844 -22.688 1 96.5 75 TRP B O 1
ATOM 3089 N N . PRO B 1 76 ? 2.23 -9.914 -24.453 1 97.12 76 PRO B N 1
ATOM 3090 C CA . PRO B 1 76 ? 1.764 -8.562 -24.125 1 97.12 76 PRO B CA 1
ATOM 3091 C C . PRO B 1 76 ? 0.243 -8.477 -24.031 1 97.12 76 PRO B C 1
ATOM 3093 O O . PRO B 1 76 ? -0.285 -7.527 -23.438 1 97.12 76 PRO B O 1
ATOM 3096 N N . LYS B 1 77 ? -0.454 -9.422 -24.547 1 96.94 77 LYS B N 1
ATOM 3097 C CA . LYS B 1 77 ? -1.91 -9.422 -24.453 1 96.94 77 LYS B CA 1
ATOM 3098 C C . LYS B 1 77 ? -2.365 -9.844 -23.062 1 96.94 77 LYS B C 1
ATOM 3100 O O . LYS B 1 77 ? -3.525 -9.633 -22.688 1 96.94 77 LYS B O 1
ATOM 3105 N N . CYS B 1 78 ? -1.527 -10.516 -22.328 1 98.12 78 CYS B N 1
ATOM 3106 C CA . CYS B 1 78 ? -1.852 -11 -20.984 1 98.12 78 CYS B CA 1
ATOM 3107 C C . CYS B 1 78 ? -1.419 -10 -19.922 1 98.12 78 CYS B C 1
ATOM 3109 O O . CYS B 1 78 ? -0.36 -10.156 -19.312 1 98.12 78 CYS B O 1
ATOM 3111 N N . LYS B 1 79 ? -2.303 -9.086 -19.625 1 97.75 79 LYS B N 1
ATOM 3112 C CA . LYS B 1 79 ? -1.978 -7.957 -18.75 1 97.75 79 LYS B CA 1
ATOM 3113 C C . LYS B 1 79 ? -1.837 -8.406 -17.297 1 97.75 79 LYS B C 1
ATOM 3115 O O . LYS B 1 79 ? -1.182 -7.734 -16.5 1 97.75 79 LYS B O 1
ATOM 3120 N N . THR B 1 80 ? -2.404 -9.539 -16.969 1 97.88 80 THR B N 1
ATOM 3121 C CA . THR B 1 80 ? -2.371 -10.031 -15.594 1 97.88 80 THR B CA 1
ATOM 3122 C C . THR B 1 80 ? -0.95 -10.406 -15.188 1 97.88 80 THR B C 1
ATOM 3124 O O . THR B 1 80 ? -0.637 -10.484 -14 1 97.88 80 THR B O 1
ATOM 3127 N N . ILE B 1 81 ? -0.097 -10.656 -16.141 1 98.75 81 ILE B N 1
ATOM 3128 C CA . ILE B 1 81 ? 1.259 -11.109 -15.836 1 98.75 81 ILE B CA 1
ATOM 3129 C C . ILE B 1 81 ? 1.983 -10.039 -15.016 1 98.75 81 ILE B C 1
ATOM 3131 O O . ILE B 1 81 ? 2.719 -10.359 -14.078 1 98.75 81 ILE B O 1
ATOM 3135 N N . GLY B 1 82 ? 1.728 -8.805 -15.32 1 98.5 82 GLY B N 1
ATOM 3136 C CA . GLY B 1 82 ? 2.447 -7.719 -14.672 1 98.5 82 GLY B CA 1
ATOM 3137 C C . GLY B 1 82 ? 1.714 -7.152 -13.469 1 98.5 82 GLY B C 1
ATOM 3138 O O . GLY B 1 82 ? 2.152 -6.16 -12.883 1 98.5 82 GLY B O 1
ATOM 3139 N N . GLU B 1 83 ? 0.626 -7.762 -13.102 1 97.62 83 GLU B N 1
ATOM 3140 C CA . GLU B 1 83 ? -0.171 -7.223 -12 1 97.62 83 GLU B CA 1
ATOM 3141 C C . GLU B 1 83 ? 0.553 -7.379 -10.664 1 97.62 83 GLU B C 1
ATOM 3143 O O . GLU B 1 83 ? 1.026 -8.469 -10.336 1 97.62 83 GLU B O 1
ATOM 3148 N N . VAL B 1 84 ? 0.68 -6.27 -9.891 1 97.19 84 VAL B N 1
ATOM 3149 C CA . VAL B 1 84 ? 1.251 -6.266 -8.555 1 97.19 84 VAL B CA 1
ATOM 3150 C C . VAL B 1 84 ? 0.136 -6.145 -7.516 1 97.19 84 VAL B C 1
ATOM 3152 O O . VAL B 1 84 ? -0.689 -5.23 -7.586 1 97.19 84 VAL B O 1
ATOM 3155 N N . HIS B 1 85 ? 0.147 -7.109 -6.648 1 95.69 85 HIS B N 1
ATOM 3156 C CA . HIS B 1 85 ? -0.852 -7.121 -5.582 1 95.69 85 HIS B CA 1
ATOM 3157 C C . HIS B 1 85 ? -0.255 -6.645 -4.262 1 95.69 85 HIS B C 1
ATOM 3159 O O . HIS B 1 85 ? 0.96 -6.465 -4.156 1 95.69 85 HIS B O 1
ATOM 3165 N N . ASN B 1 86 ? -1.104 -6.32 -3.359 1 93.06 86 ASN B N 1
ATOM 3166 C CA . ASN B 1 86 ? -0.741 -5.934 -2 1 93.06 86 ASN B CA 1
ATOM 3167 C C . ASN B 1 86 ? -1.474 -6.781 -0.962 1 93.06 86 ASN B C 1
ATOM 3169 O O . ASN B 1 86 ? -2.682 -6.629 -0.773 1 93.06 86 ASN B O 1
ATOM 3173 N N . GLU B 1 87 ? -0.672 -7.59 -0.297 1 90.5 87 GLU B N 1
ATOM 3174 C CA . GLU B 1 87 ? -1.297 -8.523 0.64 1 90.5 87 GLU B CA 1
ATOM 3175 C C . GLU B 1 87 ? -1.53 -7.863 1.997 1 90.5 87 GLU B C 1
ATOM 3177 O O . GLU B 1 87 ? -2.193 -8.438 2.865 1 90.5 87 GLU B O 1
ATOM 3182 N N . GLY B 1 88 ? -1.019 -6.652 2.125 1 86.94 88 GLY B N 1
ATOM 3183 C CA . GLY B 1 88 ? -1.179 -6 3.416 1 86.94 88 GLY B CA 1
ATOM 3184 C C . GLY B 1 88 ? -0.58 -6.797 4.562 1 86.94 88 GLY B C 1
ATOM 3185 O O . GLY B 1 88 ? 0.54 -7.301 4.457 1 86.94 88 GLY B O 1
ATOM 3186 N N . ASN B 1 89 ? -1.269 -6.719 5.641 1 78.25 89 ASN B N 1
ATOM 3187 C CA . ASN B 1 89 ? -0.786 -7.441 6.812 1 78.25 89 ASN B CA 1
ATOM 3188 C C . ASN B 1 89 ? -1.3 -8.875 6.84 1 78.25 89 ASN B C 1
ATOM 3190 O O . ASN B 1 89 ? -1.374 -9.492 7.902 1 78.25 89 ASN B O 1
ATOM 3194 N N . PHE B 1 90 ? -1.557 -9.297 5.574 1 77.38 90 PHE B N 1
ATOM 3195 C CA . PHE B 1 90 ? -2.1 -10.648 5.473 1 77.38 90 PHE B CA 1
ATOM 3196 C C . PHE B 1 90 ? -1.027 -11.633 5.016 1 77.38 90 PHE B C 1
ATOM 3198 O O . PHE B 1 90 ? -0.146 -11.273 4.234 1 77.38 90 PHE B O 1
ATOM 3205 N N . ALA B 1 91 ? -0.773 -12.672 5.609 1 80.69 91 ALA B N 1
ATOM 3206 C CA . ALA B 1 91 ? 0.151 -13.711 5.16 1 80.69 91 ALA B CA 1
ATOM 3207 C C . ALA B 1 91 ? -0.441 -14.508 4 1 80.69 91 ALA B C 1
ATOM 3209 O O . ALA B 1 91 ? -0.631 -15.719 4.105 1 80.69 91 ALA B O 1
ATOM 3210 N N . LEU B 1 92 ? -0.684 -13.68 2.898 1 89.56 92 LEU B N 1
ATOM 3211 C CA . LEU B 1 92 ? -1.443 -14.289 1.815 1 89.56 92 LEU B CA 1
ATOM 3212 C C . LEU B 1 92 ? -0.607 -14.375 0.543 1 89.56 92 LEU B C 1
ATOM 3214 O O . LEU B 1 92 ? -1.151 -14.5 -0.556 1 89.56 92 LEU B O 1
ATOM 3218 N N . GLY B 1 93 ? 0.643 -14.273 0.678 1 92.44 93 GLY B N 1
ATOM 3219 C CA . GLY B 1 93 ? 1.525 -14.344 -0.476 1 92.44 93 GLY B CA 1
ATOM 3220 C C . GLY B 1 93 ? 1.295 -15.578 -1.329 1 92.44 93 GLY B C 1
ATOM 3221 O O . GLY B 1 93 ? 1.334 -15.5 -2.559 1 92.44 93 GLY B O 1
ATOM 3222 N N . TRP B 1 94 ? 1.029 -16.688 -0.653 1 93.88 94 TRP B N 1
ATOM 3223 C CA . TRP B 1 94 ? 0.82 -17.938 -1.376 1 93.88 94 TRP B CA 1
ATOM 3224 C C . TRP B 1 94 ? -0.411 -17.859 -2.271 1 93.88 94 TRP B C 1
ATOM 3226 O O . TRP B 1 94 ? -0.386 -18.297 -3.42 1 93.88 94 TRP B O 1
ATOM 3236 N N . ALA B 1 95 ? -1.441 -17.297 -1.772 1 95.25 95 ALA B N 1
ATOM 3237 C CA . ALA B 1 95 ? -2.695 -17.203 -2.516 1 95.25 95 ALA B CA 1
ATOM 3238 C C . ALA B 1 95 ? -2.562 -16.281 -3.719 1 95.25 95 ALA B C 1
ATOM 3240 O O . ALA B 1 95 ? -3.041 -16.594 -4.809 1 95.25 95 ALA B O 1
ATOM 3241 N N . TYR B 1 96 ? -1.876 -15.156 -3.49 1 96.12 96 TYR B N 1
ATOM 3242 C CA . TYR B 1 96 ? -1.671 -14.219 -4.59 1 96.12 96 TYR B CA 1
ATOM 3243 C C . TYR B 1 96 ? -0.782 -14.828 -5.668 1 96.12 96 TYR B C 1
ATOM 3245 O O . TYR B 1 96 ? -1.029 -14.648 -6.863 1 96.12 96 TYR B O 1
ATOM 3253 N N . ALA B 1 97 ? 0.21 -15.523 -5.238 1 97.25 97 ALA B N 1
ATOM 3254 C CA . ALA B 1 97 ? 1.126 -16.141 -6.199 1 97.25 97 ALA B CA 1
ATOM 3255 C C . ALA B 1 97 ? 0.418 -17.203 -7.023 1 97.25 97 ALA B C 1
ATOM 3257 O O . ALA B 1 97 ? 0.496 -17.203 -8.25 1 97.25 97 ALA B O 1
ATOM 3258 N N . VAL B 1 98 ? -0.315 -18.078 -6.363 1 97 98 VAL B N 1
ATOM 3259 C CA . VAL B 1 98 ? -0.936 -19.219 -7.027 1 97 98 VAL B CA 1
ATOM 3260 C C . VAL B 1 98 ? -2.061 -18.734 -7.941 1 97 98 VAL B C 1
ATOM 3262 O O . VAL B 1 98 ? -2.133 -19.125 -9.109 1 97 98 VAL B O 1
ATOM 3265 N N . ALA B 1 99 ? -2.926 -17.906 -7.445 1 97.62 99 ALA B N 1
ATOM 3266 C CA . ALA B 1 99 ? -4.004 -17.375 -8.273 1 97.62 99 ALA B CA 1
ATOM 3267 C C . ALA B 1 99 ? -3.445 -16.578 -9.453 1 97.62 99 ALA B C 1
ATOM 3269 O O . ALA B 1 99 ? -3.98 -16.656 -10.562 1 97.62 99 ALA B O 1
ATOM 3270 N N . GLY B 1 100 ? -2.404 -15.812 -9.195 1 98.38 100 GLY B N 1
ATOM 3271 C CA . GLY B 1 100 ? -1.776 -15.039 -10.258 1 98.38 100 GLY B CA 1
ATOM 3272 C C . GLY B 1 100 ? -1.193 -15.906 -11.359 1 98.38 100 GLY B C 1
ATOM 3273 O O . GLY B 1 100 ? -1.395 -15.633 -12.539 1 98.38 100 GLY B O 1
ATOM 3274 N N . VAL B 1 101 ? -0.484 -16.906 -10.977 1 98.31 101 VAL B N 1
ATOM 3275 C CA . VAL B 1 101 ? 0.135 -17.812 -11.953 1 98.31 101 VAL B CA 1
ATOM 3276 C C . VAL B 1 101 ? -0.946 -18.516 -12.766 1 98.31 101 VAL B C 1
ATOM 3278 O O . VAL B 1 101 ? -0.831 -18.641 -13.984 1 98.31 101 VAL B O 1
ATOM 3281 N N . LEU B 1 102 ? -1.957 -18.984 -12.102 1 97.56 102 LEU B N 1
ATOM 3282 C CA . LEU B 1 102 ? -3.037 -19.641 -12.828 1 97.56 102 LEU B CA 1
ATOM 3283 C C . LEU B 1 102 ? -3.701 -18.688 -13.812 1 97.56 102 LEU B C 1
ATOM 3285 O O . LEU B 1 102 ? -3.998 -19.062 -14.945 1 97.56 102 LEU B O 1
ATOM 3289 N N . ALA B 1 103 ? -3.961 -17.469 -13.414 1 98.06 103 ALA B N 1
ATOM 3290 C CA . ALA B 1 103 ? -4.535 -16.469 -14.305 1 98.06 103 ALA B CA 1
ATOM 3291 C C . ALA B 1 103 ? -3.641 -16.25 -15.523 1 98.06 103 ALA B C 1
ATOM 3293 O O . ALA B 1 103 ? -4.121 -16.234 -16.656 1 98.06 103 ALA B O 1
ATOM 3294 N N . ASP B 1 104 ? -2.391 -16.062 -15.273 1 98.19 104 ASP B N 1
ATOM 3295 C CA . ASP B 1 104 ? -1.432 -15.805 -16.344 1 98.19 104 ASP B CA 1
ATOM 3296 C C . ASP B 1 104 ? -1.387 -16.969 -17.328 1 98.19 104 ASP B C 1
ATOM 3298 O O . ASP B 1 104 ? -1.456 -16.75 -18.547 1 98.19 104 ASP B O 1
ATOM 3302 N N . ARG B 1 105 ? -1.251 -18.141 -16.812 1 96 105 ARG B N 1
ATOM 3303 C CA . ARG B 1 105 ? -1.119 -19.297 -17.672 1 96 105 ARG B CA 1
ATOM 3304 C C . ARG B 1 105 ? -2.42 -19.578 -18.422 1 96 105 ARG B C 1
ATOM 3306 O O . ARG B 1 105 ? -2.4 -20.094 -19.531 1 96 105 ARG B O 1
ATOM 3313 N N . THR B 1 106 ? -3.543 -19.25 -17.828 1 95.81 106 THR B N 1
ATOM 3314 C CA . THR B 1 106 ? -4.805 -19.359 -18.547 1 95.81 106 THR B CA 1
ATOM 3315 C C . THR B 1 106 ? -4.852 -18.375 -19.719 1 95.81 106 THR B C 1
ATOM 3317 O O . THR B 1 106 ? -5.273 -18.734 -20.828 1 95.81 106 THR B O 1
ATOM 3320 N N . CYS B 1 107 ? -4.434 -17.188 -19.453 1 96.44 107 CYS B N 1
ATOM 3321 C CA . CYS B 1 107 ? -4.371 -16.188 -20.516 1 96.44 107 CYS B CA 1
ATOM 3322 C C . CYS B 1 107 ? -3.471 -16.672 -21.641 1 96.44 107 CYS B C 1
ATOM 3324 O O . CYS B 1 107 ? -3.84 -16.578 -22.812 1 96.44 107 CYS B O 1
ATOM 3326 N N . ILE B 1 108 ? -2.357 -17.188 -21.297 1 94 108 ILE B N 1
ATOM 3327 C CA . ILE B 1 108 ? -1.384 -17.641 -22.281 1 94 108 ILE B CA 1
ATOM 3328 C C . ILE B 1 108 ? -1.962 -18.812 -23.062 1 94 108 ILE B C 1
ATOM 3330 O O . ILE B 1 108 ? -1.893 -18.828 -24.297 1 94 108 ILE B O 1
ATOM 3334 N N . ALA B 1 109 ? -2.564 -19.719 -22.391 1 91.69 109 ALA B N 1
ATOM 3335 C CA . ALA B 1 109 ? -3.121 -20.906 -23.016 1 91.69 109 ALA B CA 1
ATOM 3336 C C . ALA B 1 109 ? -4.266 -20.547 -23.969 1 91.69 109 ALA B C 1
ATOM 3338 O O . ALA B 1 109 ? -4.535 -21.266 -24.938 1 91.69 109 ALA B O 1
ATOM 3339 N N . THR B 1 110 ? -4.898 -19.422 -23.734 1 92.94 110 THR B N 1
ATOM 3340 C CA . THR B 1 110 ? -6.031 -19.016 -24.547 1 92.94 110 THR B CA 1
ATOM 3341 C C . THR B 1 110 ? -5.625 -17.906 -25.531 1 92.94 110 THR B C 1
ATOM 3343 O O . THR B 1 110 ? -6.484 -17.266 -26.141 1 92.94 110 THR B O 1
ATOM 3346 N N . ASN B 1 111 ? -4.391 -17.656 -25.562 1 91 111 ASN B N 1
ATOM 3347 C CA . ASN B 1 111 ? -3.861 -16.609 -26.438 1 91 111 ASN B CA 1
ATOM 3348 C C . ASN B 1 111 ? -4.566 -15.273 -26.203 1 91 111 ASN B C 1
ATOM 3350 O O . ASN B 1 111 ? -5.043 -14.648 -27.156 1 91 111 ASN B O 1
ATOM 3354 N N . GLY B 1 112 ? -4.711 -15.008 -24.922 1 93.81 112 GLY B N 1
ATOM 3355 C CA . GLY B 1 112 ? -5.285 -13.727 -24.547 1 93.81 112 GLY B CA 1
ATOM 3356 C C . GLY B 1 112 ? -6.797 -13.758 -24.422 1 93.81 112 GLY B C 1
ATOM 3357 O O . GLY B 1 112 ? -7.418 -12.75 -24.094 1 93.81 112 GLY B O 1
ATOM 3358 N N . GLY B 1 113 ? -7.367 -14.852 -24.688 1 93.5 113 GLY B N 1
ATOM 3359 C CA . GLY B 1 113 ? -8.82 -14.961 -24.594 1 93.5 113 GLY B CA 1
ATOM 3360 C C . GLY B 1 113 ? -9.344 -14.758 -23.188 1 93.5 113 GLY B C 1
ATOM 3361 O O . GLY B 1 113 ? -10.398 -14.141 -23 1 93.5 113 GLY B O 1
ATOM 3362 N N . TYR B 1 114 ? -8.664 -15.32 -22.25 1 95 114 TYR B N 1
ATOM 3363 C CA . TYR B 1 114 ? -8.93 -15.062 -20.828 1 95 114 TYR B CA 1
ATOM 3364 C C . TYR B 1 114 ? -7.93 -14.07 -20.266 1 95 114 TYR B C 1
ATOM 3366 O O . TYR B 1 114 ? -6.742 -14.375 -20.141 1 95 114 TYR B O 1
ATOM 3374 N N . ASN B 1 115 ? -8.383 -12.914 -19.906 1 96.81 115 ASN B N 1
ATOM 3375 C CA . ASN B 1 115 ? -7.477 -11.875 -19.422 1 96.81 115 ASN B CA 1
ATOM 3376 C C . ASN B 1 115 ? -8.016 -11.195 -18.172 1 96.81 115 ASN B C 1
ATOM 3378 O O . ASN B 1 115 ? -8.164 -9.977 -18.141 1 96.81 115 ASN B O 1
ATOM 3382 N N . LYS B 1 116 ? -8.328 -12.047 -17.172 1 97.12 116 LYS B N 1
ATOM 3383 C CA . LYS B 1 116 ? -8.859 -11.594 -15.883 1 97.12 116 LYS B CA 1
ATOM 3384 C C . LYS B 1 116 ? -8.016 -12.117 -14.727 1 97.12 116 LYS B C 1
ATOM 3386 O O . LYS B 1 116 ? -7.383 -13.172 -14.836 1 97.12 116 LYS B O 1
ATOM 3391 N N . LEU B 1 117 ? -8.094 -11.32 -13.664 1 98.25 117 LEU B N 1
ATOM 3392 C CA . LEU B 1 117 ? -7.523 -11.852 -12.43 1 98.25 117 LEU B CA 1
ATOM 3393 C C . LEU B 1 117 ? -8.398 -12.961 -11.859 1 98.25 117 LEU B C 1
ATOM 3395 O O . LEU B 1 117 ? -9.602 -13.008 -12.125 1 98.25 117 LEU B O 1
ATOM 3399 N N . LEU B 1 118 ? -7.754 -13.82 -11.125 1 98.5 118 LEU B N 1
ATOM 3400 C CA . LEU B 1 118 ? -8.5 -14.852 -10.406 1 98.5 118 LEU B CA 1
ATOM 3401 C C . LEU B 1 118 ? -8.617 -14.5 -8.922 1 98.5 118 LEU B C 1
ATOM 3403 O O . LEU B 1 118 ? -7.789 -13.766 -8.391 1 98.5 118 LEU B O 1
ATOM 3407 N N . SER B 1 119 ? -9.625 -15 -8.297 1 98.25 119 SER B N 1
ATOM 3408 C CA . SER B 1 119 ? -10.039 -14.57 -6.969 1 98.25 119 SER B CA 1
ATOM 3409 C C . SER B 1 119 ? -9.164 -15.188 -5.887 1 98.25 119 SER B C 1
ATOM 3411 O O . SER B 1 119 ? -9.336 -16.359 -5.531 1 98.25 119 SER B O 1
ATOM 3413 N N . THR B 1 120 ? -8.344 -14.367 -5.379 1 96.25 120 THR B N 1
ATOM 3414 C CA . THR B 1 120 ? -7.617 -14.75 -4.172 1 96.25 120 THR B CA 1
ATOM 3415 C C . THR B 1 120 ? -8.57 -14.898 -2.992 1 96.25 120 THR B C 1
ATOM 3417 O O . THR B 1 120 ? -8.375 -15.758 -2.133 1 96.25 120 THR B O 1
ATOM 3420 N N . GLU B 1 121 ? -9.617 -14.125 -2.977 1 95.75 121 GLU B N 1
ATOM 3421 C CA . GLU B 1 121 ? -10.609 -14.164 -1.911 1 95.75 121 GLU B CA 1
ATOM 3422 C C . GLU B 1 121 ? -11.273 -15.539 -1.819 1 95.75 121 GLU B C 1
ATOM 3424 O O . GLU B 1 121 ? -11.375 -16.109 -0.734 1 95.75 121 GLU B O 1
ATOM 3429 N N . GLU B 1 122 ? -11.688 -16.047 -2.939 1 97.31 122 GLU B N 1
ATOM 3430 C CA . GLU B 1 122 ? -12.305 -17.359 -2.902 1 97.31 122 GLU B CA 1
ATOM 3431 C C . GLU B 1 122 ? -11.305 -18.422 -2.449 1 97.31 122 GLU B C 1
ATOM 3433 O O . GLU B 1 122 ? -11.641 -19.312 -1.656 1 97.31 122 GLU B O 1
ATOM 3438 N N . LEU B 1 123 ? -10.133 -18.375 -2.988 1 95.88 123 LEU B N 1
ATOM 3439 C CA . LEU B 1 123 ? -9.102 -19.359 -2.672 1 95.88 123 LEU B CA 1
ATOM 3440 C C . LEU B 1 123 ? -8.867 -19.438 -1.167 1 95.88 123 LEU B C 1
ATOM 3442 O O . LEU B 1 123 ? -8.781 -20.531 -0.599 1 95.88 123 LEU B O 1
ATOM 3446 N N . ILE B 1 124 ? -8.812 -18.328 -0.483 1 92.94 124 ILE B N 1
ATOM 3447 C CA . ILE B 1 124 ? -8.445 -18.344 0.93 1 92.94 124 ILE B CA 1
ATOM 3448 C C . ILE B 1 124 ? -9.688 -18.594 1.78 1 92.94 124 ILE B C 1
ATOM 3450 O O . ILE B 1 124 ? -9.594 -19.125 2.887 1 92.94 124 ILE B O 1
ATOM 3454 N N . SER B 1 125 ? -10.859 -18.219 1.303 1 94.19 125 SER B N 1
ATOM 3455 C CA . SER B 1 125 ? -12.055 -18.266 2.139 1 94.19 125 SER B CA 1
ATOM 3456 C C . SER B 1 125 ? -12.797 -19.578 1.963 1 94.19 125 SER B C 1
ATOM 3458 O O . SER B 1 125 ? -13.469 -20.047 2.881 1 94.19 125 SER B O 1
ATOM 3460 N N . CYS B 1 126 ? -12.633 -20.203 0.871 1 95.19 126 CYS B N 1
ATOM 3461 C CA . CYS B 1 126 ? -13.477 -21.359 0.587 1 95.19 126 CYS B CA 1
ATOM 3462 C C . CYS B 1 126 ? -12.664 -22.641 0.62 1 95.19 126 CYS B C 1
ATOM 3464 O O . CYS B 1 126 ? -13.227 -23.734 0.739 1 95.19 126 CYS B O 1
ATOM 3466 N N . SER B 1 127 ? -11.383 -22.578 0.446 1 92.25 127 SER B N 1
ATOM 3467 C CA . SER B 1 127 ? -10.57 -23.781 0.3 1 92.25 127 SER B CA 1
ATOM 3468 C C . SER B 1 127 ? -10.336 -24.453 1.646 1 92.25 127 SER B C 1
ATOM 3470 O O . SER B 1 127 ? -9.992 -25.641 1.702 1 92.25 127 SER B O 1
ATOM 3472 N N . GLY B 1 128 ? -10.414 -23.672 2.715 1 87.31 128 GLY B N 1
ATOM 3473 C CA . GLY B 1 128 ? -10.062 -24.172 4.031 1 87.31 128 GLY B CA 1
ATOM 3474 C C . GLY B 1 128 ? -8.57 -24.172 4.289 1 87.31 128 GLY B C 1
ATOM 3475 O O . GLY B 1 128 ? -8.117 -24.516 5.383 1 87.31 128 GLY B O 1
ATOM 3476 N N . ILE B 1 129 ? -7.879 -23.75 3.283 1 84.19 129 ILE B N 1
ATOM 3477 C CA . ILE B 1 129 ? -6.426 -23.703 3.41 1 84.19 129 ILE B CA 1
ATOM 3478 C C . ILE B 1 129 ? -6.027 -22.438 4.191 1 84.19 129 ILE B C 1
ATOM 3480 O O . ILE B 1 129 ? -6.469 -21.344 3.873 1 84.19 129 ILE B O 1
ATOM 3484 N N . LYS B 1 130 ? -5.457 -22.562 5.312 1 72.12 130 LYS B N 1
ATOM 3485 C CA . LYS B 1 130 ? -5.047 -21.422 6.113 1 72.12 130 LYS B CA 1
ATOM 3486 C C . LYS B 1 130 ? -3.543 -21.438 6.367 1 72.12 130 LYS B C 1
ATOM 3488 O O . LYS B 1 130 ? -2.924 -22.5 6.398 1 72.12 130 LYS B O 1
ATOM 3493 N N . GLU B 1 131 ? -3 -20.219 6.125 1 63.28 131 GLU B N 1
ATOM 3494 C CA . GLU B 1 131 ? -1.665 -20.109 6.707 1 63.28 131 GLU B CA 1
ATOM 3495 C C . GLU B 1 131 ? -1.732 -20.016 8.227 1 63.28 131 GLU B C 1
ATOM 3497 O O . GLU B 1 131 ? -2.553 -19.266 8.773 1 63.28 131 GLU B O 1
ATOM 3502 N N . ASN B 1 132 ? -1.591 -20.969 8.945 1 52.12 132 ASN B N 1
ATOM 3503 C CA . ASN B 1 132 ? -1.577 -20.953 10.406 1 52.12 132 ASN B CA 1
ATOM 3504 C C . ASN B 1 132 ? -0.182 -20.656 10.945 1 52.12 132 ASN B C 1
ATOM 3506 O O . ASN B 1 132 ? 0.76 -21.406 10.68 1 52.12 132 ASN B O 1
ATOM 3510 N N . ASN B 1 133 ? -0.156 -19.594 11.828 1 48.31 133 ASN B N 1
ATOM 3511 C CA . ASN B 1 133 ? 0.954 -19.266 12.719 1 48.31 133 ASN B CA 1
ATOM 3512 C C . ASN B 1 133 ? 2.281 -19.797 12.172 1 48.31 133 ASN B C 1
ATOM 3514 O O . ASN B 1 133 ? 2.926 -20.625 12.805 1 48.31 133 ASN B O 1
ATOM 3518 N N . GLY B 1 134 ? 2.689 -19.469 10.984 1 52.53 134 GLY B N 1
ATOM 3519 C CA . GLY B 1 134 ? 4.02 -19.859 10.555 1 52.53 134 GLY B CA 1
ATOM 3520 C C . GLY B 1 134 ? 4.012 -21.094 9.656 1 52.53 134 GLY B C 1
ATOM 3521 O O . GLY B 1 134 ? 5.031 -21.438 9.062 1 52.53 134 GLY B O 1
ATOM 3522 N N . SER B 1 135 ? 2.844 -21.781 9.68 1 59.28 135 SER B N 1
ATOM 3523 C CA . SER B 1 135 ? 2.896 -22.984 8.852 1 59.28 135 SER B CA 1
ATOM 3524 C C . SER B 1 135 ? 2.461 -22.703 7.422 1 59.28 135 SER B C 1
ATOM 3526 O O . SER B 1 135 ? 1.51 -21.953 7.195 1 59.28 135 SER B O 1
ATOM 3528 N N . VAL B 1 136 ? 3.346 -23.094 6.52 1 66.06 136 VAL B N 1
ATOM 3529 C CA . VAL B 1 136 ? 3.174 -22.969 5.074 1 66.06 136 VAL B CA 1
ATOM 3530 C C . VAL B 1 136 ? 2.064 -23.906 4.602 1 66.06 136 VAL B C 1
ATOM 3532 O O . VAL B 1 136 ? 2.006 -25.062 5.012 1 66.06 136 VAL B O 1
ATOM 3535 N N . PRO B 1 137 ? 1.138 -23.359 3.918 1 75.75 137 PRO B N 1
ATOM 3536 C CA . PRO B 1 137 ? 0.126 -24.266 3.373 1 75.75 137 PRO B CA 1
ATOM 3537 C C . PRO B 1 137 ? 0.723 -25.328 2.461 1 75.75 137 PRO B C 1
ATOM 3539 O O . PRO B 1 137 ? 1.751 -25.094 1.82 1 75.75 137 PRO B O 1
ATOM 3542 N N . SER B 1 138 ? 0.09 -26.469 2.529 1 79.88 138 SER B N 1
ATOM 3543 C CA . SER B 1 138 ? 0.498 -27.562 1.642 1 79.88 138 SER B CA 1
ATOM 3544 C C . SER B 1 138 ? 0.259 -27.188 0.18 1 79.88 138 SER B C 1
ATOM 3546 O O . SER B 1 138 ? -0.865 -26.875 -0.21 1 79.88 138 SER B O 1
ATOM 3548 N N . GLU B 1 139 ? 1.338 -27.266 -0.549 1 83.06 139 GLU B N 1
ATOM 3549 C CA . GLU B 1 139 ? 1.215 -27.016 -1.984 1 83.06 139 GLU B CA 1
ATOM 3550 C C . GLU B 1 139 ? 0.202 -27.969 -2.617 1 83.06 139 GLU B C 1
ATOM 3552 O O . GLU B 1 139 ? -0.562 -27.578 -3.498 1 83.06 139 GLU B O 1
ATOM 3557 N N . ARG B 1 140 ? 0.256 -29.203 -2.172 1 85.94 140 ARG B N 1
ATOM 3558 C CA . ARG B 1 140 ? -0.667 -30.203 -2.693 1 85.94 140 ARG B CA 1
ATOM 3559 C C . ARG B 1 140 ? -2.115 -29.797 -2.447 1 85.94 140 ARG B C 1
ATOM 3561 O O . ARG B 1 140 ? -2.959 -29.906 -3.34 1 85.94 140 ARG B O 1
ATOM 3568 N N . SER B 1 141 ? -2.373 -29.359 -1.279 1 88.94 141 SER B N 1
ATOM 3569 C CA . SER B 1 141 ? -3.742 -28.984 -0.937 1 88.94 141 SER B CA 1
ATOM 3570 C C . SER B 1 141 ? -4.234 -27.828 -1.796 1 88.94 141 SER B C 1
ATOM 3572 O O . SER B 1 141 ? -5.395 -27.812 -2.219 1 88.94 141 SER B O 1
ATOM 3574 N N . ILE B 1 142 ? -3.398 -26.922 -2.061 1 92.56 142 ILE B N 1
ATOM 3575 C CA . ILE B 1 142 ? -3.75 -25.75 -2.85 1 92.56 142 ILE B CA 1
ATOM 3576 C C . ILE B 1 142 ? -4.125 -26.172 -4.266 1 92.56 142 ILE B C 1
ATOM 3578 O O . ILE B 1 142 ? -5.207 -25.844 -4.754 1 92.56 142 ILE B O 1
ATOM 3582 N N . TRP B 1 143 ? -3.307 -26.953 -4.832 1 91.5 143 TRP B N 1
ATOM 3583 C CA . TRP B 1 143 ? -3.486 -27.266 -6.246 1 91.5 143 TRP B CA 1
ATOM 3584 C C . TRP B 1 143 ? -4.574 -28.312 -6.438 1 91.5 143 TRP B C 1
ATOM 3586 O O . TRP B 1 143 ? -5.273 -28.312 -7.457 1 91.5 143 TRP B O 1
ATOM 3596 N N . GLU B 1 144 ? -4.715 -29.188 -5.453 1 93.19 144 GLU B N 1
ATOM 3597 C CA . GLU B 1 144 ? -5.844 -30.109 -5.512 1 93.19 144 GLU B CA 1
ATOM 3598 C C . GLU B 1 144 ? -7.172 -29.359 -5.457 1 93.19 144 GLU B C 1
ATOM 3600 O O . GLU B 1 144 ? -8.133 -29.734 -6.141 1 93.19 144 GLU B O 1
ATOM 3605 N N . TYR B 1 145 ? -7.207 -28.391 -4.637 1 95.62 145 TYR B N 1
ATOM 3606 C CA . TYR B 1 145 ? -8.398 -27.547 -4.605 1 95.62 145 TYR B CA 1
ATOM 3607 C C . TYR B 1 145 ? -8.641 -26.891 -5.961 1 95.62 145 TYR B C 1
ATOM 3609 O O . TYR B 1 145 ? -9.781 -26.859 -6.441 1 95.62 145 TYR B O 1
ATOM 3617 N N . LEU B 1 146 ? -7.652 -26.391 -6.555 1 96.62 146 LEU B N 1
ATOM 3618 C CA . LEU B 1 146 ? -7.773 -25.719 -7.848 1 96.62 146 LEU B CA 1
ATOM 3619 C C . LEU B 1 146 ? -8.141 -26.719 -8.945 1 96.62 146 LEU B C 1
ATOM 3621 O O . LEU B 1 146 ? -8.797 -26.359 -9.922 1 96.62 146 LEU B O 1
ATOM 3625 N N . LYS B 1 147 ? -7.707 -27.953 -8.781 1 94.81 147 LYS B N 1
ATOM 3626 C CA . LYS B 1 147 ? -8.039 -28.984 -9.742 1 94.81 147 LYS B CA 1
ATOM 3627 C C . LYS B 1 147 ? -9.508 -29.391 -9.633 1 94.81 147 LYS B C 1
ATOM 3629 O O . LYS B 1 147 ? -10.195 -29.516 -10.648 1 94.81 147 LYS B O 1
ATOM 3634 N N . SER B 1 148 ? -10 -29.531 -8.477 1 95.81 148 SER B N 1
ATOM 3635 C CA . SER B 1 148 ? -11.344 -30.078 -8.258 1 95.81 148 SER B CA 1
ATOM 3636 C C . SER B 1 148 ? -12.391 -28.969 -8.289 1 95.81 148 SER B C 1
ATOM 3638 O O . SER B 1 148 ? -13.484 -29.156 -8.836 1 95.81 148 SER B O 1
ATOM 3640 N N . HIS B 1 149 ? -12.125 -27.828 -7.707 1 96.5 149 HIS B N 1
ATOM 3641 C CA . HIS B 1 149 ? -13.094 -26.75 -7.547 1 96.5 149 HIS B CA 1
ATOM 3642 C C . HIS B 1 149 ? -12.766 -25.578 -8.461 1 96.5 149 HIS B C 1
ATOM 3644 O O . HIS B 1 149 ? -13.641 -25.062 -9.156 1 96.5 149 HIS B O 1
ATOM 3650 N N . GLY B 1 150 ? -11.445 -25.188 -8.453 1 97.56 150 GLY B N 1
ATOM 3651 C CA . GLY B 1 150 ? -11.047 -23.953 -9.133 1 97.56 150 GLY B CA 1
ATOM 3652 C C . GLY B 1 150 ? -11.414 -22.703 -8.375 1 97.56 150 GLY B C 1
ATOM 3653 O O . GLY B 1 150 ? -11.727 -22.766 -7.184 1 97.56 150 GLY B O 1
ATOM 3654 N N . VAL B 1 151 ? -11.227 -21.562 -9.031 1 98.19 151 VAL B N 1
ATOM 3655 C CA . VAL B 1 151 ? -11.617 -20.281 -8.453 1 98.19 151 VAL B CA 1
ATOM 3656 C C . VAL B 1 151 ? -12.227 -19.391 -9.531 1 98.19 151 VAL B C 1
ATOM 3658 O O . VAL B 1 151 ? -11.898 -19.516 -10.711 1 98.19 151 VAL B O 1
ATOM 3661 N N . VAL B 1 152 ? -13.094 -18.516 -9.102 1 98.69 152 VAL B N 1
ATOM 3662 C CA . VAL B 1 152 ? -13.742 -17.562 -10 1 98.69 152 VAL B CA 1
ATOM 3663 C C . VAL B 1 152 ? -12.812 -16.391 -10.273 1 98.69 152 VAL B C 1
ATOM 3665 O O . VAL B 1 152 ? -11.734 -16.281 -9.672 1 98.69 152 VAL B O 1
ATOM 3668 N N . SER B 1 153 ? -13.219 -15.547 -11.266 1 98.69 153 SER B N 1
ATOM 3669 C CA . SER B 1 153 ? -12.508 -14.289 -11.484 1 98.69 153 SER B CA 1
ATOM 3670 C C . SER B 1 153 ? -12.586 -13.391 -10.25 1 98.69 153 SER B C 1
ATOM 3672 O O . SER B 1 153 ? -13.5 -13.523 -9.438 1 98.69 153 SER B O 1
ATOM 3674 N N . GLY B 1 154 ? -11.594 -12.602 -10.086 1 98.19 154 GLY B N 1
ATOM 3675 C CA . GLY B 1 154 ? -11.523 -11.711 -8.938 1 98.19 154 GLY B CA 1
ATOM 3676 C C . GLY B 1 154 ? -11.008 -10.328 -9.289 1 98.19 154 GLY B C 1
ATOM 3677 O O . GLY B 1 154 ? -11.172 -9.867 -10.422 1 98.19 154 GLY B O 1
ATOM 3678 N N . GLY B 1 155 ? -10.539 -9.656 -8.289 1 96.12 155 GLY B N 1
ATOM 3679 C CA . GLY B 1 155 ? -10.031 -8.297 -8.414 1 96.12 155 GLY B CA 1
ATOM 3680 C C . GLY B 1 155 ? -9.5 -7.734 -7.109 1 96.12 155 GLY B C 1
ATOM 3681 O O . GLY B 1 155 ? -9.438 -8.445 -6.105 1 96.12 155 GLY B O 1
ATOM 3682 N N . LYS B 1 156 ? -9.062 -6.523 -7.188 1 93.88 156 LYS B N 1
ATOM 3683 C CA . LYS B 1 156 ? -8.516 -5.84 -6.023 1 93.88 156 LYS B CA 1
ATOM 3684 C C . LYS B 1 156 ? -9.625 -5.359 -5.09 1 93.88 156 LYS B C 1
ATOM 3686 O O . LYS B 1 156 ? -10.797 -5.352 -5.469 1 93.88 156 LYS B O 1
ATOM 3691 N N . TYR B 1 157 ? -9.273 -4.941 -3.846 1 92.75 157 TYR B N 1
ATOM 3692 C CA . TYR B 1 157 ? -10.211 -4.359 -2.889 1 92.75 157 TYR B CA 1
ATOM 3693 C C . TYR B 1 157 ? -10.898 -3.135 -3.477 1 92.75 157 TYR B C 1
ATOM 3695 O O . TYR B 1 157 ? -10.273 -2.322 -4.156 1 92.75 157 TYR B O 1
ATOM 3703 N N . ASN B 1 158 ? -12.141 -3.031 -3.215 1 89.88 158 ASN B N 1
ATOM 3704 C CA . ASN B 1 158 ? -12.969 -1.887 -3.592 1 89.88 158 ASN B CA 1
ATOM 3705 C C . ASN B 1 158 ? -13.055 -1.734 -5.109 1 89.88 158 ASN B C 1
ATOM 3707 O O . ASN B 1 158 ? -13.031 -0.616 -5.625 1 89.88 158 ASN B O 1
ATOM 3711 N N . SER B 1 159 ? -12.953 -2.867 -5.77 1 89.88 159 SER B N 1
ATOM 3712 C CA . SER B 1 159 ? -13.164 -2.879 -7.211 1 89.88 159 SER B CA 1
ATOM 3713 C C . SER B 1 159 ? -14.445 -3.635 -7.574 1 89.88 159 SER B C 1
ATOM 3715 O O . SER B 1 159 ? -15.023 -4.324 -6.734 1 89.88 159 SER B O 1
ATOM 3717 N N . ASN B 1 160 ? -14.93 -3.383 -8.758 1 89.94 160 ASN B N 1
ATOM 3718 C CA . ASN B 1 160 ? -16.031 -4.152 -9.305 1 89.94 160 ASN B CA 1
ATOM 3719 C C . ASN B 1 160 ? -15.562 -5.141 -10.367 1 89.94 160 ASN B C 1
ATOM 3721 O O . ASN B 1 160 ? -16.328 -5.531 -11.25 1 89.94 160 ASN B O 1
ATOM 3725 N N . ASP B 1 161 ? -14.305 -5.492 -10.18 1 92.88 161 ASP B N 1
ATOM 3726 C CA . ASP B 1 161 ? -13.703 -6.414 -11.141 1 92.88 161 ASP B CA 1
ATOM 3727 C C . ASP B 1 161 ? -14.008 -7.863 -10.773 1 92.88 161 ASP B C 1
ATOM 3729 O O . ASP B 1 161 ? -14.031 -8.211 -9.586 1 92.88 161 ASP B O 1
ATOM 3733 N N . GLY B 1 162 ? -14.25 -8.711 -11.789 1 97.38 162 GLY B N 1
ATOM 3734 C CA . GLY B 1 162 ? -14.383 -10.148 -11.578 1 97.38 162 GLY B CA 1
ATOM 3735 C C . GLY B 1 162 ? -15.562 -10.508 -10.688 1 97.38 162 GLY B C 1
ATOM 3736 O O . GLY B 1 162 ? -16.344 -9.641 -10.305 1 97.38 162 GLY B O 1
ATOM 3737 N N . CYS B 1 163 ? -15.719 -11.758 -10.43 1 98.44 163 CYS B N 1
ATOM 3738 C CA . CYS B 1 163 ? -16.797 -12.32 -9.617 1 98.44 163 CYS B CA 1
ATOM 3739 C C . CYS B 1 163 ? -16.594 -12.008 -8.141 1 98.44 163 CYS B C 1
ATOM 3741 O O . CYS B 1 163 ? -17.453 -11.406 -7.504 1 98.44 163 CYS B O 1
ATOM 3743 N N . GLN B 1 164 ? -15.422 -12.281 -7.578 1 98.25 164 GLN B N 1
ATOM 3744 C CA . GLN B 1 164 ? -15.172 -12.109 -6.152 1 98.25 164 GLN B CA 1
ATOM 3745 C C . GLN B 1 164 ? -13.844 -11.398 -5.902 1 98.25 164 GLN B C 1
ATOM 3747 O O . GLN B 1 164 ? -12.844 -12.039 -5.574 1 98.25 164 GLN B O 1
ATOM 3752 N N . PRO B 1 165 ? -13.859 -10.016 -6.02 1 97 165 PRO B N 1
ATOM 3753 C CA . PRO B 1 165 ? -12.664 -9.266 -5.633 1 97 165 PRO B CA 1
ATOM 3754 C C . PRO B 1 165 ? -12.359 -9.367 -4.141 1 97 165 PRO B C 1
ATOM 3756 O O . PRO B 1 165 ? -13.203 -9.82 -3.365 1 97 165 PRO B O 1
ATOM 3759 N N . PHE B 1 166 ? -11.078 -9.047 -3.807 1 95.19 166 PHE B N 1
ATOM 3760 C CA . PHE B 1 166 ? -10.648 -9.117 -2.414 1 95.19 166 PHE B CA 1
ATOM 3761 C C . PHE B 1 166 ? -11.539 -8.25 -1.529 1 95.19 166 PHE B C 1
ATOM 3763 O O . PHE B 1 166 ? -11.906 -7.137 -1.915 1 95.19 166 PHE B O 1
ATOM 3770 N N . LYS B 1 167 ? -11.781 -8.664 -0.29 1 92.56 167 LYS B N 1
ATOM 3771 C CA . LYS B 1 167 ? -12.828 -8.047 0.514 1 92.56 167 LYS B CA 1
ATOM 3772 C C . LYS B 1 167 ? -12.242 -7.016 1.475 1 92.56 167 LYS B C 1
ATOM 3774 O O . LYS B 1 167 ? -12.977 -6.184 2.018 1 92.56 167 LYS B O 1
ATOM 3779 N N . PHE B 1 168 ? -10.992 -7.043 1.711 1 91.81 168 PHE B N 1
ATOM 3780 C CA . PHE B 1 168 ? -10.414 -6.199 2.754 1 91.81 168 PHE B CA 1
ATOM 3781 C C . PHE B 1 168 ? -9.344 -5.281 2.178 1 91.81 168 PHE B C 1
ATOM 3783 O O . PHE B 1 168 ? -8.672 -5.637 1.21 1 91.81 168 PHE B O 1
ATOM 3790 N N . PRO B 1 169 ? -9.211 -4.062 2.754 1 90.69 169 PRO B N 1
ATOM 3791 C CA . PRO B 1 169 ? -8.141 -3.186 2.285 1 90.69 169 PRO B CA 1
ATOM 3792 C C . PRO B 1 169 ? -6.75 -3.699 2.658 1 90.69 169 PRO B C 1
ATOM 3794 O O . PRO B 1 169 ? -6.562 -4.246 3.748 1 90.69 169 PRO B O 1
ATOM 3797 N N . PRO B 1 170 ? -5.859 -3.586 1.698 1 88.12 170 PRO B N 1
ATOM 3798 C CA . PRO B 1 170 ? -4.504 -4.066 1.976 1 88.12 170 PRO B CA 1
ATOM 3799 C C . PRO B 1 170 ? -3.705 -3.1 2.846 1 88.12 170 PRO B C 1
ATOM 3801 O O . PRO B 1 170 ? -2.676 -2.576 2.408 1 88.12 170 PRO B O 1
ATOM 3804 N N . ILE B 1 171 ? -4.133 -2.9 4.102 1 84.75 171 ILE B N 1
ATOM 3805 C CA . ILE B 1 171 ? -3.473 -1.972 5.016 1 84.75 171 ILE B CA 1
ATOM 3806 C C . ILE B 1 171 ? -2.91 -2.736 6.211 1 84.75 171 ILE B C 1
ATOM 3808 O O . ILE B 1 171 ? -3.334 -3.859 6.492 1 84.75 171 ILE B O 1
ATOM 3812 N N . ALA B 1 172 ? -1.923 -2.182 6.82 1 75.44 172 ALA B N 1
ATOM 3813 C CA . ALA B 1 172 ? -1.159 -2.855 7.867 1 75.44 172 ALA B CA 1
ATOM 3814 C C . ALA B 1 172 ? -1.922 -2.855 9.188 1 75.44 172 ALA B C 1
ATOM 3816 O O . ALA B 1 172 ? -1.745 -3.752 10.016 1 75.44 172 ALA B O 1
ATOM 3817 N N . ASN B 1 173 ? -2.811 -2 9.438 1 75.94 173 ASN B N 1
ATOM 3818 C CA . ASN B 1 173 ? -3.244 -1.749 10.812 1 75.94 173 ASN B CA 1
ATOM 3819 C C . ASN B 1 173 ? -4.695 -2.166 11.023 1 75.94 173 ASN B C 1
ATOM 3821 O O . ASN B 1 173 ? -5.336 -1.729 11.984 1 75.94 173 ASN B O 1
ATOM 3825 N N . ILE B 1 174 ? -5.094 -3.039 10.172 1 80.56 174 ILE B N 1
ATOM 3826 C CA . ILE B 1 174 ? -6.441 -3.549 10.398 1 80.56 174 ILE B CA 1
ATOM 3827 C C . ILE B 1 174 ? -6.41 -4.645 11.461 1 80.56 174 ILE B C 1
ATOM 3829 O O . ILE B 1 174 ? -5.613 -5.582 11.375 1 80.56 174 ILE B O 1
ATOM 3833 N N . PRO B 1 175 ? -7.254 -4.488 12.492 1 82.19 175 PRO B N 1
ATOM 3834 C CA . PRO B 1 175 ? -7.309 -5.547 13.5 1 82.19 175 PRO B CA 1
ATOM 3835 C C . PRO B 1 175 ? -7.723 -6.895 12.922 1 82.19 175 PRO B C 1
ATOM 3837 O O . PRO B 1 175 ? -8.586 -6.953 12.039 1 82.19 175 PRO B O 1
ATOM 3840 N N . LYS B 1 176 ? -7.145 -7.918 13.484 1 77.62 176 LYS B N 1
ATOM 3841 C CA . LYS B 1 176 ? -7.336 -9.266 12.961 1 77.62 176 LYS B CA 1
ATOM 3842 C C . LYS B 1 176 ? -8.805 -9.672 13.016 1 77.62 176 LYS B C 1
ATOM 3844 O O . LYS B 1 176 ? -9.297 -10.367 12.125 1 77.62 176 LYS B O 1
ATOM 3849 N N . HIS B 1 177 ? -9.469 -9.211 14.047 1 81.44 177 HIS B N 1
ATOM 3850 C CA . HIS B 1 177 ? -10.852 -9.641 14.234 1 81.44 177 HIS B CA 1
ATOM 3851 C C . HIS B 1 177 ? -11.773 -9.023 13.188 1 81.44 177 HIS B C 1
ATOM 3853 O O . HIS B 1 177 ? -12.906 -9.469 13.016 1 81.44 177 HIS B O 1
ATOM 3859 N N . LEU B 1 178 ? -11.289 -8.047 12.445 1 80 178 LEU B N 1
ATOM 3860 C CA . LEU B 1 178 ? -12.086 -7.391 11.414 1 80 178 LEU B CA 1
ATOM 3861 C C . LEU B 1 178 ? -11.859 -8.031 10.055 1 80 178 LEU B C 1
ATOM 3863 O O . LEU B 1 178 ? -12.602 -7.766 9.102 1 80 178 LEU B O 1
ATOM 3867 N N . HIS B 1 179 ? -10.867 -8.805 9.953 1 79.31 179 HIS B N 1
ATOM 3868 C CA . HIS B 1 179 ? -10.508 -9.398 8.672 1 79.31 179 HIS B CA 1
ATOM 3869 C C . HIS B 1 179 ? -10.977 -10.844 8.586 1 79.31 179 HIS B C 1
ATOM 3871 O O . HIS B 1 179 ? -10.172 -11.75 8.344 1 79.31 179 HIS B O 1
ATOM 3877 N N . LYS B 1 180 ? -12.203 -11.055 8.719 1 83.69 180 LYS B N 1
ATOM 3878 C CA . LYS B 1 180 ? -12.773 -12.391 8.594 1 83.69 180 LYS B CA 1
ATOM 3879 C C . LYS B 1 180 ? -13.289 -12.648 7.184 1 83.69 180 LYS B C 1
ATOM 3881 O O . LYS B 1 180 ? -14.312 -12.094 6.781 1 83.69 180 LYS B O 1
ATOM 3886 N N . HIS B 1 181 ? -12.594 -13.469 6.492 1 88.44 181 HIS B N 1
ATOM 3887 C CA . HIS B 1 181 ? -12.984 -13.844 5.141 1 88.44 181 HIS B CA 1
ATOM 3888 C C . HIS B 1 181 ? -14.039 -14.945 5.156 1 88.44 181 HIS B C 1
ATOM 3890 O O . HIS B 1 181 ? -13.891 -15.938 5.871 1 88.44 181 HIS B O 1
ATOM 3896 N N . THR B 1 182 ? -15.117 -14.656 4.488 1 91.88 182 THR B N 1
ATOM 3897 C CA . THR B 1 182 ? -16.172 -15.656 4.398 1 91.88 182 THR B CA 1
ATOM 3898 C C . THR B 1 182 ? -16.328 -16.156 2.963 1 91.88 182 THR B C 1
ATOM 3900 O O . THR B 1 182 ? -16.203 -15.375 2.016 1 91.88 182 THR B O 1
ATOM 3903 N N . CYS B 1 183 ? -16.594 -17.453 2.93 1 96 183 CYS B N 1
ATOM 3904 C CA . CYS B 1 183 ? -16.781 -18.062 1.624 1 96 183 CYS B CA 1
ATOM 3905 C C . CYS B 1 183 ? -18.141 -17.703 1.046 1 96 183 CYS B C 1
ATOM 3907 O O . CYS B 1 183 ? -19.172 -17.938 1.682 1 96 183 CYS B O 1
ATOM 3909 N N . ASP B 1 184 ? -18.156 -17.172 -0.141 1 96.5 184 ASP B N 1
ATOM 3910 C CA . ASP B 1 184 ? -19.391 -16.828 -0.843 1 96.5 184 ASP B CA 1
ATOM 3911 C C . ASP B 1 184 ? -19.625 -17.766 -2.021 1 96.5 184 ASP B C 1
ATOM 3913 O O . ASP B 1 184 ? -18.688 -18.219 -2.664 1 96.5 184 ASP B O 1
ATOM 3917 N N . ASP B 1 185 ? -20.891 -17.938 -2.309 1 97 185 ASP B N 1
ATOM 3918 C CA . ASP B 1 185 ? -21.25 -18.766 -3.453 1 97 185 ASP B CA 1
ATOM 3919 C C . ASP B 1 185 ? -21.906 -17.938 -4.551 1 97 185 ASP B C 1
ATOM 3921 O O . ASP B 1 185 ? -22.766 -18.438 -5.289 1 97 185 ASP B O 1
ATOM 3925 N N . HIS B 1 186 ? -21.609 -16.703 -4.535 1 97.88 186 HIS B N 1
ATOM 3926 C CA . HIS B 1 186 ? -22.125 -15.766 -5.535 1 97.88 186 HIS B CA 1
ATOM 3927 C C . HIS B 1 186 ? -21.094 -14.688 -5.863 1 97.88 186 HIS B C 1
ATOM 3929 O O . HIS B 1 186 ? -20.125 -14.508 -5.129 1 97.88 186 HIS B O 1
ATOM 3935 N N . CYS B 1 187 ? -21.328 -14.023 -6.949 1 98.06 187 CYS B N 1
ATOM 3936 C CA . CYS B 1 187 ? -20.469 -12.922 -7.359 1 98.06 187 CYS B CA 1
ATOM 3937 C C . CYS B 1 187 ? -20.938 -11.602 -6.766 1 98.06 187 CYS B C 1
ATOM 3939 O O . CYS B 1 187 ? -22.109 -11.25 -6.875 1 98.06 187 CYS B O 1
ATOM 3941 N N . TYR B 1 188 ? -20.016 -10.891 -6.09 1 96.12 188 TYR B N 1
ATOM 3942 C CA . TYR B 1 188 ? -20.391 -9.609 -5.492 1 96.12 188 TYR B CA 1
ATOM 3943 C C . TYR B 1 188 ? -19.609 -8.461 -6.125 1 96.12 188 TYR B C 1
ATOM 3945 O O . TYR B 1 188 ? -19.953 -7.293 -5.926 1 96.12 188 TYR B O 1
ATOM 3953 N N . GLY B 1 189 ? -18.562 -8.758 -6.797 1 95.81 189 GLY B N 1
ATOM 3954 C CA . GLY B 1 189 ? -17.891 -7.73 -7.578 1 95.81 189 GLY B CA 1
ATOM 3955 C C . GLY B 1 189 ? -18.672 -7.316 -8.812 1 95.81 189 GLY B C 1
ATOM 3956 O O . GLY B 1 189 ? -19.375 -6.309 -8.797 1 95.81 189 GLY B O 1
ATOM 3957 N N . ASN B 1 190 ? -18.609 -8.07 -9.805 1 96.75 190 ASN B N 1
ATOM 3958 C CA . ASN B 1 190 ? -19.484 -7.984 -10.961 1 96.75 190 ASN B CA 1
ATOM 3959 C C . ASN B 1 190 ? -20.609 -9.016 -10.891 1 96.75 190 ASN B C 1
ATOM 3961 O O . ASN B 1 190 ? -20.406 -10.188 -11.227 1 96.75 190 ASN B O 1
ATOM 3965 N N . SER B 1 191 ? -21.781 -8.594 -10.57 1 94.19 191 SER B N 1
ATOM 3966 C CA . SER B 1 191 ? -22.891 -9.484 -10.258 1 94.19 191 SER B CA 1
ATOM 3967 C C . SER B 1 191 ? -23.5 -10.086 -11.523 1 94.19 191 SER B C 1
ATOM 3969 O O . SER B 1 191 ? -24.312 -11.008 -11.461 1 94.19 191 SER B O 1
ATOM 3971 N N . THR B 1 192 ? -23.047 -9.602 -12.656 1 96.38 192 THR B N 1
ATOM 3972 C CA . THR B 1 192 ? -23.562 -10.156 -13.906 1 96.38 192 THR B CA 1
ATOM 3973 C C . THR B 1 192 ? -22.859 -11.453 -14.266 1 96.38 192 THR B C 1
ATOM 3975 O O . THR B 1 192 ? -23.328 -12.211 -15.117 1 96.38 192 THR B O 1
ATOM 3978 N N . ILE B 1 193 ? -21.766 -11.734 -13.602 1 97.31 193 ILE B N 1
ATOM 3979 C CA . ILE B 1 193 ? -21.031 -12.977 -13.844 1 97.31 193 ILE B CA 1
ATOM 3980 C C . ILE B 1 193 ? -21.75 -14.141 -13.18 1 97.31 193 ILE B C 1
ATOM 3982 O O . ILE B 1 193 ? -22.219 -14.031 -12.047 1 97.31 193 ILE B O 1
ATOM 3986 N N . ASN B 1 194 ? -21.906 -15.195 -13.93 1 97.75 194 ASN B N 1
ATOM 3987 C CA . ASN B 1 194 ? -22.453 -16.422 -13.359 1 97.75 194 ASN B CA 1
ATOM 3988 C C . ASN B 1 194 ? -21.422 -17.188 -12.547 1 97.75 194 ASN B C 1
ATOM 3990 O O . ASN B 1 194 ? -20.469 -17.734 -13.102 1 97.75 194 ASN B O 1
ATOM 3994 N N . TYR B 1 195 ? -21.609 -17.25 -11.242 1 98.06 195 TYR B N 1
ATOM 3995 C CA . TYR B 1 195 ? -20.656 -17.859 -10.305 1 98.06 195 TYR B CA 1
ATOM 3996 C C . TYR B 1 195 ? -20.344 -19.297 -10.711 1 98.06 195 TYR B C 1
ATOM 3998 O O . TYR B 1 195 ? -19.188 -19.703 -10.727 1 98.06 195 TYR B O 1
ATOM 4006 N N . ASN B 1 196 ? -21.312 -20.078 -11.102 1 96.88 196 ASN B N 1
ATOM 4007 C CA . ASN B 1 196 ? -21.156 -21.516 -11.344 1 96.88 196 ASN B CA 1
ATOM 4008 C C . ASN B 1 196 ? -20.391 -21.781 -12.625 1 96.88 196 ASN B C 1
ATOM 4010 O O . ASN B 1 196 ? -19.875 -22.891 -12.828 1 96.88 196 ASN B O 1
ATOM 4014 N N . HIS B 1 197 ? -20.219 -20.781 -13.477 1 96.56 197 HIS B N 1
ATOM 4015 C CA . HIS B 1 197 ? -19.578 -21 -14.766 1 96.56 197 HIS B CA 1
ATOM 4016 C C . HIS B 1 197 ? -18.297 -20.203 -14.898 1 96.56 197 HIS B C 1
ATOM 4018 O O . HIS B 1 197 ? -17.703 -20.141 -15.977 1 96.56 197 HIS B O 1
ATOM 4024 N N . ASP B 1 198 ? -17.859 -19.531 -13.781 1 97.88 198 ASP B N 1
ATOM 4025 C CA . ASP B 1 198 ? -16.734 -18.609 -13.875 1 97.88 198 ASP B CA 1
ATOM 4026 C C . ASP B 1 198 ? -15.445 -19.25 -13.367 1 97.88 198 ASP B C 1
ATOM 4028 O O . ASP B 1 198 ? -14.367 -18.656 -13.453 1 97.88 198 ASP B O 1
ATOM 4032 N N . HIS B 1 199 ? -15.508 -20.484 -12.875 1 98.31 199 HIS B N 1
ATOM 4033 C CA . HIS B 1 199 ? -14.352 -21.109 -12.25 1 98.31 199 HIS B CA 1
ATOM 4034 C C . HIS B 1 199 ? -13.297 -21.5 -13.281 1 98.31 199 HIS B C 1
ATOM 4036 O O . HIS B 1 199 ? -13.633 -22.031 -14.336 1 98.31 199 HIS B O 1
ATOM 4042 N N . VAL B 1 200 ? -12.125 -21.172 -13.023 1 97.69 200 VAL B N 1
ATOM 4043 C CA . VAL B 1 200 ? -10.961 -21.672 -13.75 1 97.69 200 VAL B CA 1
ATOM 4044 C C . VAL B 1 200 ? -10.258 -22.75 -12.93 1 97.69 200 VAL B C 1
ATOM 4046 O O . VAL B 1 200 ? -9.945 -22.531 -11.758 1 97.69 200 VAL B O 1
ATOM 4049 N N . ARG B 1 201 ? -10.047 -23.859 -13.5 1 97.06 201 ARG B N 1
ATOM 4050 C CA . ARG B 1 201 ? -9.422 -25.016 -12.852 1 97.06 201 ARG B CA 1
ATOM 4051 C C . ARG B 1 201 ? -8.094 -25.359 -13.516 1 97.06 201 ARG B C 1
ATOM 4053 O O . ARG B 1 201 ? -7.793 -24.875 -14.602 1 97.06 201 ARG B O 1
ATOM 4060 N N . VAL B 1 202 ? -7.363 -26.109 -12.789 1 95.5 202 VAL B N 1
ATOM 4061 C CA . VAL B 1 202 ? -6.164 -26.688 -13.383 1 95.5 202 VAL B CA 1
ATOM 4062 C C . VAL B 1 202 ? -6.422 -28.141 -13.766 1 95.5 202 VAL B C 1
ATOM 4064 O O . VAL B 1 202 ? -7.164 -28.844 -13.078 1 95.5 202 VAL B O 1
ATOM 4067 N N . ARG B 1 203 ? -5.875 -28.547 -14.836 1 91.31 203 ARG B N 1
ATOM 4068 C CA . ARG B 1 203 ? -5.984 -29.938 -15.234 1 91.31 203 ARG B CA 1
ATOM 4069 C C . ARG B 1 203 ? -4.895 -30.781 -14.578 1 91.31 203 ARG B C 1
ATOM 4071 O O . ARG B 1 203 ? -5.074 -31.984 -14.367 1 91.31 203 ARG B O 1
ATOM 4078 N N . ASN B 1 204 ? -3.734 -30.109 -14.336 1 89 204 ASN B N 1
ATOM 4079 C CA . ASN B 1 204 ? -2.598 -30.75 -13.68 1 89 204 ASN B CA 1
ATOM 4080 C C . ASN B 1 204 ? -1.729 -29.719 -12.953 1 89 204 ASN B C 1
ATOM 4082 O O . ASN B 1 204 ? -1.843 -28.516 -13.195 1 89 204 ASN B O 1
ATOM 4086 N N . TYR B 1 205 ? -0.953 -30.281 -11.93 1 91.31 205 TYR B N 1
ATOM 4087 C CA . TYR B 1 205 ? 0.011 -29.469 -11.195 1 91.31 205 TYR B CA 1
ATOM 4088 C C . TYR B 1 205 ? 1.277 -30.25 -10.898 1 91.31 205 TYR B C 1
ATOM 4090 O O . TYR B 1 205 ? 1.253 -31.484 -10.867 1 91.31 205 TYR B O 1
ATOM 4098 N N . TYR B 1 206 ? 2.451 -29.531 -10.758 1 90 206 TYR B N 1
ATOM 4099 C CA . TYR B 1 206 ? 3.732 -30.219 -10.617 1 90 206 TYR B CA 1
ATOM 4100 C C . TYR B 1 206 ? 4.789 -29.281 -10.039 1 90 206 TYR B C 1
ATOM 4102 O O . TYR B 1 206 ? 4.621 -28.062 -10.062 1 90 206 TYR B O 1
ATOM 4110 N N . THR B 1 207 ? 5.777 -29.875 -9.469 1 91.44 207 THR B N 1
ATOM 4111 C CA . THR B 1 207 ? 6.984 -29.156 -9.062 1 91.44 207 THR B CA 1
ATOM 4112 C C . THR B 1 207 ? 7.98 -29.094 -10.219 1 91.44 207 THR B C 1
ATOM 4114 O O . THR B 1 207 ? 7.984 -29.953 -11.102 1 91.44 207 THR B O 1
ATOM 4117 N N . ILE B 1 208 ? 8.75 -28.078 -10.234 1 92.25 208 ILE B N 1
ATOM 4118 C CA . ILE B 1 208 ? 9.703 -27.828 -11.312 1 92.25 208 ILE B CA 1
ATOM 4119 C C . ILE B 1 208 ? 11.125 -27.875 -10.758 1 92.25 208 ILE B C 1
ATOM 4121 O O . ILE B 1 208 ? 11.438 -27.188 -9.773 1 92.25 208 ILE B O 1
ATOM 4125 N N . ARG B 1 209 ? 11.969 -28.719 -11.445 1 91 209 ARG B N 1
ATOM 4126 C CA . ARG B 1 209 ? 13.375 -28.75 -11.062 1 91 209 ARG B CA 1
ATOM 4127 C C . ARG B 1 209 ? 14.078 -27.453 -11.461 1 91 209 ARG B C 1
ATOM 4129 O O . ARG B 1 209 ? 13.742 -26.844 -12.477 1 91 209 ARG B O 1
ATOM 4136 N N . THR B 1 210 ? 15.016 -27.109 -10.695 1 93.56 210 THR B N 1
ATOM 4137 C CA . THR B 1 210 ? 15.75 -25.875 -10.906 1 93.56 210 THR B CA 1
ATOM 4138 C C . THR B 1 210 ? 16.219 -25.75 -12.359 1 93.56 210 THR B C 1
ATOM 4140 O O . THR B 1 210 ? 16.047 -24.703 -12.984 1 93.56 210 THR B O 1
ATOM 4143 N N . ARG B 1 211 ? 16.766 -26.812 -12.961 1 90.81 211 ARG B N 1
ATOM 4144 C CA . ARG B 1 211 ? 17.328 -26.797 -14.305 1 90.81 211 ARG B CA 1
ATOM 4145 C C . ARG B 1 211 ? 16.25 -26.578 -15.359 1 90.81 211 ARG B C 1
ATOM 4147 O O . ARG B 1 211 ? 16.547 -26.266 -16.516 1 90.81 211 ARG B O 1
ATOM 4154 N N . ASP B 1 212 ? 15 -26.734 -14.984 1 92.62 212 ASP B N 1
ATOM 4155 C CA . ASP B 1 212 ? 13.906 -26.688 -15.953 1 92.62 212 ASP B CA 1
ATOM 4156 C C . ASP B 1 212 ? 13.109 -25.391 -15.82 1 92.62 212 ASP B C 1
ATOM 4158 O O . ASP B 1 212 ? 12.188 -25.141 -16.594 1 92.62 212 ASP B O 1
ATOM 4162 N N . ILE B 1 213 ? 13.438 -24.531 -14.914 1 95.56 213 ILE B N 1
ATOM 4163 C CA . ILE B 1 213 ? 12.633 -23.359 -14.594 1 95.56 213 ILE B CA 1
ATOM 4164 C C . ILE B 1 213 ? 12.531 -22.453 -15.82 1 95.56 213 ILE B C 1
ATOM 4166 O O . ILE B 1 213 ? 11.438 -22.031 -16.203 1 95.56 213 ILE B O 1
ATOM 4170 N N . GLN B 1 214 ? 13.609 -22.188 -16.469 1 95.56 214 GLN B N 1
ATOM 4171 C CA . GLN B 1 214 ? 13.594 -21.297 -17.625 1 95.56 214 GLN B CA 1
ATOM 4172 C C . GLN B 1 214 ? 12.719 -21.844 -18.734 1 95.56 214 GLN B C 1
ATOM 4174 O O . GLN B 1 214 ? 11.875 -21.141 -19.281 1 95.56 214 GLN B O 1
ATOM 4179 N N . LYS B 1 215 ? 12.93 -23.094 -19.047 1 92.69 215 LYS B N 1
ATOM 4180 C CA . LYS B 1 215 ? 12.141 -23.719 -20.109 1 92.69 215 LYS B CA 1
ATOM 4181 C C . LYS B 1 215 ? 10.656 -23.719 -19.766 1 92.69 215 LYS B C 1
ATOM 4183 O O . LYS B 1 215 ? 9.812 -23.484 -20.641 1 92.69 215 LYS B O 1
ATOM 4188 N N . GLU B 1 216 ? 10.375 -23.953 -18.516 1 93.88 216 GLU B N 1
ATOM 4189 C CA . GLU B 1 216 ? 8.984 -23.938 -18.062 1 93.88 216 GLU B CA 1
ATOM 4190 C C . GLU B 1 216 ? 8.359 -22.562 -18.266 1 93.88 216 GLU B C 1
ATOM 4192 O O . GLU B 1 216 ? 7.262 -22.453 -18.828 1 93.88 216 GLU B O 1
ATOM 4197 N N . VAL B 1 217 ? 9.016 -21.562 -17.859 1 96.44 217 VAL B N 1
ATOM 4198 C CA . VAL B 1 217 ? 8.5 -20.203 -17.891 1 96.44 217 VAL B CA 1
ATOM 4199 C C . VAL B 1 217 ? 8.328 -19.75 -19.344 1 96.44 217 VAL B C 1
ATOM 4201 O O . VAL B 1 217 ? 7.297 -19.172 -19.703 1 96.44 217 VAL B O 1
ATOM 4204 N N . GLN B 1 218 ? 9.289 -20.016 -20.188 1 94.62 218 GLN B N 1
ATOM 4205 C CA . GLN B 1 218 ? 9.219 -19.5 -21.562 1 94.62 218 GLN B CA 1
ATOM 4206 C C . GLN B 1 218 ? 8.18 -20.25 -22.375 1 94.62 218 GLN B C 1
ATOM 4208 O O . GLN B 1 218 ? 7.73 -19.766 -23.422 1 94.62 218 GLN B O 1
ATOM 4213 N N . THR B 1 219 ? 7.828 -21.438 -21.891 1 91.56 219 THR B N 1
ATOM 4214 C CA . THR B 1 219 ? 6.883 -22.25 -22.656 1 91.56 219 THR B CA 1
ATOM 4215 C C . THR B 1 219 ? 5.457 -22.031 -22.156 1 91.56 219 THR B C 1
ATOM 4217 O O . THR B 1 219 ? 4.535 -21.844 -22.953 1 91.56 219 THR B O 1
ATOM 4220 N N . TYR B 1 220 ? 5.305 -22.047 -20.797 1 92.75 220 TYR B N 1
ATOM 4221 C CA . TYR B 1 220 ? 3.953 -22.141 -20.25 1 92.75 220 TYR B CA 1
ATOM 4222 C C . TYR B 1 220 ? 3.592 -20.859 -19.484 1 92.75 220 TYR B C 1
ATOM 4224 O O . TYR B 1 220 ? 2.428 -20.656 -19.141 1 92.75 220 TYR B O 1
ATOM 4232 N N . GLY B 1 221 ? 4.59 -20.016 -19.188 1 96.25 221 GLY B N 1
ATOM 4233 C CA . GLY B 1 221 ? 4.328 -18.797 -18.453 1 96.25 221 GLY B CA 1
ATOM 4234 C C . GLY B 1 221 ? 4.887 -18.812 -17.047 1 96.25 221 GLY B C 1
ATOM 4235 O O . GLY B 1 221 ? 5.637 -19.734 -16.672 1 96.25 221 GLY B O 1
ATOM 4236 N N . PRO B 1 222 ? 4.531 -17.844 -16.25 1 98.5 222 PRO B N 1
ATOM 4237 C CA . PRO B 1 222 ? 5.066 -17.656 -14.906 1 98.5 222 PRO B CA 1
ATOM 4238 C C . PRO B 1 222 ? 4.859 -18.875 -14.008 1 98.5 222 PRO B C 1
ATOM 4240 O O . PRO B 1 222 ? 3.955 -19.672 -14.25 1 98.5 222 PRO B O 1
ATOM 4243 N N . VAL B 1 223 ? 5.707 -18.969 -12.977 1 98.25 223 VAL B N 1
ATOM 4244 C CA . VAL B 1 223 ? 5.625 -20.062 -12 1 98.25 223 VAL B CA 1
ATOM 4245 C C . VAL B 1 223 ? 5.621 -19.484 -10.586 1 98.25 223 VAL B C 1
ATOM 4247 O O . VAL B 1 223 ? 6.004 -18.328 -10.375 1 98.25 223 VAL B O 1
ATOM 4250 N N . VAL B 1 224 ? 5.164 -20.281 -9.602 1 97.94 224 VAL B N 1
ATOM 4251 C CA . VAL B 1 224 ? 5.188 -19.906 -8.188 1 97.94 224 VAL B CA 1
ATOM 4252 C C . VAL B 1 224 ? 6.535 -20.281 -7.578 1 97.94 224 VAL B C 1
ATOM 4254 O O . VAL B 1 224 ? 7.031 -21.391 -7.785 1 97.94 224 VAL B O 1
ATOM 4257 N N . VAL B 1 225 ? 7.074 -19.359 -6.898 1 97.62 225 VAL B N 1
ATOM 4258 C CA . VAL B 1 225 ? 8.281 -19.656 -6.133 1 97.62 225 VAL B CA 1
ATOM 4259 C C . VAL B 1 225 ? 8.023 -19.422 -4.648 1 97.62 225 VAL B C 1
ATOM 4261 O O . VAL B 1 225 ? 7.258 -18.516 -4.281 1 97.62 225 VAL B O 1
ATOM 4264 N N . ARG B 1 226 ? 8.641 -20.203 -3.848 1 94.38 226 ARG B N 1
ATOM 4265 C CA . ARG B 1 226 ? 8.68 -20.047 -2.396 1 94.38 226 ARG B CA 1
ATOM 4266 C C . ARG B 1 226 ? 10.102 -19.75 -1.917 1 94.38 226 ARG B C 1
ATOM 4268 O O . ARG B 1 226 ? 11.062 -20.344 -2.398 1 94.38 226 ARG B O 1
ATOM 4275 N N . PHE B 1 227 ? 10.211 -18.812 -1.024 1 93.75 227 PHE B N 1
ATOM 4276 C CA . PHE B 1 227 ? 11.539 -18.453 -0.533 1 93.75 227 PHE B CA 1
ATOM 4277 C C . PHE B 1 227 ? 11.453 -17.891 0.882 1 93.75 227 PHE B C 1
ATOM 4279 O O . PHE B 1 227 ? 10.367 -17.562 1.364 1 93.75 227 PHE B O 1
ATOM 4286 N N . MET B 1 228 ? 12.547 -17.875 1.491 1 92.75 228 MET B N 1
ATOM 4287 C CA . MET B 1 228 ? 12.664 -17.312 2.834 1 92.75 228 MET B CA 1
ATOM 4288 C C . MET B 1 228 ? 12.992 -15.828 2.775 1 92.75 228 MET B C 1
ATOM 4290 O O . MET B 1 228 ? 14 -15.43 2.184 1 92.75 228 MET B O 1
ATOM 4294 N N . VAL B 1 229 ? 12.141 -15.055 3.369 1 92.5 229 VAL B N 1
ATOM 4295 C CA . VAL B 1 229 ? 12.414 -13.625 3.484 1 92.5 229 VAL B CA 1
ATOM 4296 C C . VAL B 1 229 ? 13.406 -13.375 4.617 1 92.5 229 VAL B C 1
ATOM 4298 O O . VAL B 1 229 ? 13.164 -13.766 5.762 1 92.5 229 VAL B O 1
ATOM 4301 N N . CYS B 1 230 ? 14.5 -12.797 4.258 1 91.06 230 CYS B N 1
ATOM 4302 C CA . CYS B 1 230 ? 15.492 -12.414 5.254 1 91.06 230 CYS B CA 1
ATOM 4303 C C . CYS B 1 230 ? 15.312 -10.953 5.66 1 91.06 230 CYS B C 1
ATOM 4305 O O . CYS B 1 230 ? 14.609 -10.195 4.988 1 91.06 230 CYS B O 1
ATOM 4307 N N . ASP B 1 231 ? 15.922 -10.586 6.746 1 89.88 231 ASP B N 1
ATOM 4308 C CA . ASP B 1 231 ? 15.727 -9.266 7.332 1 89.88 231 ASP B CA 1
ATOM 4309 C C . ASP B 1 231 ? 16.188 -8.164 6.371 1 89.88 231 ASP B C 1
ATOM 4311 O O . ASP B 1 231 ? 15.602 -7.078 6.34 1 89.88 231 ASP B O 1
ATOM 4315 N N . ASP B 1 232 ? 17.172 -8.469 5.562 1 91.62 232 ASP B N 1
ATOM 4316 C CA . ASP B 1 232 ? 17.688 -7.438 4.66 1 91.62 232 ASP B CA 1
ATOM 4317 C C . ASP B 1 232 ? 16.844 -7.367 3.383 1 91.62 232 ASP B C 1
ATOM 4319 O O . ASP B 1 232 ? 17.016 -6.453 2.572 1 91.62 232 ASP B O 1
ATOM 4323 N N . PHE B 1 233 ? 15.945 -8.344 3.188 1 94.44 233 PHE B N 1
ATOM 4324 C CA . PHE B 1 233 ? 15.094 -8.375 2.004 1 94.44 233 PHE B CA 1
ATOM 4325 C C . PHE B 1 233 ? 13.984 -7.332 2.102 1 94.44 233 PHE B C 1
ATOM 4327 O O . PHE B 1 233 ? 13.562 -6.77 1.09 1 94.44 233 PHE B O 1
ATOM 4334 N N . PHE B 1 234 ? 13.547 -7.039 3.299 1 91.38 234 PHE B N 1
ATOM 4335 C CA . PHE B 1 234 ? 12.469 -6.09 3.521 1 91.38 234 PHE B CA 1
ATOM 4336 C C . PHE B 1 234 ? 12.828 -4.715 2.973 1 91.38 234 PHE B C 1
ATOM 4338 O O . PHE B 1 234 ? 11.953 -3.965 2.535 1 91.38 234 PHE B O 1
ATOM 4345 N N . LEU B 1 235 ? 14.086 -4.445 2.965 1 90.69 235 LEU B N 1
ATOM 4346 C CA . LEU B 1 235 ? 14.539 -3.1 2.621 1 90.69 235 LEU B CA 1
ATOM 4347 C C . LEU B 1 235 ? 15.008 -3.039 1.173 1 90.69 235 LEU B C 1
ATOM 4349 O O . LEU B 1 235 ? 15.57 -2.029 0.74 1 90.69 235 LEU B O 1
ATOM 4353 N N . TYR B 1 236 ? 14.75 -4.148 0.415 1 93.38 236 TYR B N 1
ATOM 4354 C CA . TYR B 1 236 ? 15.133 -4.199 -0.991 1 93.38 236 TYR B CA 1
ATOM 4355 C C . TYR B 1 236 ? 14.539 -3.023 -1.76 1 93.38 236 TYR B C 1
ATOM 4357 O O . TYR B 1 236 ? 13.367 -2.691 -1.591 1 93.38 236 TYR B O 1
ATOM 4365 N N . LYS B 1 237 ? 15.352 -2.398 -2.631 1 92.5 237 LYS B N 1
ATOM 4366 C CA . LYS B 1 237 ? 14.914 -1.268 -3.443 1 92.5 237 LYS B CA 1
ATOM 4367 C C . LYS B 1 237 ? 15.125 -1.543 -4.93 1 92.5 237 LYS B C 1
ATOM 4369 O O . LYS B 1 237 ? 14.211 -1.364 -5.734 1 92.5 237 LYS B O 1
ATOM 4374 N N . SER B 1 238 ? 16.344 -1.938 -5.266 1 94.12 238 SER B N 1
ATOM 4375 C CA . SER B 1 238 ? 16.734 -2.141 -6.656 1 94.12 238 SER B CA 1
ATOM 4376 C C . SER B 1 238 ? 17.953 -3.039 -6.77 1 94.12 238 SER B C 1
ATOM 4378 O O . SER B 1 238 ? 18.547 -3.424 -5.758 1 94.12 238 SER B O 1
ATOM 4380 N N . GLY B 1 239 ? 18.281 -3.449 -8.055 1 96.75 239 GLY B N 1
ATOM 4381 C CA . GLY B 1 239 ? 19.422 -4.32 -8.281 1 96.75 239 GLY B CA 1
ATOM 4382 C C . GLY B 1 239 ? 19.094 -5.789 -8.094 1 96.75 239 GLY B C 1
ATOM 4383 O O . GLY B 1 239 ? 17.938 -6.16 -7.941 1 96.75 239 GLY B O 1
ATOM 4384 N N . VAL B 1 240 ? 20.188 -6.594 -8.172 1 98.31 240 VAL B N 1
ATOM 4385 C CA . VAL B 1 240 ? 20.031 -8.031 -7.969 1 98.31 240 VAL B CA 1
ATOM 4386 C C . VAL B 1 240 ? 20.234 -8.375 -6.496 1 98.31 240 VAL B C 1
ATOM 4388 O O . VAL B 1 240 ? 21.328 -8.18 -5.957 1 98.31 240 VAL B O 1
ATOM 4391 N N . TYR B 1 241 ? 19.219 -8.797 -5.895 1 97.5 241 TYR B N 1
ATOM 4392 C CA . TYR B 1 241 ? 19.266 -9.125 -4.477 1 97.5 241 TYR B CA 1
ATOM 4393 C C . TYR B 1 241 ? 20.094 -10.375 -4.238 1 97.5 241 TYR B C 1
ATOM 4395 O O . TYR B 1 241 ? 19.922 -11.391 -4.926 1 97.5 241 TYR B O 1
ATOM 4403 N N . ALA B 1 242 ? 20.953 -10.289 -3.365 1 94.62 242 ALA B N 1
ATOM 4404 C CA . ALA B 1 242 ? 21.672 -11.383 -2.717 1 94.62 242 ALA B CA 1
ATOM 4405 C C . ALA B 1 242 ? 21.719 -11.188 -1.204 1 94.62 242 ALA B C 1
ATOM 4407 O O . ALA B 1 242 ? 22.062 -10.102 -0.723 1 94.62 242 ALA B O 1
ATOM 4408 N N . LYS B 1 243 ? 21.344 -12.164 -0.538 1 92.12 243 LYS B N 1
ATOM 4409 C CA . LYS B 1 243 ? 21.281 -12.016 0.914 1 92.12 243 LYS B CA 1
ATOM 4410 C C . LYS B 1 243 ? 22.672 -11.742 1.492 1 92.12 243 LYS B C 1
ATOM 4412 O O . LYS B 1 243 ? 23.656 -12.312 1.031 1 92.12 243 LYS B O 1
ATOM 4417 N N . SER B 1 244 ? 22.641 -10.945 2.48 1 91.31 244 SER B N 1
ATOM 4418 C CA . SER B 1 244 ? 23.906 -10.711 3.186 1 91.31 244 SER B CA 1
ATOM 4419 C C . SER B 1 244 ? 24.281 -11.898 4.059 1 91.31 244 SER B C 1
ATOM 4421 O O . SER B 1 244 ? 23.422 -12.711 4.418 1 91.31 244 SER B O 1
ATOM 4423 N N . ASP B 1 245 ? 25.531 -11.977 4.34 1 90 245 ASP B N 1
ATOM 4424 C CA . ASP B 1 245 ? 26.031 -13.078 5.16 1 90 245 ASP B CA 1
ATOM 4425 C C . ASP B 1 245 ? 25.375 -13.078 6.539 1 90 245 ASP B C 1
ATOM 4427 O O . ASP B 1 245 ? 25.172 -14.133 7.141 1 90 245 ASP B O 1
ATOM 4431 N N . LYS B 1 246 ? 25.062 -11.945 7.02 1 88.56 246 LYS B N 1
ATOM 4432 C CA . LYS B 1 246 ? 24.531 -11.812 8.375 1 88.56 246 LYS B CA 1
ATOM 4433 C C . LYS B 1 246 ? 23 -11.812 8.367 1 88.56 246 LYS B C 1
ATOM 4435 O O . LYS B 1 246 ? 22.375 -11.75 9.43 1 88.56 246 LYS B O 1
ATOM 4440 N N . ALA B 1 247 ? 22.438 -11.922 7.215 1 88.5 247 ALA B N 1
ATOM 4441 C CA . ALA B 1 247 ? 20.984 -11.82 7.133 1 88.5 247 ALA B CA 1
ATOM 4442 C C . ALA B 1 247 ? 20.312 -13.031 7.777 1 88.5 247 ALA B C 1
ATOM 4444 O O . ALA B 1 247 ? 20.766 -14.164 7.609 1 88.5 247 ALA B O 1
ATOM 4445 N N . LYS B 1 248 ? 19.297 -12.766 8.57 1 89.56 248 LYS B N 1
ATOM 4446 C CA . LYS B 1 248 ? 18.531 -13.805 9.25 1 89.56 248 LYS B CA 1
ATOM 4447 C C . LYS B 1 248 ? 17.188 -14.031 8.562 1 89.56 248 LYS B C 1
ATOM 4449 O O . LYS B 1 248 ? 16.516 -13.07 8.148 1 89.56 248 LYS B O 1
ATOM 4454 N N . GLY B 1 249 ? 16.844 -15.336 8.461 1 89.75 249 GLY B N 1
ATOM 4455 C CA . GLY B 1 249 ? 15.531 -15.656 7.93 1 89.75 249 GLY B CA 1
ATOM 4456 C C . GLY B 1 249 ? 14.398 -15.258 8.859 1 89.75 249 GLY B C 1
ATOM 4457 O O . GLY B 1 249 ? 14.477 -15.477 10.07 1 89.75 249 GLY B O 1
ATOM 4458 N N . ILE B 1 250 ? 13.359 -14.695 8.312 1 88.19 250 ILE B N 1
ATOM 4459 C CA . ILE B 1 250 ? 12.266 -14.18 9.125 1 88.19 250 ILE B CA 1
ATOM 4460 C C . ILE B 1 250 ? 11 -14.992 8.859 1 88.19 250 ILE B C 1
ATOM 4462 O O . ILE B 1 250 ? 10.367 -15.492 9.797 1 88.19 250 ILE B O 1
ATOM 4466 N N . ARG B 1 251 ? 10.609 -15.195 7.59 1 87 251 ARG B N 1
ATOM 4467 C CA . ARG B 1 251 ? 9.375 -15.898 7.242 1 87 251 ARG B CA 1
ATOM 4468 C C . ARG B 1 251 ? 9.406 -16.391 5.801 1 87 251 ARG B C 1
ATOM 4470 O O . ARG B 1 251 ? 10.203 -15.898 4.992 1 87 251 ARG B O 1
ATOM 4477 N N . THR B 1 252 ? 8.523 -17.281 5.562 1 90.56 252 THR B N 1
ATOM 4478 C CA . THR B 1 252 ? 8.359 -17.797 4.207 1 90.56 252 THR B CA 1
ATOM 4479 C C . THR B 1 252 ? 7.48 -16.859 3.379 1 90.56 252 THR B C 1
ATOM 4481 O O . THR B 1 252 ? 6.527 -16.266 3.896 1 90.56 252 THR B O 1
ATOM 4484 N N . GLN B 1 253 ? 7.816 -16.719 2.135 1 92.88 253 GLN B N 1
ATOM 4485 C CA . GLN B 1 253 ? 7.051 -15.922 1.186 1 92.88 253 GLN B CA 1
ATOM 4486 C C . GLN B 1 253 ? 6.91 -16.641 -0.154 1 92.88 253 GLN B C 1
ATOM 4488 O O . GLN B 1 253 ? 7.695 -17.531 -0.468 1 92.88 253 GLN B O 1
ATOM 4493 N N . TYR B 1 254 ? 5.852 -16.281 -0.809 1 95.31 254 TYR B N 1
ATOM 4494 C CA . TYR B 1 254 ? 5.578 -16.781 -2.148 1 95.31 254 TYR B CA 1
ATOM 4495 C C . TYR B 1 254 ? 5.469 -15.641 -3.15 1 95.31 254 TYR B C 1
ATOM 4497 O O . TYR B 1 254 ? 5.055 -14.531 -2.797 1 95.31 254 TYR B O 1
ATOM 4505 N N . ALA B 1 255 ? 5.883 -15.938 -4.332 1 97.81 255 ALA B N 1
ATOM 4506 C CA . ALA B 1 255 ? 5.832 -14.914 -5.375 1 97.81 255 ALA B CA 1
ATOM 4507 C C . ALA B 1 255 ? 5.738 -15.547 -6.762 1 97.81 255 ALA B C 1
ATOM 4509 O O . ALA B 1 255 ? 5.68 -16.766 -6.891 1 97.81 255 ALA B O 1
ATOM 4510 N N . LYS B 1 256 ? 5.648 -14.68 -7.727 1 98.5 256 LYS B N 1
ATOM 4511 C CA . LYS B 1 256 ? 5.512 -15.094 -9.117 1 98.5 256 LYS B CA 1
ATOM 4512 C C . LYS B 1 256 ? 6.785 -14.805 -9.906 1 98.5 256 LYS B C 1
ATOM 4514 O O . LYS B 1 256 ? 7.172 -13.648 -10.07 1 98.5 256 LYS B O 1
ATOM 4519 N N . LEU B 1 257 ? 7.43 -15.914 -10.344 1 98.88 257 LEU B N 1
ATOM 4520 C CA . LEU B 1 257 ? 8.602 -15.766 -11.195 1 98.88 257 LEU B CA 1
ATOM 4521 C C . LEU B 1 257 ? 8.195 -15.625 -12.656 1 98.88 257 LEU B C 1
ATOM 4523 O O . LEU B 1 257 ? 7.523 -16.5 -13.211 1 98.88 257 LEU B O 1
ATOM 4527 N N . ILE B 1 258 ? 8.664 -14.492 -13.32 1 98.94 258 ILE B N 1
ATOM 4528 C CA . I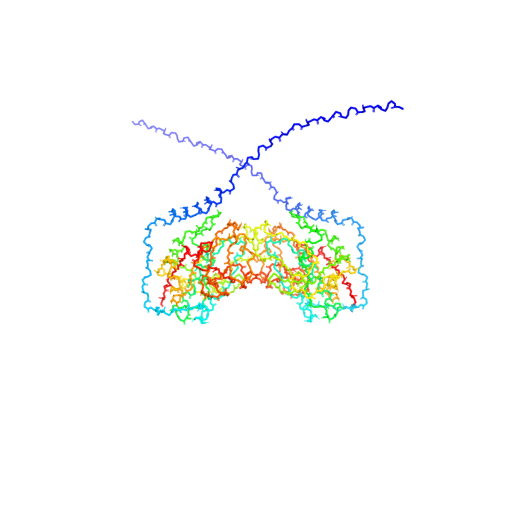LE B 1 258 ? 8.117 -14.188 -14.633 1 98.94 258 ILE B CA 1
ATOM 4529 C C . ILE B 1 258 ? 9.242 -14.133 -15.664 1 98.94 258 ILE B C 1
ATOM 4531 O O . ILE B 1 258 ? 8.992 -13.969 -16.859 1 98.94 258 ILE B O 1
ATOM 4535 N N . GLY B 1 259 ? 10.5 -14.281 -15.211 1 98.81 259 GLY B N 1
ATOM 4536 C CA . GLY B 1 259 ? 11.586 -14.18 -16.172 1 98.81 259 GLY B CA 1
ATOM 4537 C C . GLY B 1 259 ? 12.961 -14.211 -15.523 1 98.81 259 GLY B C 1
ATOM 4538 O O . GLY B 1 259 ? 13.117 -14.703 -14.406 1 98.81 259 GLY B O 1
ATOM 4539 N N . TRP B 1 260 ? 13.93 -13.797 -16.344 1 98.69 260 TRP B N 1
ATOM 4540 C CA . TRP B 1 260 ? 15.32 -13.773 -15.914 1 98.69 260 TRP B CA 1
ATOM 4541 C C . TRP B 1 260 ? 16.141 -12.828 -16.766 1 98.69 260 TRP B C 1
ATOM 4543 O O . TRP B 1 260 ? 15.656 -12.305 -17.781 1 98.69 260 TRP B O 1
ATOM 4553 N N . GLY B 1 261 ? 17.344 -12.594 -16.281 1 98.5 261 GLY B N 1
ATOM 4554 C CA . GLY B 1 261 ? 18.266 -11.75 -17.031 1 98.5 261 GLY B CA 1
ATOM 4555 C C . GLY B 1 261 ? 19.641 -11.656 -16.391 1 98.5 261 GLY B C 1
ATOM 4556 O O . GLY B 1 261 ? 20.031 -12.531 -15.617 1 98.5 261 GLY B O 1
ATOM 4557 N N . VAL B 1 262 ? 20.422 -10.688 -16.953 1 98.31 262 VAL B N 1
ATOM 4558 C CA . VAL B 1 262 ? 21.766 -10.398 -16.438 1 98.31 262 VAL B CA 1
ATOM 4559 C C . VAL B 1 262 ? 21.891 -8.898 -16.172 1 98.31 262 VAL B C 1
ATOM 4561 O O . VAL B 1 262 ? 21.516 -8.078 -17.016 1 98.31 262 VAL B O 1
ATOM 4564 N N . GLU B 1 263 ? 22.25 -8.57 -14.984 1 98.06 263 GLU B N 1
ATOM 4565 C CA . GLU B 1 263 ? 22.547 -7.184 -14.625 1 98.06 263 GLU B CA 1
ATOM 4566 C C . GLU B 1 263 ? 23.922 -7.062 -13.984 1 98.06 263 GLU B C 1
ATOM 4568 O O . GLU B 1 263 ? 24.203 -7.711 -12.969 1 98.06 263 GLU B O 1
ATOM 4573 N N . ASN B 1 264 ? 24.844 -6.27 -14.602 1 97.25 264 ASN B N 1
ATOM 4574 C CA . ASN B 1 264 ? 26.219 -6.09 -14.141 1 97.25 264 ASN B CA 1
ATOM 4575 C C . ASN B 1 264 ? 26.922 -7.426 -13.953 1 97.25 264 ASN B C 1
ATOM 4577 O O . ASN B 1 264 ? 27.547 -7.656 -12.922 1 97.25 264 ASN B O 1
ATOM 4581 N N . GLY B 1 265 ? 26.656 -8.336 -14.898 1 97.25 265 GLY B N 1
ATOM 4582 C CA . GLY B 1 265 ? 27.328 -9.625 -14.922 1 97.25 265 GLY B CA 1
ATOM 4583 C C . GLY B 1 265 ? 26.719 -10.633 -13.961 1 97.25 265 GLY B C 1
ATOM 4584 O O . GLY B 1 265 ? 27.219 -11.758 -13.836 1 97.25 265 GLY B O 1
ATOM 4585 N N . VAL B 1 266 ? 25.641 -10.242 -13.25 1 97.81 266 VAL B N 1
ATOM 4586 C CA . VAL B 1 266 ? 25.016 -11.141 -12.289 1 97.81 266 VAL B CA 1
ATOM 4587 C C . VAL B 1 266 ? 23.672 -11.641 -12.836 1 97.81 266 VAL B C 1
ATOM 4589 O O . VAL B 1 266 ? 22.812 -10.836 -13.195 1 97.81 266 VAL B O 1
ATOM 4592 N N . ASP B 1 267 ? 23.562 -12.977 -12.938 1 97.94 267 ASP B N 1
ATOM 4593 C CA . ASP B 1 267 ? 22.312 -13.586 -13.375 1 97.94 267 ASP B CA 1
ATOM 4594 C C . ASP B 1 267 ? 21.234 -13.453 -12.305 1 97.94 267 ASP B C 1
ATOM 4596 O O . ASP B 1 267 ? 21.516 -13.602 -11.117 1 97.94 267 ASP B O 1
ATOM 4600 N N . TYR B 1 268 ? 20.047 -13.18 -12.727 1 98.62 268 TYR B N 1
ATOM 4601 C CA . TYR B 1 268 ? 18.969 -13.023 -11.758 1 98.62 268 TYR B CA 1
ATOM 4602 C C . TYR B 1 268 ? 17.672 -13.633 -12.266 1 98.62 268 TYR B C 1
ATOM 4604 O O . TYR B 1 268 ? 17.5 -13.82 -13.477 1 98.62 268 TYR B O 1
ATOM 4612 N N . TRP B 1 269 ? 16.812 -14.078 -11.344 1 98.75 269 TRP B N 1
ATOM 4613 C CA . TRP B 1 269 ? 15.398 -14.297 -11.602 1 98.75 269 TRP B CA 1
ATOM 4614 C C . TRP B 1 269 ? 14.609 -13 -11.453 1 98.75 269 TRP B C 1
ATOM 4616 O O . TRP B 1 269 ? 14.859 -12.219 -10.539 1 98.75 269 TRP B O 1
ATOM 4626 N N . LEU B 1 270 ? 13.672 -12.742 -12.336 1 98.88 270 LEU B N 1
ATOM 4627 C CA . LEU B 1 270 ? 12.734 -11.633 -12.227 1 98.88 270 LEU B CA 1
ATOM 4628 C C . LEU B 1 270 ? 11.422 -12.086 -11.594 1 98.88 270 LEU B C 1
ATOM 4630 O O . LEU B 1 270 ? 10.75 -12.977 -12.125 1 98.88 270 LEU B O 1
ATOM 4634 N N . VAL B 1 271 ? 11.078 -11.422 -10.445 1 98.81 271 VAL B N 1
ATOM 4635 C CA . VAL B 1 271 ? 9.984 -11.945 -9.633 1 98.81 271 VAL B CA 1
ATOM 4636 C C . VAL B 1 271 ? 9.047 -10.805 -9.242 1 98.81 271 VAL B C 1
ATOM 4638 O O . VAL B 1 271 ? 9.484 -9.68 -9 1 98.81 271 VAL B O 1
ATOM 4641 N N . ILE B 1 272 ? 7.75 -11.062 -9.203 1 98.81 272 ILE B N 1
ATOM 4642 C CA . ILE B 1 272 ? 6.742 -10.109 -8.75 1 98.81 272 ILE B CA 1
ATOM 4643 C C . ILE B 1 272 ? 6.238 -10.5 -7.367 1 98.81 272 ILE B C 1
ATOM 4645 O O . ILE B 1 272 ? 5.742 -11.617 -7.176 1 98.81 272 ILE B O 1
ATOM 4649 N N . ASN B 1 273 ? 6.398 -9.625 -6.426 1 97 273 ASN B N 1
ATOM 4650 C CA . ASN B 1 273 ? 5.922 -9.82 -5.062 1 97 273 ASN B CA 1
ATOM 4651 C C . ASN B 1 273 ? 4.484 -9.328 -4.895 1 97 273 ASN B C 1
ATOM 4653 O O . ASN B 1 273 ? 3.879 -8.836 -5.848 1 97 273 ASN B O 1
ATOM 4657 N N . SER B 1 274 ? 3.967 -9.555 -3.68 1 96.56 274 SER B N 1
ATOM 4658 C CA . SER B 1 274 ? 2.617 -9.094 -3.377 1 96.56 274 SER B CA 1
ATOM 4659 C C . SER B 1 274 ? 2.623 -8.078 -2.236 1 96.56 274 SER B C 1
ATOM 4661 O O . SER B 1 274 ? 1.748 -8.109 -1.369 1 96.56 274 SER B O 1
ATOM 4663 N N . TRP B 1 275 ? 3.609 -7.203 -2.217 1 94.19 275 TRP B N 1
ATOM 4664 C CA . TRP B 1 275 ? 3.75 -6.223 -1.144 1 94.19 275 TRP B CA 1
ATOM 4665 C C . TRP B 1 275 ? 3.439 -4.816 -1.647 1 94.19 275 TRP B C 1
ATOM 4667 O O . TRP B 1 275 ? 3.814 -3.828 -1.015 1 94.19 275 TRP B O 1
ATOM 4677 N N . GLY B 1 276 ? 2.812 -4.758 -2.822 1 93.25 276 GLY B N 1
ATOM 4678 C CA . GLY B 1 276 ? 2.414 -3.467 -3.361 1 93.25 276 GLY B CA 1
ATOM 4679 C C . GLY B 1 276 ? 3.48 -2.83 -4.234 1 93.25 276 GLY B C 1
ATOM 4680 O O . GLY B 1 276 ? 4.641 -3.25 -4.215 1 93.25 276 GLY B O 1
ATOM 4681 N N . HIS B 1 277 ? 3.078 -1.737 -4.91 1 93.88 277 HIS B N 1
ATOM 4682 C CA . HIS B 1 277 ? 3.947 -1.072 -5.871 1 93.88 277 HIS B CA 1
ATOM 4683 C C . HIS B 1 277 ? 5.012 -0.233 -5.168 1 93.88 277 HIS B C 1
ATOM 4685 O O . HIS B 1 277 ? 6.008 0.157 -5.781 1 93.88 277 HIS B O 1
ATOM 4691 N N . GLU B 1 278 ? 4.789 0.068 -3.904 1 91.5 278 GLU B N 1
ATOM 4692 C CA . GLU B 1 278 ? 5.688 0.98 -3.203 1 91.5 278 GLU B CA 1
ATOM 4693 C C . GLU B 1 278 ? 6.898 0.24 -2.641 1 91.5 278 GLU B C 1
ATOM 4695 O O . GLU B 1 278 ? 7.824 0.862 -2.121 1 91.5 278 GLU B O 1
ATOM 4700 N N . TRP B 1 279 ? 6.898 -1.05 -2.816 1 93.5 279 TRP B N 1
ATOM 4701 C CA . TRP B 1 279 ? 8.023 -1.858 -2.355 1 93.5 279 TRP B CA 1
ATOM 4702 C C . TRP B 1 279 ? 8.883 -2.314 -3.529 1 93.5 279 TRP B C 1
ATOM 4704 O O . TRP B 1 279 ? 8.359 -2.611 -4.609 1 93.5 279 TRP B O 1
ATOM 4714 N N . GLY B 1 280 ? 10.172 -2.432 -3.273 1 95.31 280 GLY B N 1
ATOM 4715 C CA . GLY B 1 280 ? 11.062 -2.945 -4.297 1 95.31 280 GLY B CA 1
ATOM 4716 C C . GLY B 1 280 ? 11.086 -2.092 -5.551 1 95.31 280 GLY B C 1
ATOM 4717 O O . GLY B 1 280 ? 11.078 -0.861 -5.473 1 95.31 280 GLY B O 1
ATOM 4718 N N . GLN B 1 281 ? 11.234 -2.773 -6.629 1 96.31 281 GLN B N 1
ATOM 4719 C CA . GLN B 1 281 ? 11.18 -2.082 -7.91 1 96.31 281 GLN B CA 1
ATOM 4720 C C . GLN B 1 281 ? 9.766 -2.072 -8.469 1 96.31 281 GLN B C 1
ATOM 4722 O O . GLN B 1 281 ? 9.445 -2.84 -9.383 1 96.31 281 GLN B O 1
ATOM 4727 N N . LYS B 1 282 ? 8.953 -1.208 -7.828 1 95.38 282 LYS B N 1
ATOM 4728 C CA . LYS B 1 282 ? 7.547 -1.092 -8.18 1 95.38 282 LYS B CA 1
ATOM 4729 C C . LYS B 1 282 ? 6.832 -2.434 -8.039 1 95.38 282 LYS B C 1
ATOM 4731 O O . LYS B 1 282 ? 6.113 -2.859 -8.945 1 95.38 282 LYS B O 1
ATOM 4736 N N . GLY B 1 283 ? 7.211 -3.156 -7.008 1 96.81 283 GLY B N 1
ATOM 4737 C CA . GLY B 1 283 ? 6.562 -4.414 -6.684 1 96.81 283 GLY B CA 1
ATOM 4738 C C . GLY B 1 283 ? 7.34 -5.629 -7.148 1 96.81 283 GLY B C 1
ATOM 4739 O O . GLY B 1 283 ? 7.016 -6.762 -6.785 1 96.81 283 GLY B O 1
ATOM 4740 N N . LEU B 1 284 ? 8.383 -5.395 -7.988 1 98.5 284 LEU B N 1
ATOM 4741 C CA . LEU B 1 284 ? 9.227 -6.473 -8.492 1 98.5 284 LEU B CA 1
ATOM 4742 C C . LEU B 1 284 ? 10.547 -6.52 -7.742 1 98.5 284 LEU B C 1
ATOM 4744 O O . LEU B 1 284 ? 10.898 -5.574 -7.027 1 98.5 284 LEU B O 1
ATOM 4748 N N . PHE B 1 285 ? 11.211 -7.664 -7.883 1 98.38 285 PHE B N 1
ATOM 4749 C CA . PHE B 1 285 ? 12.594 -7.777 -7.438 1 98.38 285 PHE B CA 1
ATOM 4750 C C . PHE B 1 285 ? 13.367 -8.75 -8.312 1 98.38 285 PHE B C 1
ATOM 4752 O O . PHE B 1 285 ? 12.766 -9.586 -9.008 1 98.38 285 PHE B O 1
ATOM 4759 N N . LYS B 1 286 ? 14.594 -8.531 -8.328 1 98.75 286 LYS B N 1
ATOM 4760 C CA . LYS B 1 286 ? 15.547 -9.469 -8.922 1 98.75 286 LYS B CA 1
ATOM 4761 C C . LYS B 1 286 ? 16.312 -10.219 -7.84 1 98.75 286 LYS B C 1
ATOM 4763 O O . LYS B 1 286 ? 16.734 -9.633 -6.844 1 98.75 286 LYS B O 1
ATOM 4768 N N . ILE B 1 287 ? 16.391 -11.453 -7.996 1 98.38 287 ILE B N 1
ATOM 4769 C CA . ILE B 1 287 ? 17.141 -12.258 -7.039 1 98.38 287 ILE B CA 1
ATOM 4770 C C . ILE B 1 287 ? 18.172 -13.102 -7.781 1 98.38 287 ILE B C 1
ATOM 4772 O O . ILE B 1 287 ? 17.891 -13.656 -8.844 1 98.38 287 ILE B O 1
ATOM 4776 N N . LYS B 1 288 ? 19.344 -13.18 -7.234 1 97.94 288 LYS B N 1
ATOM 4777 C CA . LYS B 1 288 ? 20.438 -13.891 -7.887 1 97.94 288 LYS B CA 1
ATOM 4778 C C . LYS B 1 288 ? 20.031 -15.328 -8.227 1 97.94 288 LYS B C 1
ATOM 4780 O O . LYS B 1 288 ? 19.5 -16.047 -7.375 1 97.94 288 LYS B O 1
ATOM 4785 N N . SER B 1 289 ? 20.25 -15.672 -9.469 1 97.31 289 SER B N 1
ATOM 4786 C CA . SER B 1 289 ? 19.938 -17.031 -9.906 1 97.31 289 SER B CA 1
ATOM 4787 C C . SER B 1 289 ? 21.172 -17.906 -9.922 1 97.31 289 SER B C 1
ATOM 4789 O O . SER B 1 289 ? 22.297 -17.406 -9.953 1 97.31 289 SER B O 1
ATOM 4791 N N . GLY B 1 290 ? 20.953 -19.25 -9.797 1 94.75 290 GLY B N 1
ATOM 4792 C CA . GLY B 1 290 ? 22.031 -20.219 -9.906 1 94.75 290 GLY B CA 1
ATOM 4793 C C . GLY B 1 290 ? 22.656 -20.562 -8.57 1 94.75 290 GLY B C 1
ATOM 4794 O O . GLY B 1 290 ? 23.453 -21.5 -8.477 1 94.75 290 GLY B O 1
ATOM 4795 N N . THR B 1 291 ? 22.25 -19.828 -7.496 1 92.19 291 THR B N 1
ATOM 4796 C CA . THR B 1 291 ? 22.828 -20.094 -6.18 1 92.19 291 THR B CA 1
ATOM 4797 C C . THR B 1 291 ? 21.734 -20.438 -5.172 1 92.19 291 THR B C 1
ATOM 4799 O O . THR B 1 291 ? 22.016 -20.578 -3.977 1 92.19 291 THR B O 1
ATOM 4802 N N . ASN B 1 292 ? 20.5 -20.578 -5.637 1 92.5 292 ASN B N 1
ATOM 4803 C CA . ASN B 1 292 ? 19.344 -20.859 -4.805 1 92.5 292 ASN B CA 1
ATOM 4804 C C . ASN B 1 292 ? 19.25 -19.906 -3.617 1 92.5 292 ASN B C 1
ATOM 4806 O O . ASN B 1 292 ? 19.109 -20.344 -2.473 1 92.5 292 ASN B O 1
ATOM 4810 N N . GLN B 1 293 ? 19.375 -18.625 -3.941 1 88.19 293 GLN B N 1
ATOM 4811 C CA . GLN B 1 293 ? 19.266 -17.578 -2.945 1 88.19 293 GLN B CA 1
ATOM 4812 C C . GLN B 1 293 ? 17.953 -17.656 -2.182 1 88.19 293 GLN B C 1
ATOM 4814 O O . GLN B 1 293 ? 16.875 -17.688 -2.789 1 88.19 293 GLN B O 1
ATOM 4819 N N . CYS B 1 294 ? 18.094 -17.812 -0.793 1 89.44 294 CYS B N 1
ATOM 4820 C CA . CYS B 1 294 ? 16.938 -17.828 0.096 1 89.44 294 CYS B CA 1
ATOM 4821 C C . CYS B 1 294 ? 16.016 -19 -0.231 1 89.44 294 CYS B C 1
ATOM 4823 O O . CYS B 1 294 ? 14.867 -19.016 0.194 1 89.44 294 CYS B O 1
ATOM 4825 N N . GLY B 1 295 ? 16.391 -19.906 -1.093 1 91 295 GLY B N 1
ATOM 4826 C CA . GLY B 1 295 ? 15.609 -21.078 -1.421 1 91 295 GLY B CA 1
ATOM 4827 C C . GLY B 1 295 ? 14.672 -20.875 -2.594 1 91 295 GLY B C 1
ATOM 4828 O O . GLY B 1 295 ? 13.773 -21.672 -2.828 1 91 295 GLY B O 1
ATOM 4829 N N . VAL B 1 296 ? 14.859 -19.875 -3.346 1 94.38 296 VAL B N 1
ATOM 4830 C CA . VAL B 1 296 ? 13.906 -19.438 -4.363 1 94.38 296 VAL B CA 1
ATOM 4831 C C . VAL B 1 296 ? 13.82 -20.484 -5.473 1 94.38 296 VAL B C 1
ATOM 4833 O O . VAL B 1 296 ? 12.836 -20.531 -6.211 1 94.38 296 VAL B O 1
ATOM 4836 N N . GLU B 1 297 ? 14.883 -21.359 -5.598 1 95.62 297 GLU B N 1
ATOM 4837 C CA . GLU B 1 297 ? 14.906 -22.328 -6.688 1 95.62 297 GLU B CA 1
ATOM 4838 C C . GLU B 1 297 ? 14.508 -23.719 -6.203 1 95.62 297 GLU B C 1
ATOM 4840 O O . GLU B 1 297 ? 14.375 -24.656 -7 1 95.62 297 GLU B O 1
ATOM 4845 N N . SER B 1 298 ? 14.297 -23.828 -4.91 1 91.44 298 SER B N 1
ATOM 4846 C CA . SER B 1 298 ? 14.086 -25.141 -4.316 1 91.44 298 SER B CA 1
ATOM 4847 C C . SER B 1 298 ? 12.633 -25.578 -4.422 1 91.44 298 SER B C 1
ATOM 4849 O O . SER B 1 298 ? 12.336 -26.766 -4.512 1 91.44 298 SER B O 1
ATOM 4851 N N . PHE B 1 299 ? 11.781 -24.609 -4.297 1 90.06 299 PHE B N 1
ATOM 4852 C CA . PHE B 1 299 ? 10.359 -24.922 -4.336 1 90.06 299 PHE B CA 1
ATOM 4853 C C . PHE B 1 299 ? 9.648 -24.094 -5.398 1 90.06 299 PHE B C 1
ATOM 4855 O O . PHE B 1 299 ? 9.102 -23.031 -5.098 1 90.06 299 PHE B O 1
ATOM 4862 N N . VAL B 1 300 ? 9.648 -24.625 -6.551 1 95.38 300 VAL B N 1
ATOM 4863 C CA . VAL B 1 300 ? 9.023 -24 -7.711 1 95.38 300 VAL B CA 1
ATOM 4864 C C . VAL B 1 300 ? 7.906 -24.891 -8.234 1 95.38 300 VAL B C 1
ATOM 4866 O O . VAL B 1 300 ? 8.094 -26.094 -8.414 1 95.38 300 VAL B O 1
ATOM 4869 N N . TYR B 1 301 ? 6.742 -24.359 -8.391 1 93.19 301 TYR B N 1
ATOM 4870 C CA . TYR B 1 301 ? 5.621 -25.172 -8.828 1 93.19 301 TYR B CA 1
ATOM 4871 C C . TYR B 1 301 ? 4.652 -24.375 -9.688 1 93.19 301 TYR B C 1
ATOM 4873 O O . TYR B 1 301 ? 4.695 -23.141 -9.695 1 93.19 301 TYR B O 1
ATOM 4881 N N . ALA B 1 302 ? 3.869 -25.078 -10.445 1 94.56 302 ALA B N 1
ATOM 4882 C CA . ALA B 1 302 ? 2.844 -24.484 -11.305 1 94.56 302 ALA B CA 1
ATOM 4883 C C . ALA B 1 302 ? 1.78 -25.516 -11.672 1 94.56 302 ALA B C 1
ATOM 4885 O O . ALA B 1 302 ? 1.898 -26.688 -11.328 1 94.56 302 ALA B O 1
ATOM 4886 N N . GLY B 1 303 ? 0.717 -24.969 -12.195 1 92.5 303 GLY B N 1
ATOM 4887 C CA . GLY B 1 303 ? -0.333 -25.797 -12.766 1 92.5 303 GLY B CA 1
ATOM 4888 C C . GLY B 1 303 ? -0.713 -25.391 -14.18 1 92.5 303 GLY B C 1
ATOM 4889 O O . GLY B 1 303 ? -0.456 -24.25 -14.594 1 92.5 303 GLY B O 1
ATOM 4890 N N . LEU B 1 304 ? -1.254 -26.406 -14.906 1 92.25 304 LEU B N 1
ATOM 4891 C CA . LEU B 1 304 ? -1.771 -26.125 -16.25 1 92.25 304 LEU B CA 1
ATOM 4892 C C . LEU B 1 304 ? -3.285 -25.953 -16.219 1 92.25 304 LEU B C 1
ATOM 4894 O O . LEU B 1 304 ? -4 -26.812 -15.688 1 92.25 304 LEU B O 1
ATOM 4898 N N . PRO B 1 305 ? -3.736 -24.812 -16.766 1 94.5 305 PRO B N 1
ATOM 4899 C CA . PRO B 1 305 ? -5.176 -24.562 -16.719 1 94.5 305 PRO B CA 1
ATOM 4900 C C . PRO B 1 305 ? -5.988 -25.547 -17.547 1 94.5 305 PRO B C 1
ATOM 4902 O O . PRO B 1 305 ? -5.504 -26.062 -18.547 1 94.5 305 PRO B O 1
ATOM 4905 N N . GLU B 1 306 ? -7.156 -25.828 -17.047 1 91.31 306 GLU B N 1
ATOM 4906 C CA . GLU B 1 306 ? -8.164 -26.516 -17.844 1 91.31 306 GLU B CA 1
ATOM 4907 C C . GLU B 1 306 ? -8.844 -25.562 -18.828 1 91.31 306 GLU B C 1
ATOM 4909 O O . GLU B 1 306 ? -9.492 -24.609 -18.406 1 91.31 306 GLU B O 1
ATOM 4914 N N . ILE B 1 307 ? -8.609 -25.688 -20.094 1 86.56 307 ILE B N 1
ATOM 4915 C CA . ILE B 1 307 ? -9.203 -24.797 -21.078 1 86.56 307 ILE B CA 1
ATOM 4916 C C . ILE B 1 307 ? -10.484 -25.406 -21.641 1 86.56 307 ILE B C 1
ATOM 4918 O O . ILE B 1 307 ? -10.492 -26.578 -22.031 1 86.56 307 ILE B O 1
ATOM 4922 N N . LYS B 1 308 ? -11.531 -24.688 -21.5 1 69.25 308 LYS B N 1
ATOM 4923 C CA . LYS B 1 308 ? -12.812 -25.141 -22.047 1 69.25 308 LYS B CA 1
ATOM 4924 C C . LYS B 1 308 ? -12.859 -24.969 -23.562 1 69.25 308 LYS B C 1
ATOM 4926 O O . LYS B 1 308 ? -12.211 -24.078 -24.109 1 69.25 308 LYS B O 1
#

Secondary structure (DSSP, 8-state):
------------------------TTHHHHHHHHHHHHHHHHHH-S----------TTS-------SSEEHHHH-TT-GGGG---B-TTS--HHHHHHHHHHHHHHHHHTTTS----B-HHHHHHHS----BTTBPPPHHHHHHHHHHT-B-B---TT---SSS---S---TT--GGG------SS-SSSTTS-GGG--B-EEEEEEE-GGGHHHHHHHH--EEEEEEEETTTTT--SSEE---TTPPEEEEEEEEEEEEEEETTEEEEEEE-SB-TTSTBTTEEEEETTTTGGGTTTEEEEEEE---/------------------------TTHHHHHHHHHHHHHHHHHHTS----------TTS-------SSEEHHHHSTT-GGGG---B-TTS--HHHHHHHHHHHHHHHHHTTTS----B-HHHHHHHS----BTTBPPPHHHHHHHHHHT-B-B---TT---SSS---S---TT--GGG------SS-SSSTTS-GGG--B-EEEEEEE-GGGHHHHHHHH--EEEEEEEETTTTT--SSEE---TTPPEEEEEEEEEEEEEEETTEEEEEEE-SB-TTSTBTTEEEEETTTTGGGTTTEEEEEEE---

pLDDT: mean 80.76, std 25.0, range [21.45, 98.94]

Foldseek 3Di:
DPPPPPCPPPPPPDDPPPPPPCPPPPPVQVCVVVVVVVVVVVVPPPPPPQPPDDDDVLWDQDPDDDQWDFLCVVQVLQPLQPDAAAQAQHQLQVLQAFQSQLQRLLCVSVSNPRRFGWESLQLDAPLPFDDPPFDDTDPVSSQVCQAPPATFGEADDPALGTFHYDDDDRHHPDDPVVPHRHHDQAGDSPRVDDSRPRGKGFNDKGWDALVCQQSCCSTRHKWKFKFFDWPVNQQAADDADADDPPTGTDGMGMWIFGIWHDDPNFTWTKTATNNALVGHPRRIHTYGGPPCGRVRRVTIMHTRIDDD/DCPDPPPPPPPPPDDPPPPPPCPPPPPVQVVVVVVCVVVVVVVPPPPPPQPPDDDDVLWDQDPDDDQWDFLCVLQVLQPLQPDAAAQAQHQQQVLQAFQSQLQRLLCVSVSNPRRFGWESLQLDAPLPFDDPPFDDTDPVSSQVCQAPPATFGEADDPALGTFHYDDDDRHHPDDPVVPHRHHDQTGDSPRVDDSRPRGKGFNDKGWDALVCQQSCCSTRHKWKFKFFDWPVNQQAADDADADDPPTGTDGMGMWIFGIWHDDPNFTWTKTATNNALVGHPRRIHTYGGPPCGRVRRVTIMHTRIDDD

InterPro domains:
  IPR000668 Peptidase C1A, papain C-terminal [PF00112] (67-302)
  IPR000668 Peptidase C1A, papain C-terminal [SM00645] (65-304)
  IPR013128 Peptidase C1A [PTHR12411] (52-297)
  IPR038765 Papain-like cysteine peptidase superfamily [SSF54001] (52-306)

Sequence (616 aa):
MAKILFLVSIMLLGPYITEQSKLSKGDVETNTLEFFLEKSKVEAATKSKIMYKTRNPKYVIDNRDYKEFDARKRWPKCKTIGEVHNEGNFALGWAYAVAGVLADRTCIATNGGYNKLLSTEELISCSGIKENNGSVPSERSIWEYLKSHGVVSGGKYNSNDGCQPFKFPPIANIPKHLHKHTCDDHCYGNSTINYNHDHVRVRNYYTIRTRDIQKEVQTYGPVVVRFMVCDDFFLYKSGVYAKSDKAKGIRTQYAKLIGWGVENGVDYWLVINSWGHEWGQKGLFKIKSGTNQCGVESFVYAGLPEIKMAKILFLVSIMLLGPYITEQSKLSKGDVETNTLEFFLEKSKVEAATKSKIMYKTRNPKYVIDNRDYKEFDARKRWPKCKTIGEVHNEGNFALGWAYAVAGVLADRTCIATNGGYNKLLSTEELISCSGIKENNGSVPSERSIWEYLKSHGVVSGGKYNSNDGCQPFKFPPIANIPKHLHKHTCDDHCYGNSTINYNHDHVRVRNYYTIRTRDIQKEVQTYGPVVVRFMVCDDFFLYKSGVYAKSDKAKGIRTQYAKLIGWGVENGVDYWLVINSWGHEWGQKGLFKIKSGTNQCGVESFVYAGLPEIK

Nearest PDB structures (foldseek):
  4i04-assembly4_D  TM=9.003E-01  e=2.645E-23  Schistosoma mansoni
  3hhi-assembly1_A  TM=7.843E-01  e=1.305E-22  Trypanosoma brucei
  4hwy-assembly1_A  TM=8.208E-01  e=4.589E-21  Trypanosoma brucei brucei TREU927
  3mor-assembly2_B  TM=7.656E-01  e=1.475E-22  Trypanosoma brucei
  7e3f-assembly1_A  TM=7.778E-01  e=3.934E-20  Trypanosoma brucei brucei TREU927

Solvent-accessible surface area (backbone atoms only — not comparable to full-atom values): 34058 Å² total; per-residue (Å²): 131,84,71,76,76,76,77,77,76,78,77,78,80,75,82,78,77,74,77,73,77,74,74,73,79,66,63,68,67,53,44,56,56,44,45,52,52,48,52,53,46,57,71,53,61,64,78,63,78,68,46,68,84,69,88,55,85,86,47,64,83,54,83,73,85,68,72,56,45,48,48,51,72,75,39,65,68,30,61,55,59,70,60,61,40,50,41,27,59,45,86,39,35,55,44,51,15,51,31,46,29,45,28,33,24,36,6,57,76,46,73,37,70,43,69,53,47,37,14,42,40,48,50,53,30,59,66,73,58,55,66,48,97,86,43,74,62,56,67,66,60,54,49,50,45,27,44,75,67,30,35,34,31,6,34,54,42,92,43,60,36,37,24,32,24,29,89,57,54,54,39,31,76,65,58,70,89,74,65,72,72,71,60,71,92,58,30,74,29,27,64,85,47,55,52,92,77,44,50,49,30,27,72,44,55,34,75,44,55,61,93,44,46,65,55,45,33,70,38,58,34,47,32,29,26,34,29,47,39,29,65,64,53,70,70,42,49,74,67,70,42,67,82,54,92,81,48,45,78,73,47,80,42,28,21,31,37,40,35,32,31,68,56,96,88,40,46,23,35,32,32,41,38,39,59,20,56,68,28,38,55,62,13,26,50,31,35,40,48,94,70,46,54,56,36,42,44,73,44,26,34,46,57,44,56,51,79,129,133,85,75,77,78,78,77,75,79,76,78,78,77,78,80,80,77,75,79,74,76,75,74,72,78,66,62,67,67,54,45,58,58,44,46,52,50,46,51,51,43,57,70,54,61,60,78,64,79,66,45,67,84,70,89,55,85,85,46,63,83,53,84,73,84,68,73,57,46,47,48,50,72,77,40,65,69,30,62,54,58,71,61,60,41,49,39,27,59,45,87,39,34,55,45,51,15,50,32,45,30,46,27,34,23,35,5,57,76,46,73,37,70,44,69,55,47,36,14,42,39,47,50,53,30,59,66,73,59,53,67,47,97,85,43,75,61,56,66,64,61,54,50,50,43,28,43,76,67,30,34,36,28,6,35,55,42,91,43,60,36,36,24,32,24,29,88,58,53,55,40,31,76,64,58,72,88,75,66,73,74,70,62,71,91,59,31,72,28,27,63,84,48,56,51,92,76,42,48,50,29,29,71,46,53,32,74,45,54,61,93,43,45,64,55,45,34,71,37,58,33,47,31,29,28,32,29,47,39,29,65,65,54,71,70,43,48,75,68,68,43,69,83,55,93,82,49,46,78,73,46,80,44,28,23,30,37,41,36,32,33,68,57,96,88,39,45,24,36,32,32,40,37,38,60,19,54,68,28,39,53,62,13,27,50,32,33,39,49,95,69,46,54,58,35,42,44,72,44,24,35,46,57,43,53,51,79,130

Radius of gyration: 30.51 Å; Cα contacts (8 Å, |Δi|>4): 1216; chains: 2; bounding box: 115×102×86 Å